Protein AF-A0A812VWY5-F1 (afdb_monomer_lite)

Structure (mmCIF, N/CA/C/O backbone):
data_AF-A0A812VWY5-F1
#
_entry.id   AF-A0A812VWY5-F1
#
loop_
_atom_site.group_PDB
_atom_site.id
_atom_site.type_symbol
_atom_site.label_atom_id
_atom_site.label_alt_id
_atom_site.label_comp_id
_atom_site.label_asym_id
_atom_site.label_entity_id
_atom_site.label_seq_id
_atom_site.pdbx_PDB_ins_code
_atom_site.Cartn_x
_atom_site.Cartn_y
_atom_site.Cartn_z
_atom_site.occupancy
_atom_site.B_iso_or_equiv
_atom_site.auth_seq_id
_atom_site.auth_comp_id
_atom_site.auth_asym_id
_atom_site.auth_atom_id
_atom_site.pdbx_PDB_model_num
ATOM 1 N N . MET A 1 1 ? 41.302 -42.691 -51.510 1.00 43.25 1 MET A N 1
ATOM 2 C CA . MET A 1 1 ? 39.903 -42.638 -51.984 1.00 43.25 1 MET A CA 1
ATOM 3 C C . MET A 1 1 ? 39.260 -41.397 -51.372 1.00 43.25 1 MET A C 1
ATOM 5 O O . MET A 1 1 ? 38.955 -41.439 -50.186 1.00 43.25 1 MET A O 1
ATOM 9 N N . PRO A 1 2 ? 39.190 -40.263 -52.090 1.00 44.53 2 PRO A N 1
ATOM 10 C CA . PRO A 1 2 ? 38.634 -39.023 -51.555 1.00 44.53 2 PRO A CA 1
ATOM 11 C C . PRO A 1 2 ? 37.104 -39.003 -51.685 1.00 44.53 2 PRO A C 1
ATOM 13 O O . PRO A 1 2 ? 36.553 -39.445 -52.690 1.00 44.53 2 PRO A O 1
ATOM 16 N N . ILE A 1 3 ? 36.435 -38.491 -50.652 1.00 48.97 3 ILE A N 1
ATOM 17 C CA . ILE A 1 3 ? 34.984 -38.295 -50.592 1.00 48.97 3 ILE A CA 1
ATOM 18 C C . ILE A 1 3 ? 34.673 -36.928 -51.211 1.00 48.97 3 ILE A C 1
ATOM 20 O O . ILE A 1 3 ? 35.184 -35.904 -50.760 1.00 48.97 3 ILE A O 1
ATOM 24 N N . ILE A 1 4 ? 33.866 -36.942 -52.271 1.00 47.47 4 ILE A N 1
ATOM 25 C CA . ILE A 1 4 ? 33.433 -35.777 -53.046 1.00 47.47 4 ILE A CA 1
ATOM 26 C C . ILE A 1 4 ? 32.285 -35.078 -52.308 1.00 47.47 4 ILE A C 1
ATOM 28 O O . ILE A 1 4 ? 31.286 -35.706 -51.961 1.00 47.47 4 ILE A O 1
ATOM 32 N N . ALA A 1 5 ? 32.437 -33.772 -52.091 1.00 46.66 5 ALA A N 1
ATOM 33 C CA . ALA A 1 5 ? 31.388 -32.870 -51.634 1.00 46.66 5 ALA A CA 1
ATOM 34 C C . ALA A 1 5 ? 30.496 -32.462 -52.820 1.00 46.66 5 ALA A C 1
ATOM 36 O O . ALA A 1 5 ? 31.011 -32.051 -53.856 1.00 46.66 5 ALA A O 1
ATOM 37 N N . SER A 1 6 ? 29.172 -32.557 -52.666 1.00 53.53 6 SER A N 1
ATOM 38 C CA . SER A 1 6 ? 28.199 -31.939 -53.577 1.00 53.53 6 SER A CA 1
ATOM 39 C C . SER A 1 6 ? 27.659 -30.656 -52.954 1.00 53.53 6 SER A C 1
ATOM 41 O O . SER A 1 6 ? 27.082 -30.679 -51.867 1.00 53.53 6 SER A O 1
ATOM 43 N N . GLN A 1 7 ? 27.881 -29.549 -53.656 1.00 49.53 7 GLN A N 1
ATOM 44 C CA . GLN A 1 7 ? 27.210 -28.268 -53.466 1.00 49.53 7 GLN A CA 1
ATOM 45 C C . GLN A 1 7 ? 25.838 -28.340 -54.152 1.00 49.53 7 GLN A C 1
ATOM 47 O O . GLN A 1 7 ? 25.746 -28.801 -55.286 1.00 49.53 7 GLN A O 1
ATOM 52 N N . MET A 1 8 ? 24.781 -27.903 -53.464 1.00 53.16 8 MET A N 1
ATOM 53 C CA . MET A 1 8 ? 23.510 -27.538 -54.094 1.00 53.16 8 MET A CA 1
ATOM 54 C C . MET A 1 8 ? 23.471 -26.016 -54.197 1.00 53.16 8 MET A C 1
ATOM 56 O O . MET A 1 8 ? 23.375 -25.323 -53.183 1.00 53.16 8 MET A O 1
ATOM 60 N N . GLU A 1 9 ? 23.578 -25.532 -55.427 1.00 56.56 9 GLU A N 1
ATOM 61 C CA . GLU A 1 9 ? 23.168 -24.195 -55.841 1.00 56.56 9 GLU A CA 1
ATOM 62 C C . GLU A 1 9 ? 21.633 -24.184 -55.933 1.00 56.56 9 GLU A C 1
ATOM 64 O O . GLU A 1 9 ? 21.024 -25.158 -56.382 1.00 56.56 9 GLU A O 1
ATOM 69 N N . VAL A 1 10 ? 20.997 -23.119 -55.444 1.00 58.97 10 VAL A N 1
ATOM 70 C CA . VAL A 1 10 ? 19.573 -22.857 -55.678 1.00 58.97 10 VAL A CA 1
ATOM 71 C C . VAL A 1 10 ? 19.492 -21.475 -56.290 1.00 58.97 10 VAL A C 1
ATOM 73 O O . VAL A 1 10 ? 19.878 -20.491 -55.657 1.00 58.97 10 VAL A O 1
ATOM 76 N N . ASP A 1 11 ? 19.036 -21.467 -57.535 1.00 51.19 11 ASP A N 1
ATOM 77 C CA . ASP A 1 11 ? 18.917 -20.301 -58.383 1.00 51.19 11 ASP A CA 1
ATOM 78 C C . ASP A 1 11 ? 17.820 -19.333 -57.935 1.00 51.19 11 ASP A C 1
ATOM 80 O O . ASP A 1 11 ? 16.770 -19.687 -57.389 1.00 51.19 11 ASP A O 1
ATOM 84 N N . ASP A 1 12 ? 18.169 -18.085 -58.208 1.00 47.03 12 ASP A N 1
ATOM 85 C CA . ASP A 1 12 ? 17.422 -16.844 -58.218 1.00 47.03 12 ASP A CA 1
ATOM 86 C C . ASP A 1 12 ? 16.347 -16.871 -59.316 1.00 47.03 12 ASP A C 1
ATOM 88 O O . ASP A 1 12 ? 16.646 -17.191 -60.461 1.00 47.03 12 ASP A O 1
ATOM 92 N N . ASP A 1 13 ? 15.109 -16.497 -58.990 1.00 50.06 13 ASP A N 1
ATOM 93 C CA . ASP A 1 13 ? 14.121 -16.113 -60.002 1.00 50.06 13 ASP A CA 1
ATOM 94 C C . ASP A 1 13 ? 13.228 -14.997 -59.454 1.00 50.06 13 ASP A C 1
ATOM 96 O O . ASP A 1 13 ? 12.313 -15.185 -58.642 1.00 50.06 13 ASP A O 1
ATOM 100 N N . GLY A 1 14 ? 13.546 -13.787 -59.906 1.00 44.84 14 GLY A N 1
ATOM 101 C CA . GLY A 1 14 ? 12.793 -12.578 -59.647 1.00 44.84 14 GLY A CA 1
ATOM 102 C C . GLY A 1 14 ? 11.435 -12.563 -60.345 1.00 44.84 14 GLY A C 1
ATOM 103 O O . GLY A 1 14 ? 11.257 -13.041 -61.464 1.00 44.84 14 GLY A O 1
ATOM 104 N N . LYS A 1 15 ? 10.465 -11.903 -59.708 1.00 49.31 15 LYS A N 1
ATOM 105 C CA . LYS A 1 15 ? 9.283 -11.396 -60.408 1.00 49.31 15 LYS A CA 1
ATOM 106 C C . LYS A 1 15 ? 8.720 -10.160 -59.711 1.00 49.31 15 LYS A C 1
ATOM 108 O O . LYS A 1 15 ? 8.025 -10.252 -58.704 1.00 49.31 15 LYS A O 1
ATOM 113 N N . HIS A 1 16 ? 9.029 -8.997 -60.280 1.00 48.53 16 HIS A N 1
ATOM 114 C CA . HIS A 1 16 ? 8.194 -7.801 -60.172 1.00 48.53 16 HIS A CA 1
ATOM 115 C C . HIS A 1 16 ? 6.879 -8.029 -60.938 1.00 48.53 16 HIS A C 1
ATOM 117 O O . HIS A 1 16 ? 6.857 -8.767 -61.927 1.00 48.53 16 HIS A O 1
ATOM 123 N N . PRO A 1 17 ? 5.797 -7.353 -60.530 1.00 59.56 17 PRO A N 1
ATOM 124 C CA . PRO A 1 17 ? 5.301 -6.332 -61.445 1.00 59.56 17 PRO A CA 1
ATOM 125 C C . PRO A 1 17 ? 4.956 -5.017 -60.744 1.00 59.56 17 PRO A C 1
ATOM 127 O O . PRO A 1 17 ? 4.578 -4.971 -59.573 1.00 59.56 17 PRO A O 1
ATOM 130 N N . ALA A 1 18 ? 5.142 -3.955 -61.518 1.00 52.94 18 ALA A N 1
ATOM 131 C CA . ALA A 1 18 ? 4.686 -2.609 -61.252 1.00 52.94 18 ALA A CA 1
ATOM 132 C C . ALA A 1 18 ? 3.252 -2.413 -61.772 1.00 52.94 18 ALA A C 1
ATOM 134 O O . ALA A 1 18 ? 2.797 -3.153 -62.643 1.00 52.94 18 ALA A O 1
ATOM 135 N N . ASP A 1 19 ? 2.644 -1.361 -61.230 1.00 51.44 19 ASP A N 1
ATOM 136 C CA . ASP A 1 19 ? 1.573 -0.531 -61.778 1.00 51.44 19 ASP A CA 1
ATOM 137 C C . ASP A 1 19 ? 0.176 -1.138 -61.942 1.00 51.44 19 ASP A C 1
ATOM 139 O O . ASP A 1 19 ? -0.106 -1.887 -62.869 1.00 51.44 19 ASP A O 1
ATOM 143 N N . ASP A 1 20 ? -0.749 -0.652 -61.106 1.00 45.66 20 ASP A N 1
ATOM 144 C CA . ASP A 1 20 ? -2.004 -0.158 -61.663 1.00 45.66 20 ASP A CA 1
ATOM 145 C C . ASP A 1 20 ? -2.521 1.060 -60.890 1.00 45.66 20 ASP A C 1
ATOM 147 O O . ASP A 1 20 ? -2.548 1.110 -59.655 1.00 45.66 20 ASP A O 1
ATOM 151 N N . ALA A 1 21 ? -2.872 2.074 -61.669 1.00 47.53 21 ALA A N 1
ATOM 152 C CA . ALA A 1 21 ? -3.367 3.365 -61.243 1.00 47.53 21 ALA A CA 1
ATOM 153 C C . ALA A 1 21 ? -4.900 3.383 -61.289 1.00 47.53 21 ALA A C 1
ATOM 155 O O . ALA A 1 21 ? -5.508 2.837 -62.201 1.00 47.53 21 ALA A O 1
ATOM 156 N N . GLY A 1 22 ? -5.509 4.130 -60.367 1.00 43.50 22 GLY A N 1
ATOM 157 C CA . GLY A 1 22 ? -6.857 4.672 -60.543 1.00 43.50 22 GLY A CA 1
ATOM 158 C C . GLY A 1 22 ? -7.900 4.154 -59.557 1.00 43.50 22 GLY A C 1
ATOM 159 O O . GLY A 1 22 ? -8.374 3.034 -59.664 1.00 43.50 22 GLY A O 1
ATOM 160 N N . MET A 1 23 ? -8.335 5.017 -58.640 1.00 47.91 23 MET A N 1
ATOM 161 C CA . MET A 1 23 ? -9.676 5.606 -58.723 1.00 47.91 23 MET A CA 1
ATOM 162 C C . MET A 1 23 ? -9.897 6.576 -57.562 1.00 47.91 23 MET A C 1
ATO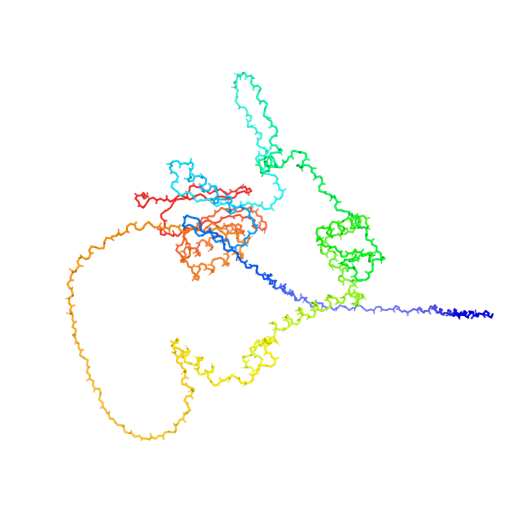M 164 O O . MET A 1 23 ? -9.864 6.223 -56.386 1.00 47.91 23 MET A O 1
ATOM 168 N N . ASP A 1 24 ? -10.118 7.821 -57.958 1.00 52.06 24 ASP A N 1
ATOM 169 C CA . ASP A 1 24 ? -10.844 8.845 -57.228 1.00 52.06 24 ASP A CA 1
ATOM 170 C C . ASP A 1 24 ? -12.307 8.402 -57.045 1.00 52.06 24 ASP A C 1
ATOM 172 O O . ASP A 1 24 ? -12.894 7.888 -57.998 1.00 52.06 24 ASP A O 1
ATOM 176 N N . GLN A 1 25 ? -12.868 8.579 -55.843 1.00 43.62 25 GLN A N 1
ATOM 177 C CA . GLN A 1 25 ? -14.249 9.026 -55.604 1.00 43.62 25 GLN A CA 1
ATOM 178 C C . GLN A 1 25 ? -14.578 9.030 -54.102 1.00 43.62 25 GLN A C 1
ATOM 180 O O . GLN A 1 25 ? -14.714 8.001 -53.444 1.00 43.62 25 GLN A O 1
ATOM 185 N N . SER A 1 26 ? -14.719 10.246 -53.578 1.00 49.78 26 SER A N 1
ATOM 186 C CA . SER A 1 26 ? -15.815 10.685 -52.707 1.00 49.78 26 SER A CA 1
ATOM 187 C C . SER A 1 26 ? -16.719 9.603 -52.092 1.00 49.78 26 SER A C 1
ATOM 189 O O . SER A 1 26 ? -17.563 9.041 -52.784 1.00 49.78 26 SER A O 1
ATOM 191 N N . GLN A 1 27 ? -16.700 9.481 -50.763 1.00 44.38 27 GLN A N 1
ATOM 192 C CA . GLN A 1 27 ? -17.940 9.499 -49.984 1.00 44.38 27 GLN A CA 1
ATOM 193 C C . GLN A 1 27 ? -17.654 9.894 -48.534 1.00 44.38 27 GLN A C 1
ATOM 195 O O . GLN A 1 27 ? -17.022 9.174 -47.762 1.00 44.38 27 GLN A O 1
ATOM 200 N N . GLN A 1 28 ? -18.130 11.089 -48.191 1.00 48.06 28 GLN A N 1
ATOM 201 C CA . GLN A 1 28 ? -18.403 11.494 -46.823 1.00 48.06 28 GLN A CA 1
ATOM 202 C C . GLN A 1 28 ? -19.407 10.500 -46.236 1.00 48.06 28 GLN A C 1
ATOM 204 O O . GLN A 1 28 ? -20.499 10.333 -46.775 1.00 48.06 28 GLN A O 1
ATOM 209 N N . HIS A 1 29 ? -19.034 9.850 -45.139 1.00 38.88 29 HIS A N 1
ATOM 210 C CA . HIS A 1 29 ? -19.986 9.172 -44.276 1.00 38.88 29 HIS A CA 1
ATOM 211 C C . HIS A 1 29 ? -19.902 9.833 -42.903 1.00 38.88 29 HIS A C 1
ATOM 213 O O . HIS A 1 29 ? -19.063 9.490 -42.069 1.00 38.88 29 HIS A O 1
ATOM 219 N N . ASP A 1 30 ? -20.776 10.818 -42.699 1.00 42.16 30 ASP A N 1
ATOM 220 C CA . ASP A 1 30 ? -21.159 11.307 -41.381 1.00 42.16 30 ASP A CA 1
ATOM 221 C C . ASP A 1 30 ? -21.881 10.166 -40.653 1.00 42.16 30 ASP A C 1
ATOM 223 O O . ASP A 1 30 ? -23.080 9.938 -40.802 1.00 42.16 30 ASP A O 1
ATOM 227 N N . GLY A 1 31 ? -21.106 9.371 -39.918 1.00 38.72 31 GLY A N 1
ATOM 228 C CA . GLY A 1 31 ? -21.602 8.372 -38.983 1.00 38.72 31 GLY A CA 1
ATOM 229 C C . GLY A 1 31 ? -21.426 8.889 -37.566 1.00 38.72 31 GLY A C 1
ATOM 230 O O . GLY A 1 31 ? -20.310 8.901 -37.050 1.00 38.72 31 GLY A O 1
ATOM 231 N N . ALA A 1 32 ? -22.527 9.320 -36.949 1.00 45.12 32 ALA A N 1
ATOM 232 C CA . ALA A 1 32 ? -22.609 9.670 -35.539 1.00 45.12 32 ALA A CA 1
ATOM 233 C C . ALA A 1 32 ? -22.042 8.528 -34.674 1.00 45.12 32 ALA A C 1
ATOM 235 O O . ALA A 1 32 ? -22.648 7.468 -34.532 1.00 45.12 32 ALA A O 1
ATOM 236 N N . GLY A 1 33 ? -20.842 8.743 -34.134 1.00 35.28 33 GLY A N 1
ATOM 237 C CA . GLY A 1 33 ? -20.188 7.820 -33.220 1.00 35.28 33 GLY A CA 1
ATOM 238 C C . GLY A 1 33 ? -20.861 7.874 -31.857 1.00 35.28 33 GLY A C 1
ATOM 239 O O . GLY A 1 33 ? -20.739 8.865 -31.140 1.00 35.28 33 GLY A O 1
ATOM 240 N N . GLU A 1 34 ? -21.561 6.798 -31.516 1.00 41.59 34 GLU A N 1
ATOM 241 C CA . GLU A 1 34 ? -22.072 6.533 -30.178 1.00 41.59 34 GLU A CA 1
ATOM 242 C C . GLU A 1 34 ? -20.957 6.645 -29.125 1.00 41.59 34 GLU A C 1
ATOM 244 O O . GLU A 1 34 ? -19.845 6.131 -29.287 1.00 41.59 34 GLU A O 1
ATOM 249 N N . ASP A 1 35 ? -21.293 7.314 -28.024 1.00 45.22 35 ASP A N 1
ATOM 250 C CA . ASP A 1 35 ? -20.456 7.504 -26.846 1.00 45.22 35 ASP A CA 1
ATOM 251 C C . ASP A 1 35 ? -19.872 6.167 -26.345 1.00 45.22 35 ASP A C 1
ATOM 253 O O . ASP A 1 35 ? -20.622 5.263 -25.945 1.00 45.22 35 ASP A O 1
ATOM 257 N N . PRO A 1 36 ? -18.537 6.006 -26.276 1.00 46.16 36 PRO A N 1
ATOM 258 C CA . PRO A 1 36 ? -17.952 4.839 -25.645 1.00 46.16 36 PRO A CA 1
ATOM 259 C C . PRO A 1 36 ? -18.217 4.919 -24.140 1.00 46.16 36 PRO A C 1
ATOM 261 O O . PRO A 1 36 ? -17.525 5.626 -23.401 1.00 46.16 36 PRO A O 1
ATOM 264 N N . LYS A 1 37 ? -19.213 4.151 -23.677 1.00 46.53 37 LYS A N 1
ATOM 265 C CA . LYS A 1 37 ? -19.465 3.865 -22.258 1.00 46.53 37 LYS A CA 1
ATOM 266 C C . LYS A 1 37 ? -18.132 3.640 -21.538 1.00 46.53 37 LYS A C 1
ATOM 268 O O . LYS A 1 37 ? -17.438 2.646 -21.769 1.00 46.53 37 LYS A O 1
ATOM 273 N N . LYS A 1 38 ? -17.785 4.588 -20.659 1.00 39.34 38 LYS A N 1
ATOM 274 C CA . LYS A 1 38 ? -16.665 4.508 -19.716 1.00 39.34 38 LYS A CA 1
ATOM 275 C C . LYS A 1 38 ? -16.757 3.179 -18.971 1.00 39.34 38 LYS A C 1
ATOM 277 O O . LYS A 1 38 ? -17.635 2.977 -18.143 1.00 39.34 38 LYS A O 1
ATOM 282 N N . ARG A 1 39 ? -15.855 2.257 -19.301 1.00 41.47 39 ARG A N 1
ATOM 283 C CA . ARG A 1 39 ? -15.690 0.994 -18.584 1.00 41.47 39 ARG A CA 1
ATOM 284 C C . ARG A 1 39 ? -14.984 1.295 -17.266 1.00 41.47 39 ARG A C 1
ATOM 286 O O . ARG A 1 39 ? -13.870 1.825 -17.288 1.00 41.47 39 ARG A O 1
ATOM 293 N N . ASP A 1 40 ? -15.616 0.951 -16.150 1.00 52.03 40 ASP A N 1
ATOM 294 C CA . ASP A 1 40 ? -15.024 1.117 -14.826 1.00 52.03 40 ASP A CA 1
ATOM 295 C C . ASP A 1 40 ? -13.675 0.383 -14.714 1.00 52.03 40 ASP A C 1
ATOM 297 O O . ASP A 1 40 ? -13.514 -0.732 -15.235 1.00 52.03 40 ASP A O 1
ATOM 301 N N . PRO A 1 41 ? -12.668 0.986 -14.056 1.00 47.81 41 PRO A N 1
ATOM 302 C CA . PRO A 1 41 ? -11.376 0.350 -13.873 1.00 47.81 41 PRO A CA 1
ATOM 303 C C . PRO A 1 41 ? -11.508 -0.894 -12.975 1.00 47.81 41 PRO A C 1
ATOM 305 O O . PRO A 1 41 ? -12.187 -0.857 -11.948 1.00 47.81 41 PRO A O 1
ATOM 308 N N . PRO A 1 42 ? -10.823 -2.005 -13.305 1.00 42.47 42 PRO A N 1
ATOM 309 C CA . PRO A 1 42 ? -10.930 -3.242 -12.543 1.00 42.47 42 PRO A CA 1
ATOM 310 C C . PRO A 1 42 ? -10.393 -3.082 -11.114 1.00 42.47 42 PRO A C 1
ATOM 312 O O . PRO A 1 42 ? -9.271 -2.610 -10.898 1.00 42.47 42 PRO A O 1
ATOM 315 N N . VAL A 1 43 ? -11.185 -3.552 -10.146 1.00 43.38 43 VAL A N 1
ATOM 316 C CA . VAL A 1 43 ? -10.855 -3.620 -8.716 1.00 43.38 43 VAL A CA 1
ATOM 317 C C . VAL A 1 43 ? -9.589 -4.461 -8.513 1.00 43.38 43 VAL A C 1
ATOM 319 O O . VAL A 1 43 ? -9.571 -5.679 -8.718 1.00 43.38 43 VAL A O 1
ATOM 322 N N . LYS A 1 44 ? -8.495 -3.804 -8.114 1.00 40.31 44 LYS A N 1
ATOM 323 C CA . LYS A 1 44 ? -7.211 -4.448 -7.807 1.00 40.31 44 LYS A CA 1
ATOM 324 C C . LYS A 1 44 ? -7.298 -5.125 -6.437 1.00 40.31 44 LYS A C 1
ATOM 326 O O . LYS A 1 44 ? -7.335 -4.445 -5.420 1.00 40.31 44 LYS A O 1
ATOM 331 N N . ASN A 1 45 ? -7.282 -6.457 -6.410 1.00 41.28 45 ASN A N 1
ATOM 332 C CA . ASN A 1 45 ? -7.129 -7.213 -5.165 1.00 41.28 45 ASN A CA 1
ATOM 333 C C . ASN A 1 45 ? -5.646 -7.306 -4.780 1.00 41.28 45 ASN A C 1
ATOM 335 O O . ASN A 1 45 ? -4.797 -7.627 -5.616 1.00 41.28 45 ASN A O 1
ATOM 339 N N . SER A 1 46 ? -5.352 -7.001 -3.518 1.00 37.66 46 SER A N 1
ATOM 340 C CA . SER A 1 46 ? -4.010 -6.989 -2.932 1.00 37.66 46 SER A CA 1
ATOM 341 C C . SER A 1 46 ? -3.387 -8.397 -2.829 1.00 37.66 46 SER A C 1
ATOM 343 O O . SER A 1 46 ? -4.119 -9.388 -2.786 1.00 37.66 46 SER A O 1
ATOM 345 N N . PRO A 1 47 ? -2.044 -8.515 -2.771 1.00 38.09 47 PRO A N 1
ATOM 346 C CA . PRO A 1 47 ? -1.345 -9.798 -2.644 1.00 38.09 47 PRO A CA 1
ATOM 347 C C . PRO A 1 47 ? -1.580 -10.471 -1.275 1.00 38.09 47 PRO A C 1
ATOM 349 O O . PRO A 1 47 ? -1.903 -9.780 -0.306 1.00 38.09 47 PRO A O 1
ATOM 352 N N . PRO A 1 48 ? -1.370 -11.798 -1.158 1.00 35.34 48 PRO A N 1
ATOM 353 C CA . PRO A 1 48 ? -1.558 -12.526 0.094 1.00 35.34 48 PRO A CA 1
ATOM 354 C C . PRO A 1 48 ? -0.530 -12.103 1.154 1.00 35.34 48 PRO A C 1
ATOM 356 O O . PRO A 1 48 ? 0.665 -11.988 0.874 1.00 35.34 48 PRO A O 1
ATOM 359 N N . ARG A 1 49 ? -1.019 -11.863 2.377 1.00 41.53 49 ARG A N 1
ATOM 360 C CA . ARG A 1 49 ? -0.238 -11.410 3.537 1.00 41.53 49 ARG A CA 1
ATOM 361 C C . ARG A 1 49 ? 0.747 -12.488 4.013 1.00 41.53 49 ARG A C 1
ATOM 363 O O . ARG A 1 49 ? 0.405 -13.667 4.087 1.00 41.53 49 ARG A O 1
ATOM 370 N N . LYS A 1 50 ? 1.962 -12.062 4.378 1.00 36.78 50 LYS A N 1
ATOM 371 C CA . LYS A 1 50 ? 2.927 -12.861 5.153 1.00 36.78 50 LYS A CA 1
ATOM 372 C C . LYS A 1 50 ? 2.371 -13.083 6.564 1.00 36.78 50 LYS A C 1
ATOM 374 O O . LYS A 1 50 ? 1.836 -12.150 7.153 1.00 36.78 50 LYS A O 1
ATOM 379 N N . LYS A 1 51 ? 2.525 -14.300 7.095 1.00 35.31 51 LYS A N 1
ATOM 380 C CA . LYS A 1 51 ? 2.214 -14.627 8.495 1.00 35.31 51 LYS A CA 1
ATOM 381 C C . LYS A 1 51 ? 3.084 -13.764 9.419 1.00 35.31 51 LYS A C 1
ATOM 383 O O . LYS A 1 51 ? 4.304 -13.741 9.246 1.00 35.31 51 LYS A O 1
ATOM 388 N N . SER A 1 52 ? 2.450 -13.039 10.338 1.00 37.91 52 SER A N 1
ATOM 389 C CA . SER A 1 52 ? 3.119 -12.289 11.402 1.00 37.91 52 SER A CA 1
ATOM 390 C C . SER A 1 52 ? 3.801 -13.263 12.360 1.00 37.91 52 SER A C 1
ATOM 392 O O . SER A 1 52 ? 3.304 -14.361 12.603 1.00 37.91 52 SER A O 1
ATOM 394 N N . LYS A 1 53 ? 4.974 -12.875 12.853 1.00 34.78 53 LYS A N 1
ATOM 395 C CA . LYS A 1 53 ? 5.729 -13.605 13.869 1.00 34.78 53 LYS A CA 1
ATOM 396 C C . LYS A 1 53 ? 5.498 -12.854 15.177 1.00 34.78 53 LYS A C 1
ATOM 398 O O . LYS A 1 53 ? 5.781 -11.659 15.214 1.00 34.78 53 LYS A O 1
ATOM 403 N N . ASP A 1 54 ? 4.945 -13.517 16.186 1.00 37.09 54 ASP A N 1
ATOM 404 C CA . ASP A 1 54 ? 4.652 -12.879 17.470 1.00 37.09 54 ASP A CA 1
ATOM 405 C C . ASP A 1 54 ? 5.950 -12.384 18.124 1.00 37.09 54 ASP A C 1
ATOM 407 O O . ASP A 1 54 ? 6.951 -13.106 18.188 1.00 37.09 54 ASP A O 1
ATOM 411 N N . ALA A 1 55 ? 5.953 -11.121 18.553 1.00 39.84 55 ALA A N 1
ATOM 412 C CA . ALA A 1 55 ? 7.053 -10.520 19.296 1.00 39.84 55 ALA A CA 1
ATOM 413 C C . ALA A 1 55 ? 6.886 -10.815 20.800 1.00 39.84 55 ALA A C 1
ATOM 415 O O . ALA A 1 55 ? 5.753 -10.895 21.279 1.00 39.84 55 ALA A O 1
ATOM 416 N N . PRO A 1 56 ? 7.982 -10.983 21.562 1.00 32.59 56 PRO A N 1
ATOM 417 C CA . PRO A 1 56 ? 7.902 -11.290 22.986 1.00 32.59 56 PRO A CA 1
ATOM 418 C C . PRO A 1 56 ? 7.219 -10.162 23.773 1.00 32.59 56 PRO A C 1
ATOM 420 O O . PRO A 1 56 ? 7.545 -8.986 23.613 1.00 32.59 56 PRO A O 1
ATOM 423 N N . SER A 1 57 ? 6.286 -10.553 24.644 1.00 34.56 57 SER A N 1
ATOM 424 C CA . SER A 1 57 ? 5.635 -9.689 25.632 1.00 34.56 57 SER A CA 1
ATOM 425 C C . SER A 1 57 ? 6.669 -9.172 26.636 1.00 34.56 57 SER A C 1
ATOM 427 O O . SER A 1 57 ? 7.298 -9.968 27.335 1.00 34.56 57 SER A O 1
ATOM 429 N N . LEU A 1 58 ? 6.827 -7.851 26.735 1.00 32.84 58 LEU A N 1
ATOM 430 C CA . LEU A 1 58 ? 7.653 -7.192 27.747 1.00 32.84 58 LEU A CA 1
ATOM 431 C C . LEU A 1 58 ? 6.745 -6.304 28.619 1.00 32.84 58 LEU A C 1
ATOM 433 O O . LEU A 1 58 ? 6.073 -5.413 28.107 1.00 32.84 58 LEU A O 1
ATOM 437 N N . PHE A 1 59 ? 6.742 -6.541 29.936 1.00 37.53 59 PHE A N 1
ATOM 438 C CA . PHE A 1 59 ? 6.134 -5.673 30.963 1.00 37.53 59 PHE A CA 1
ATOM 439 C C . PHE A 1 59 ? 4.613 -5.430 30.881 1.00 37.53 59 PHE A C 1
ATOM 441 O O . PHE A 1 59 ? 4.149 -4.328 31.148 1.00 37.53 59 PHE A O 1
ATOM 448 N N . GLY A 1 60 ? 3.816 -6.450 30.545 1.00 41.72 60 GLY A N 1
ATOM 449 C CA . GLY A 1 60 ? 2.345 -6.350 30.562 1.00 41.72 60 GLY A CA 1
ATOM 450 C C . GLY A 1 60 ? 1.735 -5.617 29.360 1.00 41.72 60 GLY A C 1
ATOM 451 O O . GLY A 1 60 ? 0.514 -5.535 29.251 1.00 41.72 60 GLY A O 1
ATOM 452 N N . TYR A 1 61 ? 2.562 -5.148 28.422 1.00 40.81 61 TYR A N 1
ATOM 453 C CA . TYR A 1 61 ? 2.122 -4.565 27.159 1.00 40.81 61 TYR A CA 1
ATOM 454 C C . TYR A 1 61 ? 2.181 -5.613 26.042 1.00 40.81 61 TYR A C 1
ATOM 456 O O . TYR A 1 61 ? 3.231 -6.186 25.750 1.00 40.81 61 TYR A O 1
ATOM 464 N N . SER A 1 62 ? 1.049 -5.848 25.377 1.00 39.12 62 SER A N 1
ATOM 465 C CA . SER A 1 62 ? 0.983 -6.684 24.174 1.00 39.12 62 SER A CA 1
ATOM 466 C C . SER A 1 62 ? 1.194 -5.813 22.935 1.00 39.12 62 SER A C 1
ATOM 468 O O . SER A 1 62 ? 0.247 -5.217 22.424 1.00 39.12 62 SER A O 1
ATOM 470 N N . LEU A 1 63 ? 2.421 -5.768 22.412 1.00 41.69 63 LEU A N 1
ATOM 471 C CA . LEU A 1 63 ? 2.707 -5.087 21.149 1.00 41.69 63 LEU A CA 1
ATOM 472 C C . LEU A 1 63 ? 2.258 -5.956 19.963 1.00 41.69 63 LEU A C 1
ATOM 474 O O . LEU A 1 63 ? 2.918 -6.935 19.615 1.00 41.69 63 LEU A O 1
ATOM 478 N N . LYS A 1 64 ? 1.152 -5.580 19.315 1.00 45.75 64 LYS A N 1
ATOM 479 C CA . LYS A 1 64 ? 0.686 -6.219 18.074 1.00 45.75 64 LYS A CA 1
ATOM 480 C C . LYS A 1 64 ? 1.040 -5.358 16.863 1.00 45.75 64 LYS A C 1
ATOM 482 O O . LYS A 1 64 ? 0.412 -4.332 16.617 1.00 45.75 64 LYS A O 1
ATOM 487 N N . ASP A 1 65 ? 2.034 -5.795 16.090 1.00 42.50 65 ASP A N 1
ATOM 488 C CA . ASP A 1 65 ? 2.352 -5.198 14.790 1.00 42.50 65 ASP A CA 1
ATOM 489 C C . ASP A 1 65 ? 1.255 -5.552 13.772 1.00 42.50 65 ASP A C 1
ATOM 491 O O . ASP A 1 65 ? 1.102 -6.704 13.359 1.00 42.50 65 ASP A O 1
ATOM 495 N N . CYS A 1 66 ? 0.475 -4.547 13.371 1.00 43.19 66 CYS A N 1
ATOM 496 C CA . CYS A 1 66 ? -0.606 -4.698 12.396 1.00 43.19 66 CYS A CA 1
ATOM 497 C C . CYS A 1 66 ? -0.145 -4.552 10.928 1.00 43.19 66 CYS A C 1
ATOM 499 O O . CYS A 1 66 ? -0.982 -4.580 10.018 1.00 43.19 66 CYS A O 1
ATOM 501 N N . GLY A 1 67 ? 1.167 -4.473 10.673 1.00 39.50 67 GLY A N 1
ATOM 502 C CA . GLY A 1 67 ? 1.756 -4.744 9.362 1.00 39.50 67 GLY A CA 1
ATOM 503 C C . GLY A 1 67 ? 1.927 -3.536 8.442 1.00 39.50 67 GLY A C 1
ATOM 504 O O . GLY A 1 67 ? 1.440 -3.552 7.307 1.00 39.50 67 GLY A O 1
ATOM 505 N N . ALA A 1 68 ? 2.704 -2.540 8.866 1.00 40.50 68 ALA A N 1
ATOM 506 C CA . ALA A 1 68 ? 3.193 -1.485 7.979 1.00 40.50 68 ALA A CA 1
ATOM 507 C C . ALA A 1 68 ? 4.719 -1.344 8.075 1.00 40.50 68 ALA A C 1
ATOM 509 O O . ALA A 1 68 ? 5.283 -1.171 9.148 1.00 40.50 68 ALA A O 1
ATOM 510 N N . GLU A 1 69 ? 5.399 -1.417 6.930 1.00 39.09 69 GLU A N 1
ATOM 511 C CA . GLU A 1 69 ? 6.844 -1.200 6.820 1.00 39.09 69 GLU A CA 1
ATOM 512 C C . GLU A 1 69 ? 7.201 0.255 7.190 1.00 39.09 69 GLU A C 1
ATOM 514 O O . GLU A 1 69 ? 7.078 1.154 6.363 1.00 39.09 69 GLU A O 1
ATOM 519 N N . GLY A 1 70 ? 7.640 0.500 8.429 1.00 51.34 70 GLY A N 1
ATOM 520 C CA . GLY A 1 70 ? 8.104 1.818 8.874 1.00 51.34 70 GLY A CA 1
ATOM 521 C C . GLY A 1 70 ? 8.544 1.842 10.342 1.00 51.34 70 GLY A C 1
ATOM 522 O O . GLY A 1 70 ? 7.906 1.255 11.206 1.00 51.34 70 GLY A O 1
ATOM 523 N N . ALA A 1 71 ? 9.647 2.536 10.647 1.00 52.09 71 ALA A N 1
ATOM 524 C CA . ALA A 1 71 ? 10.192 2.648 12.010 1.00 52.09 71 ALA A CA 1
ATOM 525 C C . ALA A 1 71 ? 9.490 3.714 12.886 1.00 52.09 71 ALA A C 1
ATOM 527 O O . ALA A 1 71 ? 9.850 3.891 14.048 1.00 52.09 71 ALA A O 1
ATOM 528 N N . CYS A 1 72 ? 8.517 4.461 12.350 1.00 54.22 72 CYS A N 1
ATOM 529 C CA . CYS A 1 72 ? 7.882 5.592 13.041 1.00 54.22 72 CYS A CA 1
ATOM 530 C C . CYS A 1 72 ? 7.040 5.172 14.257 1.00 54.22 72 CYS A C 1
ATOM 532 O O . CYS A 1 72 ? 7.175 5.791 15.312 1.00 54.22 72 CYS A O 1
ATOM 534 N N . GLY A 1 73 ? 6.248 4.095 14.165 1.00 54.91 73 GLY A N 1
ATOM 535 C CA . GLY A 1 73 ? 5.506 3.537 15.309 1.00 54.91 73 GLY A CA 1
ATOM 536 C C . GLY A 1 73 ? 6.418 3.116 16.462 1.00 54.91 73 GLY A C 1
ATOM 537 O O . GLY A 1 73 ? 6.207 3.526 17.602 1.00 54.91 73 GLY A O 1
ATOM 538 N N . TYR A 1 74 ? 7.506 2.409 16.147 1.00 57.41 74 TYR A N 1
ATOM 539 C CA . TYR A 1 74 ? 8.510 2.003 17.133 1.00 57.41 74 TYR A CA 1
ATOM 540 C C . TYR A 1 74 ? 9.213 3.193 17.788 1.00 57.41 74 TYR A C 1
ATOM 542 O O . TYR A 1 74 ? 9.392 3.194 19.000 1.00 57.41 74 TYR A O 1
ATOM 550 N N . ASN A 1 75 ? 9.573 4.224 17.019 1.00 53.81 75 ASN A N 1
ATOM 551 C CA . ASN A 1 75 ? 10.230 5.410 17.570 1.00 53.81 75 ASN A CA 1
ATOM 552 C C . ASN A 1 75 ? 9.294 6.246 18.452 1.00 53.81 75 ASN A C 1
ATOM 554 O O . ASN A 1 75 ? 9.756 6.830 19.424 1.00 53.81 75 ASN A O 1
ATOM 558 N N . SER A 1 76 ? 7.994 6.284 18.142 1.00 57.56 76 SER A N 1
ATOM 559 C CA . SER A 1 76 ? 7.002 7.006 18.954 1.00 57.56 76 SER A CA 1
ATOM 560 C C . SER A 1 76 ? 6.821 6.344 20.319 1.00 57.56 76 SER A C 1
ATOM 562 O O . SER A 1 76 ? 6.873 7.017 21.343 1.00 57.56 76 SER A O 1
ATOM 564 N N . LEU A 1 77 ? 6.697 5.012 20.331 1.00 59.16 77 LEU A N 1
ATOM 565 C CA . LEU A 1 77 ? 6.590 4.227 21.562 1.00 59.16 77 LEU A CA 1
ATOM 566 C C . LEU A 1 77 ? 7.901 4.220 22.356 1.00 59.16 77 LEU A C 1
ATOM 568 O O . LEU A 1 77 ? 7.875 4.369 23.571 1.00 59.16 77 LEU A O 1
ATOM 572 N N . ALA A 1 78 ? 9.052 4.113 21.686 1.00 55.06 78 ALA A N 1
ATOM 573 C CA . ALA A 1 78 ? 10.355 4.199 22.343 1.00 55.06 78 ALA A CA 1
ATOM 574 C C . ALA A 1 78 ? 10.605 5.585 22.957 1.00 55.06 78 ALA A C 1
ATOM 576 O O . ALA A 1 78 ? 11.224 5.676 24.012 1.00 55.06 78 ALA A O 1
ATOM 577 N N . PHE A 1 79 ? 10.117 6.657 22.326 1.00 50.34 79 PHE A N 1
ATOM 578 C CA . PHE A 1 79 ? 10.218 8.016 22.856 1.00 50.34 79 PHE A CA 1
ATOM 579 C C . PHE A 1 79 ? 9.262 8.257 24.029 1.00 50.34 79 PHE A C 1
ATOM 581 O O . PHE A 1 79 ? 9.690 8.785 25.050 1.00 50.34 79 PHE A O 1
ATOM 588 N N . ALA A 1 80 ? 8.010 7.806 23.921 1.00 54.16 80 ALA A N 1
ATOM 589 C CA . ALA A 1 80 ? 7.052 7.796 25.027 1.00 54.16 80 ALA A CA 1
ATOM 590 C C . ALA A 1 80 ? 7.612 7.045 26.250 1.00 54.16 80 ALA A C 1
ATOM 592 O O . ALA A 1 80 ? 7.617 7.571 27.360 1.00 54.16 80 ALA A O 1
ATOM 593 N N . PHE A 1 81 ? 8.195 5.864 26.019 1.00 58.88 81 PHE A N 1
ATOM 594 C CA . PHE A 1 81 ? 8.877 5.073 27.042 1.00 58.88 81 PHE A CA 1
ATOM 595 C C . PHE A 1 81 ? 10.131 5.765 27.596 1.00 58.88 81 PHE A C 1
ATOM 597 O O . PHE A 1 81 ? 10.416 5.696 28.788 1.00 58.88 81 PHE A O 1
ATOM 604 N N . TRP A 1 82 ? 10.919 6.434 26.753 1.00 53.91 82 TRP A N 1
ATOM 605 C CA . TRP A 1 82 ? 12.076 7.193 27.225 1.00 53.91 82 TRP A CA 1
ATOM 606 C C . TRP A 1 82 ? 11.640 8.349 28.134 1.00 53.91 82 TRP A C 1
ATOM 608 O O . TRP A 1 82 ? 12.227 8.525 29.199 1.00 53.91 82 TRP A O 1
ATOM 618 N N . LEU A 1 83 ? 10.579 9.076 27.777 1.00 48.16 83 LEU A N 1
ATOM 619 C CA . LEU A 1 83 ? 10.035 10.158 28.600 1.00 48.16 83 LEU A CA 1
ATOM 620 C C . LEU A 1 83 ? 9.473 9.652 29.933 1.00 48.16 83 LEU A C 1
ATOM 622 O O . LEU A 1 83 ? 9.762 10.257 30.962 1.00 48.16 83 LEU A O 1
ATOM 626 N N . SER A 1 84 ? 8.762 8.520 29.943 1.00 53.31 84 SER A N 1
ATOM 627 C CA . SER A 1 84 ? 8.225 7.942 31.184 1.00 53.31 84 SER A CA 1
ATOM 628 C C . SER A 1 84 ? 9.310 7.468 32.158 1.00 53.31 84 SER A C 1
ATOM 630 O O . SER A 1 84 ? 9.059 7.389 33.353 1.00 53.31 84 SER A O 1
ATOM 632 N N . ASN A 1 85 ? 10.511 7.140 31.666 1.00 51.94 85 ASN A N 1
ATOM 633 C CA . ASN A 1 85 ? 11.624 6.672 32.501 1.00 51.94 85 ASN A CA 1
ATOM 634 C C . ASN A 1 85 ? 12.625 7.767 32.900 1.00 51.94 85 ASN A C 1
ATOM 636 O O . ASN A 1 85 ? 13.460 7.518 33.762 1.00 51.94 85 ASN A O 1
ATOM 640 N N . ASN A 1 86 ? 12.607 8.937 32.252 1.00 42.69 86 ASN A N 1
ATOM 641 C CA . ASN A 1 86 ? 13.604 9.997 32.481 1.00 42.69 86 ASN A CA 1
ATOM 642 C C . ASN A 1 86 ? 13.007 11.293 33.048 1.00 42.69 86 ASN A C 1
ATOM 644 O O . ASN A 1 86 ? 13.737 12.257 33.266 1.00 42.69 86 ASN A O 1
ATOM 648 N N . LEU A 1 87 ? 11.697 11.332 33.289 1.00 48.78 87 LEU A N 1
ATOM 649 C CA . LEU A 1 87 ? 11.038 12.421 33.997 1.00 48.78 87 LEU A CA 1
ATOM 650 C C . LEU A 1 87 ? 10.403 11.843 35.258 1.00 48.78 87 LEU A C 1
ATOM 652 O O . LEU A 1 87 ? 9.440 11.087 35.162 1.00 48.78 87 LEU A O 1
ATOM 656 N N . ASP A 1 88 ? 10.894 12.257 36.429 1.00 43.72 88 ASP A N 1
ATOM 657 C CA . ASP A 1 88 ? 10.463 11.789 37.763 1.00 43.72 88 ASP A CA 1
ATOM 658 C C . ASP A 1 88 ? 8.961 12.007 38.074 1.00 43.72 88 ASP A C 1
ATOM 660 O O . ASP A 1 88 ? 8.497 11.719 39.176 1.00 43.72 88 ASP A O 1
ATOM 664 N N . LYS A 1 89 ? 8.179 12.532 37.121 1.00 43.38 89 LYS A N 1
ATOM 665 C CA . LYS A 1 89 ? 6.740 12.809 37.238 1.00 43.38 89 LYS A CA 1
ATOM 666 C C . LYS A 1 89 ? 5.911 12.467 35.995 1.00 43.38 89 LYS A C 1
ATOM 668 O O . LYS A 1 89 ? 4.733 12.804 35.964 1.00 43.38 89 LYS A O 1
ATOM 673 N N . ALA A 1 90 ? 6.473 11.829 34.967 1.00 43.16 90 ALA A N 1
ATOM 674 C CA . ALA A 1 90 ? 5.694 11.492 33.776 1.00 43.16 90 ALA A CA 1
ATOM 675 C C . ALA A 1 90 ? 4.901 10.194 34.002 1.00 43.16 90 ALA A C 1
ATOM 677 O O . ALA A 1 90 ? 5.301 9.116 33.558 1.00 43.16 90 ALA A O 1
ATOM 678 N N . SER A 1 91 ? 3.771 10.289 34.705 1.00 45.31 91 SER A N 1
ATOM 679 C CA . SER A 1 91 ? 2.753 9.241 34.678 1.00 45.31 91 SER A CA 1
ATOM 680 C C . SER A 1 91 ? 2.189 9.147 33.257 1.00 45.31 91 SER A C 1
ATOM 682 O O . SER A 1 91 ? 1.388 9.975 32.844 1.00 45.31 91 SER A O 1
ATOM 684 N N . GLU A 1 92 ? 2.669 8.150 32.510 1.00 53.72 92 GLU A N 1
ATOM 685 C CA . GLU A 1 92 ? 2.085 7.630 31.267 1.00 53.72 92 GLU A CA 1
ATOM 686 C C . GLU A 1 92 ? 1.847 8.666 30.153 1.00 53.72 92 GLU A C 1
ATOM 688 O O . GLU A 1 92 ? 0.726 9.073 29.864 1.00 53.72 92 GLU A O 1
ATOM 693 N N . LEU A 1 93 ? 2.914 9.051 29.447 1.00 48.59 93 LEU A N 1
ATOM 694 C CA . LEU A 1 93 ? 2.789 9.851 28.228 1.00 48.59 93 LEU A CA 1
ATOM 695 C C . LEU A 1 93 ? 2.629 8.946 26.999 1.00 48.59 93 LEU A C 1
ATOM 697 O O . LEU A 1 93 ? 3.476 8.089 26.750 1.00 48.59 93 LEU A O 1
ATOM 701 N N . PHE A 1 94 ? 1.606 9.186 26.175 1.00 55.66 94 PHE A N 1
ATOM 702 C CA . PHE A 1 94 ? 1.434 8.505 24.886 1.00 55.66 94 PHE A CA 1
ATOM 703 C C . PHE A 1 94 ? 1.748 9.452 23.727 1.00 55.66 94 PHE A C 1
ATOM 705 O O . PHE A 1 94 ? 1.181 10.539 23.625 1.00 55.66 94 PHE A O 1
ATOM 712 N N . VAL A 1 95 ? 2.642 9.023 22.830 1.00 53.16 95 VAL A N 1
ATOM 713 C CA . VAL A 1 95 ? 3.065 9.804 21.660 1.00 53.16 95 VAL A CA 1
ATOM 714 C C . VAL A 1 95 ? 2.758 9.022 20.388 1.00 53.16 95 VAL A C 1
ATOM 716 O O . VAL A 1 95 ? 3.177 7.874 20.235 1.00 53.16 95 VAL A O 1
ATOM 719 N N . CYS A 1 96 ? 2.067 9.658 19.443 1.00 60.44 96 CYS A N 1
ATOM 720 C CA . CYS A 1 96 ? 1.931 9.170 18.073 1.00 60.44 96 CYS A CA 1
ATOM 721 C C . CYS A 1 96 ? 2.731 10.080 17.131 1.00 60.44 96 CYS A C 1
ATOM 723 O O . CYS A 1 96 ? 2.521 11.288 17.138 1.00 60.44 96 CYS A O 1
ATOM 725 N N . CYS A 1 97 ? 3.647 9.526 16.330 1.00 50.31 97 CYS A N 1
ATOM 726 C CA . CYS A 1 97 ? 4.368 10.256 15.283 1.00 50.31 97 CYS A CA 1
ATOM 727 C C . CYS A 1 97 ? 4.121 9.608 13.920 1.00 50.31 97 CYS A C 1
ATOM 729 O O . CYS A 1 97 ? 4.452 8.438 13.709 1.00 50.31 97 CYS A O 1
ATOM 731 N N . ALA A 1 98 ? 3.598 10.385 12.976 1.00 54.28 98 ALA A N 1
ATOM 732 C CA . ALA A 1 98 ? 3.669 10.054 11.558 1.00 54.28 98 ALA A CA 1
ATOM 733 C C . ALA A 1 98 ? 4.882 10.768 10.937 1.00 54.28 98 ALA A C 1
ATOM 735 O O . ALA A 1 98 ? 5.132 11.944 11.205 1.00 54.28 98 ALA A O 1
ATOM 736 N N . LYS A 1 99 ? 5.667 10.047 10.128 1.00 51.56 99 LYS A N 1
ATOM 737 C CA . LYS A 1 99 ? 6.801 10.602 9.377 1.00 51.56 99 LYS A CA 1
ATOM 738 C C . LYS A 1 99 ? 6.623 10.272 7.906 1.00 51.56 99 LYS A C 1
ATOM 740 O O . LYS A 1 99 ? 6.502 9.101 7.563 1.00 51.56 99 LYS A O 1
ATOM 745 N N . GLU A 1 100 ? 6.696 11.278 7.043 1.00 48.09 100 GLU A N 1
ATOM 746 C CA . GLU A 1 100 ? 6.678 11.032 5.603 1.00 48.09 100 GLU A CA 1
ATOM 747 C C . GLU A 1 100 ? 7.903 10.224 5.148 1.00 48.09 100 GLU A C 1
ATOM 749 O O . GLU A 1 100 ? 9.058 10.549 5.450 1.00 48.09 100 GLU A O 1
ATOM 754 N N . THR A 1 101 ? 7.660 9.194 4.336 1.00 43.34 101 THR A N 1
ATOM 755 C CA . THR A 1 101 ? 8.687 8.515 3.539 1.00 43.34 101 THR A CA 1
ATOM 756 C C . THR A 1 101 ? 8.970 9.309 2.257 1.00 43.34 101 THR A C 1
ATOM 758 O O . THR A 1 101 ? 8.816 8.805 1.146 1.00 43.34 101 THR A O 1
ATOM 761 N N . GLY A 1 102 ? 9.344 10.580 2.400 1.00 40.31 102 GLY A N 1
ATOM 762 C CA . GLY A 1 102 ? 9.829 11.442 1.322 1.00 40.31 102 GLY A CA 1
ATOM 763 C C . GLY A 1 102 ? 11.308 11.738 1.545 1.00 40.31 102 GLY A C 1
ATOM 764 O O . GLY A 1 102 ? 11.703 12.115 2.642 1.00 40.31 102 GLY A O 1
ATOM 765 N N . GLY A 1 103 ? 12.152 11.512 0.537 1.00 38.69 103 GLY A N 1
ATOM 766 C CA . GLY A 1 103 ? 13.617 11.585 0.616 1.00 38.69 103 GLY A CA 1
ATOM 767 C C . GLY A 1 103 ? 14.226 12.983 0.804 1.00 38.69 103 GLY A C 1
ATOM 768 O O . GLY A 1 103 ? 15.186 13.311 0.110 1.00 38.69 103 GLY A O 1
ATOM 769 N N . SER A 1 104 ? 13.721 13.794 1.731 1.00 39.44 104 SER A N 1
ATOM 770 C CA . SER A 1 104 ? 14.346 15.047 2.162 1.00 39.44 104 SER A CA 1
ATOM 771 C C . SER A 1 104 ? 15.012 14.877 3.529 1.00 39.44 104 SER A C 1
ATOM 773 O O . SER A 1 104 ? 14.468 14.270 4.453 1.00 39.44 104 SER A O 1
ATOM 775 N N . LYS A 1 105 ? 16.237 15.400 3.652 1.00 36.34 105 LYS A N 1
ATOM 776 C CA . LYS A 1 105 ? 16.951 15.506 4.931 1.00 36.34 105 LYS A CA 1
ATOM 777 C C . LYS A 1 105 ? 16.091 16.295 5.923 1.00 36.34 105 LYS A C 1
ATOM 779 O O . LYS A 1 105 ? 15.369 17.205 5.529 1.00 36.34 105 LYS A O 1
ATOM 784 N N . SER A 1 106 ? 16.159 15.918 7.195 1.00 36.00 106 SER A N 1
ATOM 785 C CA . SER A 1 106 ? 15.396 16.554 8.267 1.00 36.00 106 SER A CA 1
ATOM 786 C C . SER A 1 106 ? 15.669 18.067 8.364 1.00 36.00 106 SER A C 1
ATOM 788 O O . SER A 1 106 ? 16.827 18.458 8.213 1.00 36.00 106 SER A O 1
ATOM 790 N N . PRO A 1 107 ? 14.672 18.899 8.727 1.00 40.62 107 PRO A N 1
ATOM 791 C CA . PRO A 1 107 ? 14.845 20.345 8.932 1.00 40.62 107 PRO A CA 1
ATOM 792 C C . PRO A 1 107 ? 15.810 20.744 10.063 1.00 40.62 107 PRO A C 1
ATOM 794 O O . PRO A 1 107 ? 16.194 21.905 10.150 1.00 40.62 107 PRO A O 1
ATOM 797 N N . TRP A 1 108 ? 16.268 19.797 10.891 1.00 39.03 108 TRP A N 1
ATOM 798 C CA . TRP A 1 108 ? 17.304 20.035 11.908 1.00 39.03 108 TRP A CA 1
ATOM 799 C C . TRP A 1 108 ? 18.658 20.494 11.326 1.00 39.03 108 TRP A C 1
ATOM 801 O O . TRP A 1 108 ? 19.484 21.011 12.066 1.00 39.03 108 TRP A O 1
ATOM 811 N N . ASP A 1 109 ? 18.870 20.359 10.009 1.00 38.50 109 ASP A N 1
ATOM 812 C CA . ASP A 1 109 ? 20.075 20.827 9.303 1.00 38.50 109 ASP A CA 1
ATOM 813 C C . ASP A 1 109 ? 19.978 22.298 8.802 1.00 38.50 109 ASP A C 1
ATOM 815 O O . ASP A 1 109 ? 20.931 22.771 8.182 1.00 38.50 109 ASP A O 1
ATOM 819 N N . GLN A 1 110 ? 18.864 23.031 9.003 1.00 38.69 110 GLN A N 1
ATOM 820 C CA . GLN A 1 110 ? 18.660 24.371 8.396 1.00 38.69 110 GLN A CA 1
ATOM 821 C C . GLN A 1 110 ? 18.195 25.503 9.330 1.00 38.69 110 GLN A C 1
ATOM 823 O O . GLN A 1 110 ? 17.972 26.618 8.857 1.00 38.69 110 GLN A O 1
ATOM 828 N N . LEU A 1 111 ? 18.118 25.294 10.646 1.00 34.88 111 LEU A N 1
ATOM 829 C CA . LEU A 1 111 ? 17.951 26.413 11.580 1.00 34.88 111 LEU A CA 1
ATOM 830 C C . LEU A 1 111 ? 19.310 27.079 11.831 1.00 34.88 111 LEU A C 1
ATOM 832 O O . LEU A 1 111 ? 20.031 26.747 12.769 1.00 34.88 111 LEU A O 1
ATOM 836 N N . GLY A 1 112 ? 19.666 28.028 10.962 1.00 40.91 112 GLY A N 1
ATOM 837 C CA . GLY A 1 112 ? 20.586 29.095 11.348 1.00 40.91 112 GLY A CA 1
ATOM 838 C C . GLY A 1 112 ? 19.982 29.887 12.518 1.00 40.91 112 GLY A C 1
ATOM 839 O O . GLY A 1 112 ? 18.756 30.020 12.587 1.00 40.91 112 GLY A O 1
ATOM 840 N N . PRO A 1 113 ? 20.794 30.384 13.463 1.00 36.16 113 PRO A N 1
ATOM 841 C CA . PRO A 1 113 ? 20.268 31.075 14.631 1.00 36.16 113 PRO A CA 1
ATOM 842 C C . PRO A 1 113 ? 19.588 32.392 14.218 1.00 36.16 113 PRO A C 1
ATOM 844 O O . PRO A 1 113 ? 20.070 33.067 13.300 1.00 36.16 113 PRO A O 1
ATOM 847 N N . PRO A 1 114 ? 18.486 32.790 14.881 1.00 36.00 114 PRO A N 1
ATOM 848 C CA . PRO A 1 114 ? 17.847 34.071 14.625 1.00 36.00 114 PRO A CA 1
ATOM 849 C C . PRO A 1 114 ? 18.793 35.216 14.994 1.00 36.00 114 PRO A C 1
ATOM 851 O O . PRO A 1 114 ? 19.468 35.210 16.024 1.00 36.00 114 PRO A O 1
ATOM 854 N N . ALA A 1 115 ? 18.851 36.206 14.111 1.00 31.92 115 ALA A N 1
ATOM 855 C CA . ALA A 1 115 ? 19.707 37.362 14.260 1.00 31.92 115 ALA A CA 1
ATOM 856 C C . ALA A 1 115 ? 19.136 38.372 15.272 1.00 31.92 115 ALA A C 1
ATOM 858 O O . ALA A 1 115 ? 17.953 38.697 15.244 1.00 31.92 115 ALA A O 1
ATOM 859 N N . ARG A 1 116 ? 20.077 38.962 16.023 1.00 31.77 116 ARG A N 1
ATOM 860 C CA . ARG A 1 116 ? 20.059 40.283 16.679 1.00 31.77 116 ARG A CA 1
ATOM 861 C C . ARG A 1 116 ? 19.303 40.407 18.006 1.00 31.77 116 ARG A C 1
ATOM 863 O O . ARG A 1 116 ? 18.168 40.857 18.056 1.00 31.77 116 ARG A O 1
ATOM 870 N N . TYR A 1 117 ? 20.068 40.250 19.086 1.00 26.97 117 TYR A N 1
ATOM 871 C CA . TYR A 1 117 ? 20.089 41.252 20.151 1.00 26.97 117 TYR A CA 1
ATOM 872 C C . TYR A 1 117 ? 21.542 41.627 20.471 1.00 26.97 117 TYR A C 1
ATOM 874 O O . TYR A 1 117 ? 22.439 40.788 20.501 1.00 26.97 117 TYR A O 1
ATOM 882 N N . THR A 1 118 ? 21.776 42.926 20.591 1.00 36.03 118 THR A N 1
ATOM 883 C CA . THR A 1 118 ? 23.075 43.587 20.727 1.00 36.03 118 THR A CA 1
ATOM 884 C C . THR A 1 118 ? 23.648 43.421 22.134 1.00 36.03 118 THR A C 1
ATOM 886 O O . THR A 1 118 ? 23.012 43.837 23.097 1.00 36.03 118 THR A O 1
ATOM 889 N N . GLY A 1 119 ? 24.872 42.907 22.265 1.00 29.25 119 GLY A N 1
ATOM 890 C CA . GLY A 1 119 ? 25.591 42.908 23.543 1.00 29.25 119 GLY A CA 1
ATOM 891 C C . GLY A 1 119 ? 26.957 42.236 23.447 1.00 29.25 119 GLY A C 1
ATOM 892 O O . GLY A 1 119 ? 27.050 41.038 23.222 1.00 29.25 119 GLY A O 1
ATOM 893 N N . LYS A 1 120 ? 28.023 43.028 23.575 1.00 40.94 120 LYS A N 1
ATOM 894 C CA . LYS A 1 120 ? 29.437 42.626 23.493 1.00 40.94 120 LYS A CA 1
ATOM 895 C C . LYS A 1 120 ? 29.790 41.567 24.551 1.00 40.94 120 LYS A C 1
ATOM 897 O O . LYS A 1 120 ? 29.555 41.804 25.731 1.00 40.94 120 LYS A O 1
ATOM 902 N N . GLY A 1 121 ? 30.467 40.479 24.167 1.00 30.83 121 GLY A N 1
ATOM 903 C CA . GLY A 1 121 ? 31.051 39.555 25.146 1.00 30.83 121 GLY A CA 1
ATOM 904 C C . GLY A 1 121 ? 31.766 38.329 24.570 1.00 30.83 121 GLY A C 1
ATOM 905 O O . GLY A 1 121 ? 31.127 37.326 24.313 1.00 30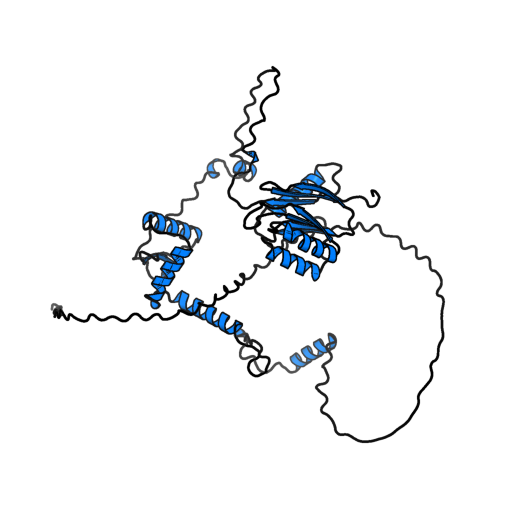.83 121 GLY A O 1
ATOM 906 N N . ARG A 1 122 ? 33.096 38.447 24.436 1.00 34.66 122 ARG A N 1
ATOM 907 C CA . ARG A 1 122 ? 34.176 37.426 24.459 1.00 34.66 122 ARG A CA 1
ATOM 908 C C . ARG A 1 122 ? 34.021 36.120 23.649 1.00 34.66 122 ARG A C 1
ATOM 910 O O . ARG A 1 122 ? 33.232 35.240 23.961 1.00 34.66 122 ARG A O 1
ATOM 917 N N . HIS A 1 123 ? 34.934 35.989 22.686 1.00 32.53 123 HIS A N 1
ATOM 918 C CA . HIS A 1 123 ? 35.280 34.803 21.902 1.00 32.53 123 HIS A CA 1
ATOM 919 C C . HIS A 1 123 ? 35.738 33.644 22.809 1.00 32.53 123 HIS A C 1
ATOM 921 O O . HIS A 1 123 ? 36.696 33.794 23.567 1.00 32.53 123 HIS A O 1
ATOM 927 N N . LEU A 1 124 ? 35.077 32.492 22.702 1.00 35.66 124 LEU A N 1
ATOM 928 C CA . LEU A 1 124 ? 35.566 31.193 23.163 1.00 35.66 124 LEU A CA 1
ATOM 929 C C . LEU A 1 124 ? 35.365 30.225 21.994 1.00 35.66 124 LEU A C 1
ATOM 931 O O . LEU A 1 124 ? 34.248 29.792 21.714 1.00 35.66 124 LEU A O 1
ATOM 935 N N . ASP A 1 125 ? 36.452 29.956 21.272 1.00 37.09 125 ASP A N 1
ATOM 936 C CA . ASP A 1 125 ? 36.502 28.999 20.169 1.00 37.09 125 ASP A CA 1
ATOM 937 C C . ASP A 1 125 ? 36.365 27.570 20.708 1.00 37.09 125 ASP A C 1
ATOM 939 O O . ASP A 1 125 ? 37.337 26.940 21.121 1.00 37.09 125 ASP A O 1
ATOM 943 N N . LEU A 1 126 ? 35.142 27.042 20.696 1.00 37.34 126 LEU A N 1
ATOM 944 C CA . LEU A 1 126 ? 34.875 25.613 20.851 1.00 37.34 126 LEU A CA 1
ATOM 945 C C . LEU A 1 126 ? 34.566 25.025 19.473 1.00 37.34 126 LEU A C 1
ATOM 947 O O . LEU A 1 126 ? 33.432 25.035 18.996 1.00 37.34 126 LEU A O 1
ATOM 951 N N . ALA A 1 127 ? 35.611 24.508 18.827 1.00 41.22 127 ALA A N 1
ATOM 952 C CA . ALA A 1 127 ? 35.500 23.701 17.622 1.00 41.22 127 ALA A CA 1
ATOM 953 C C . ALA A 1 127 ? 34.718 22.411 17.930 1.00 41.22 127 ALA A C 1
ATOM 955 O O . ALA A 1 127 ? 35.233 21.494 18.571 1.00 41.22 127 ALA A O 1
ATOM 956 N N . LEU A 1 128 ? 33.469 22.320 17.468 1.00 41.75 128 LEU A N 1
ATOM 957 C CA . LEU A 1 128 ? 32.717 21.067 17.498 1.00 41.75 128 LEU A CA 1
ATOM 958 C C . LEU A 1 128 ? 33.225 20.129 16.385 1.00 41.75 128 LEU A C 1
ATOM 960 O O . LEU A 1 128 ? 33.269 20.536 15.220 1.00 41.75 128 LEU A O 1
ATOM 964 N N . PRO A 1 129 ? 33.597 18.872 16.697 1.00 41.00 129 PRO A N 1
ATOM 965 C CA . PRO A 1 129 ? 34.089 17.932 15.699 1.00 41.00 129 PRO A CA 1
ATOM 966 C C . PRO A 1 129 ? 32.951 17.398 14.802 1.00 41.00 129 PRO A C 1
ATOM 968 O O . PRO A 1 129 ? 31.791 17.329 15.218 1.00 41.00 129 PRO A O 1
ATOM 971 N N . PRO A 1 130 ? 33.259 16.972 13.562 1.00 45.09 130 PRO A N 1
ATOM 972 C CA . PRO A 1 130 ? 32.267 16.539 12.582 1.00 45.09 130 PRO A CA 1
ATOM 973 C C . PRO A 1 130 ? 31.627 15.192 12.970 1.00 45.09 130 PRO A C 1
ATOM 975 O O . PRO A 1 130 ? 32.170 14.119 12.720 1.00 45.09 130 PRO A O 1
ATOM 978 N N . LEU A 1 131 ? 30.412 15.235 13.520 1.00 51.12 131 LEU A N 1
ATOM 979 C CA . LEU A 1 131 ? 29.627 14.076 13.988 1.00 51.12 131 LEU A CA 1
ATOM 980 C C . LEU A 1 131 ? 29.052 13.159 12.880 1.00 51.12 131 LEU A C 1
ATOM 982 O O . LEU A 1 131 ? 28.223 12.295 13.161 1.00 51.12 131 LEU A O 1
ATOM 986 N N . ARG A 1 132 ? 29.478 13.280 11.613 1.00 52.12 132 ARG A N 1
ATOM 987 C CA . ARG A 1 132 ? 28.903 12.490 10.499 1.00 52.12 132 ARG A CA 1
ATOM 988 C C . ARG A 1 132 ? 29.522 11.102 10.269 1.00 52.12 132 ARG A C 1
ATOM 990 O O . ARG A 1 132 ? 28.971 10.339 9.481 1.00 52.12 132 ARG A O 1
ATOM 997 N N . SER A 1 133 ? 30.598 10.718 10.961 1.00 51.38 133 SER A N 1
ATOM 998 C CA . SER A 1 133 ? 31.266 9.408 10.778 1.00 51.38 133 SER A CA 1
ATOM 999 C C . SER A 1 133 ? 30.881 8.333 11.809 1.00 51.38 133 SER A C 1
ATOM 1001 O O . SER A 1 133 ? 31.397 7.214 11.769 1.00 51.38 133 SER A O 1
ATOM 1003 N N . SER A 1 134 ? 29.967 8.630 12.739 1.00 58.47 134 SER A N 1
ATOM 1004 C CA . SER A 1 134 ? 29.869 7.855 13.981 1.00 58.47 134 SER A CA 1
ATOM 1005 C C . SER A 1 134 ? 29.058 6.549 13.896 1.00 58.47 134 SER A C 1
ATOM 1007 O O . SER A 1 134 ? 29.238 5.681 14.745 1.00 58.47 134 SER A O 1
ATOM 1009 N N . HIS A 1 135 ? 28.225 6.326 12.869 1.00 72.19 135 HIS A N 1
ATOM 1010 C CA . HIS A 1 135 ? 27.361 5.130 12.819 1.00 72.19 135 HIS A CA 1
ATOM 1011 C C . HIS A 1 135 ? 28.155 3.811 12.900 1.00 72.19 135 HIS A C 1
ATOM 1013 O O . HIS A 1 135 ? 27.835 2.940 13.711 1.00 72.19 135 HIS A O 1
ATOM 1019 N N . MET A 1 136 ? 29.234 3.694 12.118 1.00 67.94 136 MET A N 1
ATOM 1020 C CA . MET A 1 136 ? 30.104 2.510 12.128 1.00 67.94 136 MET A CA 1
ATOM 1021 C C . MET A 1 136 ? 30.928 2.399 13.418 1.00 67.94 136 MET A C 1
ATOM 1023 O O . MET A 1 136 ? 31.195 1.297 13.886 1.00 67.94 136 MET A O 1
ATOM 1027 N N . LEU A 1 137 ? 31.296 3.534 14.018 1.00 67.00 137 LEU A N 1
ATOM 1028 C CA . LEU A 1 137 ? 32.048 3.598 15.275 1.00 67.00 137 LEU A CA 1
ATOM 1029 C C . LEU A 1 137 ? 31.206 3.164 16.482 1.00 67.00 137 LEU A C 1
ATOM 1031 O O . LEU A 1 137 ? 31.701 2.450 17.350 1.00 67.00 137 LEU A O 1
ATOM 1035 N N . PHE A 1 138 ? 29.934 3.566 16.531 1.00 70.69 138 PHE A N 1
ATOM 1036 C CA . PHE A 1 138 ? 29.076 3.326 17.690 1.00 70.69 138 PHE A CA 1
ATOM 1037 C C . PHE A 1 138 ? 28.404 1.953 17.679 1.00 70.69 138 PHE A C 1
ATOM 1039 O O . PHE A 1 138 ? 28.275 1.348 18.743 1.00 70.69 138 PHE A O 1
ATOM 1046 N N . ARG A 1 139 ? 27.987 1.443 16.509 1.00 71.12 139 ARG A N 1
ATOM 1047 C CA . ARG A 1 139 ? 27.257 0.162 16.420 1.00 71.12 139 ARG A CA 1
ATOM 1048 C C . ARG A 1 139 ? 28.124 -1.057 16.121 1.00 71.12 139 ARG A C 1
ATOM 1050 O O . ARG A 1 139 ? 27.681 -2.172 16.369 1.00 71.12 139 ARG A O 1
ATOM 1057 N N . HIS A 1 140 ? 29.359 -0.865 15.660 1.00 74.69 140 HIS A N 1
ATOM 1058 C CA . HIS A 1 140 ? 30.259 -1.960 15.295 1.00 74.69 140 HIS A CA 1
ATOM 1059 C C . HIS A 1 140 ? 31.617 -1.842 16.001 1.00 74.69 140 HIS A C 1
ATOM 1061 O O . HIS A 1 140 ? 32.672 -1.906 15.369 1.00 74.69 140 HIS A O 1
ATOM 1067 N N . LYS A 1 141 ? 31.590 -1.689 17.337 1.00 78.44 141 LYS A N 1
ATOM 1068 C CA . LYS A 1 141 ? 32.788 -1.511 18.185 1.00 78.44 141 LYS A CA 1
ATOM 1069 C C . LYS A 1 141 ? 33.838 -2.624 18.023 1.00 78.44 141 LYS A C 1
ATOM 1071 O O . LYS A 1 141 ? 35.015 -2.354 18.215 1.00 78.44 141 LYS A O 1
ATOM 1076 N N . GLY A 1 142 ? 33.425 -3.833 17.630 1.00 81.75 142 GLY A N 1
ATOM 1077 C CA . GLY A 1 142 ? 34.311 -4.985 17.418 1.00 81.75 142 GLY A CA 1
ATOM 1078 C C . GLY A 1 142 ? 34.931 -5.116 16.020 1.00 81.75 142 GLY A C 1
ATOM 1079 O O . GLY A 1 142 ? 35.771 -5.984 15.829 1.00 81.75 142 GLY A O 1
ATOM 1080 N N . ILE A 1 143 ? 34.546 -4.290 15.038 1.00 75.25 143 ILE A N 1
ATOM 1081 C CA . ILE A 1 143 ? 35.151 -4.334 13.694 1.00 75.25 143 ILE A CA 1
ATOM 1082 C C . ILE A 1 143 ? 36.370 -3.410 13.693 1.00 75.25 143 ILE A C 1
ATOM 1084 O O . ILE A 1 143 ? 36.232 -2.222 14.009 1.00 75.25 143 ILE A O 1
ATOM 1088 N N . LEU A 1 144 ? 37.552 -3.927 13.348 1.00 81.12 144 LEU A N 1
ATOM 1089 C CA . LEU A 1 144 ? 38.784 -3.136 13.263 1.00 81.12 144 LEU A CA 1
ATOM 1090 C C . LEU A 1 144 ? 38.642 -2.026 12.214 1.00 81.12 144 LEU A C 1
ATOM 1092 O O . LEU A 1 144 ? 37.961 -2.186 11.205 1.00 81.12 144 LEU A O 1
ATOM 1096 N N . ALA A 1 145 ? 39.283 -0.875 12.440 1.00 76.31 145 ALA A N 1
ATOM 1097 C CA . ALA A 1 145 ? 39.151 0.291 11.560 1.00 76.31 145 ALA A CA 1
ATOM 1098 C C . ALA A 1 145 ? 39.541 0.003 10.097 1.00 76.31 145 ALA A C 1
ATOM 1100 O O . ALA A 1 145 ? 38.929 0.560 9.188 1.00 76.31 145 ALA A O 1
ATOM 1101 N N . VAL A 1 146 ? 40.495 -0.909 9.884 1.00 78.50 146 VAL A N 1
ATOM 1102 C CA . VAL A 1 146 ? 40.927 -1.382 8.559 1.00 78.50 146 VAL A CA 1
ATOM 1103 C C . VAL A 1 146 ? 39.824 -2.142 7.811 1.00 78.50 146 VAL A C 1
ATOM 1105 O O . VAL A 1 146 ? 39.705 -2.015 6.595 1.00 78.50 146 VAL A O 1
ATOM 1108 N N . ASP A 1 147 ? 38.942 -2.828 8.539 1.00 68.31 147 ASP A N 1
ATOM 1109 C CA . ASP A 1 147 ? 37.864 -3.636 7.963 1.00 68.31 147 ASP A CA 1
ATOM 1110 C C . ASP A 1 147 ? 36.577 -2.837 7.752 1.00 68.31 147 ASP A C 1
ATOM 1112 O O . ASP A 1 147 ? 35.765 -3.185 6.893 1.00 68.31 147 ASP A O 1
ATOM 1116 N N . ARG A 1 148 ? 36.405 -1.714 8.469 1.00 71.44 148 ARG A N 1
ATOM 1117 C CA . ARG A 1 148 ? 35.240 -0.808 8.341 1.00 71.44 148 ARG A CA 1
ATOM 1118 C C . ARG A 1 148 ? 35.098 -0.197 6.944 1.00 71.44 148 ARG A C 1
ATOM 1120 O O . ARG A 1 148 ? 34.039 0.337 6.620 1.00 71.44 148 ARG A O 1
ATOM 1127 N N . GLY A 1 149 ? 36.153 -0.277 6.135 1.00 61.62 149 GLY A N 1
ATOM 1128 C CA . GLY A 1 149 ? 36.202 0.184 4.754 1.00 61.62 149 GLY A CA 1
ATOM 1129 C C . GLY A 1 149 ? 36.455 -0.920 3.734 1.00 61.62 149 GLY A C 1
ATOM 1130 O O . GLY A 1 149 ? 36.780 -0.574 2.597 1.00 61.62 149 GLY A O 1
ATOM 1131 N N . THR A 1 150 ? 36.328 -2.210 4.089 1.00 58.06 150 THR A N 1
ATOM 1132 C CA . THR A 1 150 ? 36.447 -3.287 3.093 1.00 58.06 150 THR A CA 1
ATOM 1133 C C . THR A 1 150 ? 35.423 -3.035 1.994 1.00 58.06 150 THR A C 1
ATOM 1135 O O . THR A 1 150 ? 34.208 -3.153 2.160 1.00 58.06 150 THR A O 1
ATOM 1138 N N . ARG A 1 151 ? 35.937 -2.553 0.861 1.00 57.47 151 ARG A N 1
ATOM 1139 C CA . ARG A 1 151 ? 35.161 -2.161 -0.304 1.00 57.47 151 ARG A CA 1
ATOM 1140 C C . ARG A 1 151 ? 34.441 -3.423 -0.737 1.00 57.47 151 ARG A C 1
ATOM 1142 O O . ARG A 1 151 ? 35.092 -4.306 -1.282 1.00 57.47 151 ARG A O 1
ATOM 1149 N N . ILE A 1 152 ? 33.136 -3.522 -0.457 1.00 62.16 152 ILE A N 1
ATOM 1150 C CA . ILE A 1 152 ? 32.305 -4.645 -0.909 1.00 62.16 152 ILE A CA 1
ATOM 1151 C C . ILE A 1 152 ? 32.684 -4.875 -2.363 1.00 62.16 152 ILE A C 1
ATOM 1153 O O . ILE A 1 152 ? 32.519 -3.950 -3.172 1.00 62.16 152 ILE A O 1
ATOM 1157 N N . ASN A 1 153 ? 33.270 -6.045 -2.649 1.00 63.94 153 ASN A N 1
ATOM 1158 C CA . ASN A 1 153 ? 33.778 -6.368 -3.973 1.00 63.94 153 ASN A CA 1
ATOM 1159 C C . ASN A 1 153 ? 32.672 -6.020 -4.954 1.00 63.94 153 ASN A C 1
ATOM 1161 O O . ASN A 1 153 ? 31.565 -6.564 -4.885 1.00 63.94 153 ASN A O 1
ATOM 1165 N N . ARG A 1 154 ? 32.918 -4.986 -5.769 1.00 70.81 154 ARG A N 1
ATOM 1166 C CA . ARG A 1 154 ? 31.897 -4.468 -6.668 1.00 70.81 154 ARG A CA 1
ATOM 1167 C C . ARG A 1 154 ? 31.578 -5.625 -7.586 1.00 70.81 154 ARG A C 1
ATOM 1169 O O . ARG A 1 154 ? 32.408 -5.964 -8.416 1.00 70.81 154 ARG A O 1
ATOM 1176 N N . THR A 1 155 ? 30.391 -6.201 -7.404 1.00 81.00 155 THR A N 1
ATOM 1177 C CA . THR A 1 155 ? 29.891 -7.290 -8.240 1.00 81.00 155 THR A CA 1
ATOM 1178 C C . THR A 1 155 ? 30.210 -6.981 -9.687 1.00 81.00 155 THR A C 1
ATOM 1180 O O . THR A 1 155 ? 29.841 -5.895 -10.172 1.00 81.00 155 THR A O 1
ATOM 1183 N N . GLU A 1 156 ? 30.951 -7.901 -10.304 1.00 91.50 156 GLU A N 1
ATOM 1184 C CA . GLU A 1 156 ? 31.380 -7.789 -11.684 1.00 91.50 156 GLU A CA 1
ATOM 1185 C C . GLU A 1 156 ? 30.148 -7.570 -12.549 1.00 91.50 156 GLU A C 1
ATOM 1187 O O . GLU A 1 156 ? 29.084 -8.180 -12.359 1.00 91.50 156 GLU A O 1
ATOM 1192 N N . ILE A 1 157 ? 30.270 -6.587 -13.430 1.00 94.94 157 ILE A N 1
ATOM 1193 C CA . ILE A 1 157 ? 29.167 -6.205 -14.279 1.00 94.94 157 ILE A CA 1
ATOM 1194 C C . ILE A 1 157 ? 29.291 -6.993 -15.572 1.00 94.94 157 ILE A C 1
ATOM 1196 O O . ILE A 1 157 ? 30.122 -6.673 -16.415 1.00 94.94 157 ILE A O 1
ATOM 1200 N N . VAL A 1 158 ? 28.411 -7.974 -15.711 1.00 97.25 158 VAL A N 1
ATOM 1201 C CA . VAL A 1 158 ? 28.290 -8.805 -16.904 1.00 97.25 158 VAL A CA 1
ATOM 1202 C C . VAL A 1 158 ? 27.535 -8.020 -17.975 1.00 97.25 158 VAL A C 1
ATOM 1204 O O . VAL A 1 158 ? 26.430 -7.521 -17.729 1.00 97.25 158 VAL A O 1
ATOM 1207 N N . GLU A 1 159 ? 28.133 -7.874 -19.157 1.00 97.38 159 GLU A N 1
ATOM 1208 C CA . GLU A 1 159 ? 27.465 -7.247 -20.295 1.00 97.38 159 GLU A CA 1
ATOM 1209 C C . GLU A 1 159 ? 26.463 -8.210 -20.940 1.00 97.38 159 GLU A C 1
ATOM 1211 O O . GLU A 1 159 ? 26.667 -9.417 -20.998 1.00 97.38 159 GLU A O 1
ATOM 1216 N N . SER A 1 160 ? 25.347 -7.673 -21.431 1.00 97.62 160 SER A N 1
ATOM 1217 C CA . SER A 1 160 ? 24.344 -8.474 -22.136 1.00 97.62 160 SER A CA 1
ATOM 1218 C C . SER A 1 160 ? 24.869 -8.940 -23.499 1.00 97.62 160 SER A C 1
ATOM 1220 O O . SER A 1 160 ? 25.359 -8.099 -24.267 1.00 97.62 160 SER A O 1
ATOM 1222 N N . SER A 1 161 ? 24.654 -10.206 -23.849 1.00 98.06 161 SER A N 1
ATOM 1223 C CA . SER A 1 161 ? 25.053 -10.789 -25.138 1.00 98.06 161 SER A CA 1
ATOM 1224 C C . SER A 1 161 ? 23.901 -11.558 -25.793 1.00 98.06 161 SER A C 1
ATOM 1226 O O . SER A 1 161 ? 22.916 -11.906 -25.143 1.00 98.06 161 SER A O 1
ATOM 1228 N N . TRP A 1 162 ? 24.014 -11.792 -27.098 1.00 97.00 162 TRP A N 1
ATOM 1229 C CA . TRP A 1 162 ? 23.144 -12.698 -27.855 1.00 97.00 162 TRP A CA 1
ATOM 1230 C C . TRP A 1 162 ? 23.535 -14.166 -27.662 1.00 97.00 162 TRP A C 1
ATOM 1232 O O . TRP A 1 162 ? 22.700 -15.055 -27.789 1.00 97.00 162 TRP A O 1
ATOM 1242 N N . GLU A 1 163 ? 24.797 -14.393 -27.305 1.00 97.25 163 GLU A N 1
ATOM 1243 C CA . GLU A 1 163 ? 25.442 -15.705 -27.220 1.00 97.25 163 GLU A CA 1
ATOM 1244 C C . GLU A 1 163 ? 25.159 -16.433 -25.901 1.00 97.25 163 GLU A C 1
ATOM 1246 O O . GLU A 1 163 ? 25.675 -17.520 -25.674 1.00 97.25 163 GLU A O 1
ATOM 1251 N N . VAL A 1 164 ? 24.335 -15.860 -25.014 1.00 96.88 164 VAL A N 1
ATOM 1252 C CA . VAL A 1 164 ? 23.960 -16.527 -23.760 1.00 96.88 164 VAL A CA 1
ATOM 1253 C C . VAL A 1 164 ? 23.168 -17.799 -24.101 1.00 96.88 164 VAL A C 1
ATOM 1255 O O . VAL A 1 164 ? 22.117 -17.680 -24.754 1.00 96.88 164 VAL A O 1
ATOM 1258 N N . PRO A 1 165 ? 23.618 -18.995 -23.671 1.00 96.56 165 PRO A N 1
ATOM 1259 C CA . PRO A 1 165 ? 22.913 -20.250 -23.920 1.00 96.56 165 PRO A CA 1
ATOM 1260 C C . PRO A 1 165 ? 21.477 -20.199 -23.402 1.00 96.56 165 PRO A C 1
ATOM 1262 O O . PRO A 1 165 ? 21.219 -19.632 -22.343 1.00 96.56 165 PRO A O 1
ATOM 1265 N N . GLU A 1 166 ? 20.527 -20.795 -24.126 1.00 92.94 166 GLU A N 1
ATOM 1266 C CA . GLU A 1 166 ? 19.095 -20.678 -23.809 1.00 92.94 166 GLU A CA 1
ATOM 1267 C C . GLU A 1 166 ? 18.746 -21.151 -22.389 1.00 92.94 166 GLU A C 1
ATOM 1269 O O . GLU A 1 166 ? 17.946 -20.511 -21.702 1.00 92.94 166 GLU A O 1
ATOM 1274 N N . ALA A 1 167 ? 19.415 -22.205 -21.914 1.00 94.25 167 ALA A N 1
ATOM 1275 C CA . ALA A 1 167 ? 19.255 -22.736 -20.562 1.00 94.25 167 ALA A CA 1
ATOM 1276 C C . ALA A 1 167 ? 19.639 -21.730 -19.458 1.00 94.25 167 ALA A C 1
ATOM 1278 O O . ALA A 1 167 ? 19.099 -21.793 -18.352 1.00 94.25 167 ALA A O 1
ATOM 1279 N N . GLU A 1 168 ? 20.526 -20.781 -19.760 1.00 95.69 168 GLU A N 1
ATOM 1280 C CA . GLU A 1 168 ? 21.056 -19.804 -18.809 1.00 95.69 168 GLU A CA 1
ATOM 1281 C C . GLU A 1 168 ? 20.386 -18.429 -18.915 1.00 95.69 168 GLU A C 1
ATOM 1283 O O . GLU A 1 168 ? 20.725 -17.527 -18.154 1.00 95.69 168 GLU A O 1
ATOM 1288 N N . ARG A 1 169 ? 19.427 -18.220 -19.824 1.00 94.88 169 ARG A N 1
ATOM 1289 C CA . ARG A 1 169 ? 18.781 -16.908 -20.011 1.00 94.88 169 ARG A CA 1
ATOM 1290 C C . ARG A 1 169 ? 17.789 -16.600 -18.886 1.00 94.88 169 ARG A C 1
ATOM 1292 O O . ARG A 1 169 ? 16.815 -17.322 -18.676 1.00 94.88 169 ARG A O 1
ATOM 1299 N N . ASP A 1 170 ? 17.969 -15.460 -18.219 1.00 94.38 170 ASP A N 1
ATOM 1300 C CA . ASP A 1 170 ? 17.080 -14.996 -17.133 1.00 94.38 170 ASP A CA 1
ATOM 1301 C C . ASP A 1 170 ? 16.358 -13.681 -17.445 1.00 94.38 170 ASP A C 1
ATOM 1303 O O . ASP A 1 170 ? 15.316 -13.330 -16.874 1.00 94.38 170 ASP A O 1
ATOM 1307 N N . TRP A 1 171 ? 16.936 -12.892 -18.341 1.00 96.00 171 TRP A N 1
ATOM 1308 C CA . TRP A 1 171 ? 16.380 -11.613 -18.740 1.00 96.00 171 TRP A CA 1
ATOM 1309 C C . TRP A 1 171 ? 16.715 -11.322 -20.194 1.00 96.00 171 TRP A C 1
ATOM 1311 O O . TRP A 1 171 ? 17.819 -11.602 -20.645 1.00 96.00 171 TRP A O 1
ATOM 1321 N N . GLU A 1 172 ? 15.756 -10.730 -20.896 1.00 96.31 172 GLU A N 1
ATOM 1322 C CA . GLU A 1 172 ? 15.866 -10.292 -22.283 1.00 96.31 172 GLU A CA 1
ATOM 1323 C C . GLU A 1 172 ? 15.510 -8.805 -22.357 1.00 96.31 172 GLU A C 1
ATOM 1325 O O . GLU A 1 172 ? 14.510 -8.356 -21.777 1.00 96.31 172 GLU A O 1
ATOM 1330 N N . CYS A 1 173 ? 16.320 -8.036 -23.080 1.00 97.19 173 CYS A N 1
ATOM 1331 C CA . CYS A 1 173 ? 16.022 -6.639 -23.346 1.00 97.19 173 CYS A CA 1
ATOM 1332 C C . CYS A 1 173 ? 14.873 -6.508 -24.358 1.00 97.19 173 CYS A C 1
ATOM 1334 O O . CYS A 1 173 ? 15.005 -6.985 -25.484 1.00 97.19 173 CYS A O 1
ATOM 1336 N N . PRO A 1 174 ? 13.793 -5.765 -24.057 1.00 97.19 174 PRO A N 1
ATOM 1337 C CA . PRO A 1 174 ? 12.662 -5.645 -24.976 1.00 97.19 174 PRO A CA 1
ATOM 1338 C C . PRO A 1 174 ? 12.938 -4.794 -26.227 1.00 97.19 174 PRO A C 1
ATOM 1340 O O . PRO A 1 174 ? 12.064 -4.688 -27.082 1.00 97.19 174 PRO A O 1
ATOM 1343 N N . TRP A 1 175 ? 14.101 -4.148 -26.336 1.00 97.00 175 TRP A N 1
ATOM 1344 C CA . TRP A 1 175 ? 14.424 -3.279 -27.475 1.00 97.00 175 TRP A CA 1
ATOM 1345 C C . TRP A 1 175 ? 15.518 -3.824 -28.377 1.00 97.00 175 TRP A C 1
ATOM 1347 O O . TRP A 1 175 ? 15.452 -3.614 -29.582 1.00 97.00 175 TRP A O 1
ATOM 1357 N N . CYS A 1 176 ? 16.532 -4.473 -27.808 1.00 97.00 176 CYS A N 1
ATOM 1358 C CA . CYS A 1 176 ? 17.635 -5.034 -28.581 1.00 97.00 176 CYS A CA 1
ATOM 1359 C C . CYS A 1 176 ? 17.765 -6.545 -28.445 1.00 97.00 176 CYS A C 1
ATOM 1361 O O . CYS A 1 176 ? 18.764 -7.050 -28.918 1.00 97.00 176 CYS A O 1
ATOM 1363 N N . HIS A 1 177 ? 16.840 -7.242 -27.774 1.00 95.12 177 HIS A N 1
ATOM 1364 C CA . HIS A 1 177 ? 16.791 -8.708 -27.663 1.00 95.12 177 HIS A CA 1
ATOM 1365 C C . HIS A 1 177 ? 18.079 -9.398 -27.164 1.00 95.12 177 HIS A C 1
ATOM 1367 O O . HIS A 1 177 ? 18.227 -10.610 -27.267 1.00 95.12 177 HIS A O 1
ATOM 1373 N N . LYS A 1 178 ? 19.003 -8.644 -26.554 1.00 97.56 178 LYS A N 1
ATOM 1374 C CA . LYS A 1 178 ? 20.158 -9.199 -25.844 1.00 97.56 178 LYS A CA 1
ATOM 1375 C C . LYS A 1 178 ? 19.733 -9.802 -24.514 1.00 97.56 178 LYS A C 1
ATOM 1377 O O . LYS A 1 178 ? 18.826 -9.286 -23.851 1.00 97.56 178 LYS A O 1
ATOM 1382 N N . TYR A 1 179 ? 20.464 -10.822 -24.089 1.00 97.69 179 TYR A N 1
ATOM 1383 C CA . TYR A 1 179 ? 20.166 -11.587 -22.891 1.00 97.69 179 TYR A CA 1
ATOM 1384 C C . TYR A 1 179 ? 21.163 -11.304 -21.771 1.00 97.69 179 TYR A C 1
ATOM 1386 O O . TYR A 1 179 ? 22.308 -10.909 -22.007 1.00 97.69 179 TYR A O 1
ATOM 1394 N N . LEU A 1 180 ? 20.713 -11.510 -20.537 1.00 97.88 180 LEU A N 1
ATOM 1395 C CA . LEU A 1 180 ? 21.574 -11.645 -19.369 1.00 97.88 180 LEU A CA 1
ATOM 1396 C C . LEU A 1 180 ? 21.451 -13.069 -18.802 1.00 97.88 180 LEU A C 1
ATOM 1398 O O . LEU A 1 180 ? 20.341 -13.623 -18.820 1.00 97.88 180 LEU A O 1
ATOM 1402 N N . PRO A 1 181 ? 22.555 -13.636 -18.281 1.00 97.75 181 PRO A N 1
ATOM 1403 C CA . PRO A 1 181 ? 22.540 -14.961 -17.679 1.00 97.75 181 PRO A CA 1
ATOM 1404 C C . PRO A 1 181 ? 21.758 -14.983 -16.355 1.00 97.75 181 PRO A C 1
ATOM 1406 O O . PRO A 1 181 ? 21.459 -13.937 -15.766 1.00 97.75 181 PRO A O 1
ATOM 1409 N N . LEU A 1 182 ? 21.443 -16.184 -15.873 1.00 96.31 182 LEU A N 1
ATOM 1410 C CA . LEU A 1 182 ? 20.890 -16.442 -14.546 1.00 96.31 182 LEU A CA 1
ATOM 1411 C C . LEU A 1 182 ? 21.890 -16.004 -13.475 1.00 96.31 182 LEU A C 1
ATOM 1413 O O . LEU A 1 182 ? 23.003 -16.511 -13.386 1.00 96.31 182 LEU A O 1
ATOM 1417 N N . PHE A 1 183 ? 21.470 -15.064 -12.630 1.00 95.31 183 PHE A N 1
ATOM 1418 C CA . PHE A 1 183 ? 22.245 -14.642 -11.466 1.00 95.31 183 PHE A CA 1
ATOM 1419 C C . PHE A 1 183 ? 21.676 -15.282 -10.202 1.00 95.31 183 PHE A C 1
ATOM 1421 O O . PHE A 1 183 ? 20.470 -15.220 -9.967 1.00 95.31 183 PHE A O 1
ATOM 1428 N N . GLY A 1 184 ? 22.546 -15.783 -9.321 1.00 94.31 184 GLY A N 1
ATOM 1429 C CA . GLY A 1 184 ? 22.135 -16.234 -7.985 1.00 94.31 184 GLY A CA 1
ATOM 1430 C C . GLY A 1 184 ? 21.617 -15.099 -7.089 1.00 94.31 184 GLY A C 1
ATOM 1431 O O . GLY A 1 184 ? 20.877 -15.340 -6.140 1.00 94.31 184 GLY A O 1
ATOM 1432 N N . ASN A 1 185 ? 21.966 -13.843 -7.398 1.00 93.38 185 ASN A N 1
ATOM 1433 C CA . ASN A 1 185 ? 21.567 -12.668 -6.625 1.00 93.38 185 ASN A CA 1
ATOM 1434 C C . ASN A 1 185 ? 20.712 -11.693 -7.453 1.00 93.38 185 ASN A C 1
ATOM 1436 O O . ASN A 1 185 ? 21.169 -11.094 -8.432 1.00 93.38 185 ASN A O 1
ATOM 1440 N N . TYR A 1 186 ? 19.487 -11.442 -6.984 1.00 94.50 186 TYR A N 1
ATOM 1441 C CA . TYR A 1 186 ? 18.552 -10.485 -7.583 1.00 94.50 186 TYR A CA 1
ATOM 1442 C C . TYR A 1 186 ? 19.130 -9.065 -7.718 1.00 94.50 186 TYR A C 1
ATOM 1444 O O . TYR A 1 186 ? 18.903 -8.390 -8.727 1.00 94.50 186 TYR A O 1
ATOM 1452 N N . HIS A 1 187 ? 19.913 -8.597 -6.742 1.00 93.00 187 HIS A N 1
ATOM 1453 C CA . HIS A 1 187 ? 20.502 -7.256 -6.787 1.00 93.00 187 HIS A CA 1
ATOM 1454 C C . HIS A 1 187 ? 21.538 -7.111 -7.906 1.00 93.00 187 HIS A C 1
ATOM 1456 O O . HIS A 1 187 ? 21.606 -6.056 -8.542 1.00 93.00 187 HIS A O 1
ATOM 1462 N N . GLN A 1 188 ? 22.305 -8.169 -8.191 1.00 94.62 188 GLN A N 1
ATOM 1463 C CA . GLN A 1 188 ? 23.261 -8.179 -9.299 1.00 94.62 188 GLN A CA 1
ATOM 1464 C C . GLN A 1 188 ? 22.529 -8.102 -10.642 1.00 94.62 188 GLN A C 1
ATOM 1466 O O . GLN A 1 188 ? 22.866 -7.246 -11.463 1.00 94.62 188 GLN A O 1
ATOM 1471 N N . LYS A 1 189 ? 21.454 -8.886 -10.818 1.00 96.25 189 LYS A N 1
ATOM 1472 C CA . LYS A 1 189 ? 20.572 -8.795 -11.993 1.00 96.25 189 LYS A CA 1
ATOM 1473 C C . LYS A 1 189 ? 20.088 -7.362 -12.217 1.00 96.25 189 LYS A C 1
ATOM 1475 O O . LYS A 1 189 ? 20.281 -6.808 -13.295 1.00 96.25 189 LYS A O 1
ATOM 1480 N N . GLN A 1 190 ? 19.512 -6.727 -11.193 1.00 96.00 190 GLN A N 1
ATOM 1481 C CA . GLN A 1 190 ? 18.987 -5.358 -11.307 1.00 96.00 190 GLN A CA 1
ATOM 1482 C C . GLN A 1 190 ? 20.076 -4.337 -11.656 1.00 96.00 190 GLN A C 1
ATOM 1484 O O . GLN A 1 190 ? 19.841 -3.430 -12.457 1.00 96.00 190 GLN A O 1
ATOM 1489 N N . LYS A 1 191 ? 21.280 -4.486 -11.092 1.00 96.00 191 LYS A N 1
ATOM 1490 C CA . LYS A 1 191 ? 22.430 -3.628 -11.402 1.00 96.00 191 LYS A CA 1
ATOM 1491 C C . LYS A 1 191 ? 22.855 -3.762 -12.871 1.00 96.00 191 LYS A C 1
ATOM 1493 O O . LYS A 1 191 ? 23.044 -2.740 -13.533 1.00 96.00 191 LYS A O 1
ATOM 1498 N N . ASN A 1 192 ? 22.938 -4.989 -13.388 1.00 97.31 192 ASN A N 1
ATOM 1499 C CA . ASN A 1 192 ? 23.292 -5.265 -14.785 1.00 97.31 192 ASN A CA 1
ATOM 1500 C C . ASN A 1 192 ? 22.217 -4.766 -15.762 1.00 97.31 192 ASN A C 1
ATOM 1502 O O . ASN A 1 192 ? 22.549 -4.080 -16.728 1.00 97.31 192 ASN A O 1
ATOM 1506 N N . VAL A 1 193 ? 20.931 -4.989 -15.460 1.00 97.62 193 VAL A N 1
ATOM 1507 C CA . VAL A 1 193 ? 19.802 -4.464 -16.254 1.00 97.62 193 VAL A CA 1
ATOM 1508 C C . VAL A 1 193 ? 19.845 -2.935 -16.333 1.00 97.62 193 VAL A C 1
ATOM 1510 O O . VAL A 1 193 ? 19.750 -2.364 -17.420 1.00 97.62 193 VAL A O 1
ATOM 1513 N N . ARG A 1 194 ? 20.056 -2.247 -15.200 1.00 97.06 194 ARG A N 1
ATOM 1514 C CA . ARG A 1 194 ? 20.167 -0.778 -15.181 1.00 97.06 194 ARG A CA 1
ATOM 1515 C C . ARG A 1 194 ? 21.366 -0.278 -15.981 1.00 97.06 194 ARG A C 1
ATOM 1517 O O . ARG A 1 194 ? 21.219 0.700 -16.714 1.00 97.06 194 ARG A O 1
ATOM 1524 N N . ARG A 1 195 ? 22.539 -0.924 -15.871 1.00 97.31 195 ARG A N 1
ATOM 1525 C CA . ARG A 1 195 ? 23.702 -0.549 -16.696 1.00 97.31 195 ARG A CA 1
ATOM 1526 C C . ARG A 1 195 ? 23.387 -0.739 -18.173 1.00 97.31 195 ARG A C 1
ATOM 1528 O O . ARG A 1 195 ? 23.643 0.185 -18.933 1.00 97.31 195 ARG A O 1
ATOM 1535 N N . HIS A 1 196 ? 22.811 -1.877 -18.561 1.00 98.19 196 HIS A N 1
ATOM 1536 C CA . HIS A 1 196 ? 22.453 -2.154 -19.950 1.00 98.19 196 HIS A CA 1
ATOM 1537 C C . HIS A 1 196 ? 21.537 -1.068 -20.524 1.00 98.19 196 HIS A C 1
ATOM 1539 O O . HIS A 1 196 ? 21.827 -0.508 -21.577 1.00 98.19 196 HIS A O 1
ATOM 1545 N N . TYR A 1 197 ? 20.465 -0.717 -19.812 1.00 98.06 197 TYR A N 1
ATOM 1546 C CA . TYR A 1 197 ? 19.569 0.352 -20.246 1.00 98.06 197 TYR A CA 1
ATOM 1547 C C . TYR A 1 197 ? 20.279 1.701 -20.367 1.00 98.06 197 TYR A C 1
ATOM 1549 O O . TYR A 1 197 ? 20.110 2.391 -21.369 1.00 98.06 197 TYR A O 1
ATOM 1557 N N . ARG A 1 198 ? 21.136 2.048 -19.403 1.00 97.56 198 ARG A N 1
ATOM 1558 C CA . ARG A 1 198 ? 21.899 3.300 -19.437 1.00 97.56 198 ARG A CA 1
ATOM 1559 C C . ARG A 1 198 ? 22.887 3.365 -20.607 1.00 97.56 198 ARG A C 1
ATOM 1561 O O . ARG A 1 198 ? 23.060 4.439 -21.171 1.00 97.56 198 ARG A O 1
ATOM 1568 N N . THR A 1 199 ? 23.542 2.256 -20.960 1.00 97.94 199 THR A N 1
ATOM 1569 C CA . THR A 1 199 ? 24.601 2.243 -21.986 1.00 97.94 199 THR A CA 1
ATOM 1570 C C . THR A 1 199 ? 24.081 1.960 -23.391 1.00 97.94 199 THR A C 1
ATOM 1572 O O . THR A 1 199 ? 24.524 2.601 -24.338 1.00 97.94 199 THR A O 1
ATOM 1575 N N . LYS A 1 200 ? 23.148 1.017 -23.553 1.00 98.12 200 LYS A N 1
ATOM 1576 C CA . LYS A 1 200 ? 22.618 0.611 -24.867 1.00 98.12 200 LYS A CA 1
ATOM 1577 C C . LYS A 1 200 ? 21.348 1.369 -25.258 1.00 98.12 200 LYS A C 1
ATOM 1579 O O . LYS A 1 200 ? 21.018 1.424 -26.441 1.00 98.12 200 LYS A O 1
ATOM 1584 N N . HIS A 1 201 ? 20.649 1.982 -24.298 1.00 97.56 201 HIS A N 1
ATOM 1585 C CA . HIS A 1 201 ? 19.383 2.684 -24.530 1.00 97.56 201 HIS A CA 1
ATOM 1586 C C . HIS A 1 201 ? 19.295 4.067 -23.845 1.00 97.56 201 HIS A C 1
ATOM 1588 O O . HIS A 1 201 ? 18.269 4.374 -23.237 1.00 97.56 201 HIS A O 1
ATOM 1594 N N . PRO A 1 202 ? 20.306 4.952 -23.982 1.00 97.56 202 PRO A N 1
ATOM 1595 C CA . PRO A 1 202 ? 20.375 6.215 -23.234 1.00 97.56 202 PRO A CA 1
ATOM 1596 C C . PRO A 1 202 ? 19.216 7.187 -23.509 1.00 97.56 202 PRO A C 1
ATOM 1598 O O . PRO A 1 202 ? 18.930 8.047 -22.686 1.00 97.56 202 PRO A O 1
ATOM 1601 N N . ARG A 1 203 ? 18.545 7.062 -24.662 1.00 97.75 203 ARG A N 1
ATOM 1602 C CA . ARG A 1 203 ? 17.435 7.933 -25.090 1.00 97.75 203 ARG A CA 1
ATOM 1603 C C . ARG A 1 203 ? 16.056 7.273 -24.991 1.00 97.75 203 ARG A C 1
ATOM 1605 O O . ARG A 1 203 ? 15.073 7.843 -25.456 1.00 97.75 203 ARG A O 1
ATOM 1612 N N . ARG A 1 204 ? 15.964 6.044 -24.475 1.00 97.00 204 ARG A N 1
ATOM 1613 C CA . ARG A 1 204 ? 14.677 5.346 -24.335 1.00 97.00 204 ARG A CA 1
ATOM 1614 C C . ARG A 1 204 ? 14.103 5.586 -22.946 1.00 97.00 204 ARG A C 1
ATOM 1616 O O . ARG A 1 204 ? 14.839 5.635 -21.965 1.00 97.00 204 ARG A O 1
ATOM 1623 N N . ASP A 1 205 ? 12.778 5.662 -22.869 1.00 96.81 205 ASP A N 1
ATOM 1624 C CA . ASP A 1 205 ? 12.088 5.609 -21.587 1.00 96.81 205 ASP A CA 1
ATOM 1625 C C . ASP A 1 205 ? 12.245 4.206 -20.981 1.00 96.81 205 ASP A C 1
ATOM 1627 O O . ASP A 1 205 ? 11.787 3.205 -21.538 1.00 96.81 205 ASP A O 1
ATOM 1631 N N . THR A 1 206 ? 12.931 4.152 -19.842 1.00 96.94 206 THR A N 1
ATOM 1632 C CA . THR A 1 206 ? 13.220 2.930 -19.080 1.00 96.94 206 THR A CA 1
ATOM 1633 C C . THR A 1 206 ? 12.312 2.798 -17.858 1.00 96.94 206 THR A C 1
ATOM 1635 O O . THR A 1 206 ? 12.567 1.977 -16.973 1.00 96.94 206 THR A O 1
ATOM 1638 N N . SER A 1 207 ? 11.224 3.574 -17.812 1.00 96.31 207 SER A N 1
ATOM 1639 C CA . SER A 1 207 ? 10.149 3.391 -16.846 1.00 96.31 207 SER A CA 1
ATOM 1640 C C . SER A 1 207 ? 9.586 1.967 -16.919 1.00 96.31 207 SER A C 1
ATOM 1642 O O . SER A 1 207 ? 9.545 1.321 -17.973 1.00 96.31 207 SER A O 1
ATOM 1644 N N . SER A 1 208 ? 9.118 1.454 -15.780 1.00 93.75 208 SER A N 1
ATOM 1645 C CA . SER A 1 208 ? 8.524 0.114 -15.699 1.00 93.75 208 SER A CA 1
ATOM 1646 C C . SER A 1 208 ? 7.343 -0.053 -16.663 1.00 93.75 208 SER A C 1
ATOM 1648 O O . SER A 1 208 ? 7.198 -1.113 -17.274 1.00 93.75 208 SER A O 1
ATOM 1650 N N . ALA A 1 209 ? 6.546 1.002 -16.856 1.00 94.94 209 ALA A N 1
ATOM 1651 C CA . ALA A 1 209 ? 5.426 1.029 -17.791 1.00 94.94 209 ALA A CA 1
ATOM 1652 C C . ALA A 1 209 ? 5.885 0.915 -19.255 1.00 94.94 209 ALA A C 1
ATOM 1654 O O . ALA A 1 209 ? 5.339 0.100 -20.005 1.00 94.94 209 ALA A O 1
ATOM 1655 N N . ALA A 1 210 ? 6.910 1.673 -19.663 1.00 96.38 210 ALA A N 1
ATOM 1656 C CA . ALA A 1 210 ? 7.458 1.604 -21.017 1.00 96.38 210 ALA A CA 1
ATOM 1657 C C . ALA A 1 210 ? 8.087 0.235 -21.313 1.00 96.38 210 ALA A C 1
ATOM 1659 O O . ALA A 1 210 ? 7.814 -0.352 -22.365 1.00 96.38 210 ALA A O 1
ATOM 1660 N N . ILE A 1 211 ? 8.842 -0.316 -20.356 1.00 96.38 211 ILE A N 1
ATOM 1661 C CA . ILE A 1 211 ? 9.416 -1.666 -20.447 1.00 96.38 211 ILE A CA 1
ATOM 1662 C C . ILE A 1 211 ? 8.301 -2.705 -20.626 1.00 96.38 211 ILE A C 1
ATOM 1664 O O . ILE A 1 211 ? 8.350 -3.503 -21.561 1.00 96.38 211 ILE A O 1
ATOM 1668 N N . GLN A 1 212 ? 7.264 -2.689 -19.781 1.00 94.00 212 GLN A N 1
ATOM 1669 C CA . GLN A 1 212 ? 6.148 -3.640 -19.879 1.00 94.00 212 GLN A CA 1
ATOM 1670 C C . GLN A 1 212 ? 5.383 -3.510 -21.203 1.00 94.00 212 GLN A C 1
ATOM 1672 O O . GLN A 1 212 ? 4.999 -4.523 -21.793 1.00 94.00 212 GLN A O 1
ATOM 1677 N N . LYS A 1 213 ? 5.198 -2.282 -21.704 1.00 96.25 213 LYS A N 1
ATOM 1678 C CA . LYS A 1 213 ? 4.573 -2.022 -23.007 1.00 96.25 213 LYS A CA 1
ATOM 1679 C C . LYS A 1 213 ? 5.406 -2.597 -24.156 1.00 96.25 213 LYS A C 1
ATOM 1681 O O . LYS A 1 213 ? 4.835 -3.211 -25.056 1.00 96.25 213 LYS A O 1
ATOM 1686 N N . ALA A 1 214 ? 6.730 -2.445 -24.115 1.00 96.06 214 ALA A N 1
ATOM 1687 C CA . ALA A 1 214 ? 7.637 -3.007 -25.116 1.00 96.06 214 ALA A CA 1
ATOM 1688 C C . ALA A 1 214 ? 7.647 -4.547 -25.078 1.00 96.06 214 ALA A C 1
ATOM 1690 O O . ALA A 1 214 ? 7.414 -5.182 -26.104 1.00 96.06 214 ALA A O 1
ATOM 1691 N N . VAL A 1 215 ? 7.765 -5.147 -23.887 1.00 93.44 215 VAL A N 1
ATOM 1692 C CA . VAL A 1 215 ? 7.661 -6.609 -23.698 1.00 93.44 215 VAL A CA 1
ATOM 1693 C C . VAL A 1 215 ? 6.326 -7.145 -24.229 1.00 93.44 215 VAL A C 1
ATOM 1695 O O . VAL A 1 215 ? 6.289 -8.170 -24.905 1.00 93.44 215 VAL A O 1
ATOM 1698 N N . SER A 1 216 ? 5.217 -6.453 -23.949 1.00 91.38 216 SER A N 1
ATOM 1699 C CA . SER A 1 216 ? 3.886 -6.836 -24.436 1.00 91.38 216 SER A CA 1
ATOM 1700 C C . SER A 1 216 ? 3.800 -6.816 -25.965 1.00 91.38 216 SER A C 1
ATOM 1702 O O . SER A 1 216 ? 3.240 -7.736 -26.558 1.00 91.38 216 SER A O 1
ATOM 1704 N N . ARG A 1 217 ? 4.396 -5.811 -26.620 1.00 94.94 217 ARG A N 1
ATOM 1705 C CA . ARG A 1 217 ? 4.464 -5.740 -28.089 1.00 94.94 217 ARG A CA 1
ATOM 1706 C C . ARG A 1 217 ? 5.273 -6.894 -28.676 1.00 94.94 217 ARG A C 1
ATOM 1708 O O . ARG A 1 217 ? 4.782 -7.531 -29.600 1.00 94.94 217 ARG A O 1
ATOM 1715 N N . ASN A 1 218 ? 6.447 -7.198 -28.124 1.00 92.19 218 ASN A N 1
ATOM 1716 C CA . ASN A 1 218 ? 7.278 -8.305 -28.616 1.00 92.19 218 ASN A CA 1
ATOM 1717 C C . ASN A 1 218 ? 6.558 -9.646 -28.469 1.00 92.19 218 ASN A C 1
ATOM 1719 O O . ASN A 1 218 ? 6.512 -10.425 -29.411 1.00 92.19 218 ASN A O 1
ATOM 1723 N N . ARG A 1 219 ? 5.881 -9.859 -27.336 1.00 89.31 219 ARG A N 1
ATOM 1724 C CA . ARG A 1 219 ? 5.075 -11.064 -27.106 1.00 89.31 219 ARG A CA 1
ATOM 1725 C C . ARG A 1 219 ? 3.923 -11.219 -28.100 1.00 89.31 219 ARG A C 1
ATOM 1727 O O . ARG A 1 219 ? 3.559 -12.339 -28.431 1.00 89.31 219 ARG A O 1
ATOM 1734 N N . LYS A 1 220 ? 3.301 -10.115 -28.523 1.00 90.81 220 LYS A N 1
ATOM 1735 C CA . LYS A 1 220 ? 2.243 -10.161 -29.542 1.00 90.81 220 LYS A CA 1
ATOM 1736 C C . LYS A 1 220 ? 2.794 -10.532 -30.918 1.00 90.81 220 LYS A C 1
ATOM 1738 O O . LYS A 1 220 ? 2.084 -11.186 -31.665 1.00 90.81 220 LYS A O 1
ATOM 1743 N N . LYS A 1 221 ? 4.022 -10.108 -31.233 1.00 93.69 221 LYS A N 1
ATOM 1744 C CA . LYS A 1 221 ? 4.694 -10.442 -32.495 1.00 93.69 221 LYS A CA 1
ATOM 1745 C C . LYS A 1 221 ? 5.135 -11.903 -32.536 1.00 93.69 221 LYS A C 1
ATOM 1747 O O . LYS A 1 221 ? 4.895 -12.567 -33.530 1.00 93.69 221 LYS A O 1
ATOM 1752 N N . ASP A 1 222 ? 5.727 -12.391 -31.450 1.00 90.88 222 ASP A N 1
ATOM 1753 C CA . ASP A 1 222 ? 6.192 -13.772 -31.333 1.00 90.88 222 ASP A CA 1
ATOM 1754 C C . ASP A 1 222 ? 5.757 -14.370 -29.982 1.00 90.88 222 ASP A C 1
ATOM 1756 O O . ASP A 1 222 ? 6.454 -14.236 -28.969 1.00 90.88 222 ASP A O 1
ATOM 1760 N N . PRO A 1 223 ? 4.587 -15.031 -29.934 1.00 85.75 223 PRO A N 1
ATOM 1761 C CA . PRO A 1 223 ? 4.107 -15.689 -28.724 1.00 85.75 223 PRO A CA 1
ATOM 1762 C C . PRO A 1 223 ? 4.979 -16.869 -28.266 1.00 85.75 223 PRO A C 1
ATOM 1764 O O . PRO A 1 223 ? 4.952 -17.199 -27.074 1.00 85.75 223 PRO A O 1
ATOM 1767 N N . SER A 1 224 ? 5.719 -17.506 -29.181 1.00 86.25 224 SER A N 1
ATOM 1768 C CA . SER A 1 224 ? 6.577 -18.674 -28.916 1.00 86.25 224 SER A CA 1
ATOM 1769 C C . SER A 1 224 ? 7.809 -18.321 -28.095 1.00 86.25 224 SER A C 1
ATOM 1771 O O . SER A 1 224 ? 8.189 -19.106 -27.231 1.00 86.25 224 SER A O 1
ATOM 1773 N N . SER A 1 225 ? 8.365 -17.120 -28.271 1.00 81.94 225 SER A N 1
ATOM 1774 C CA . SER A 1 225 ? 9.563 -16.653 -27.548 1.00 81.94 225 SER A CA 1
ATOM 1775 C C . SER A 1 225 ? 9.422 -16.596 -26.012 1.00 81.94 225 SER A C 1
ATOM 1777 O O . SER A 1 225 ? 10.409 -16.464 -25.295 1.00 81.94 225 SER A O 1
ATOM 1779 N N . HIS A 1 226 ? 8.202 -16.692 -25.461 1.00 79.31 226 HIS A N 1
ATOM 1780 C CA . HIS A 1 226 ? 7.936 -16.525 -24.024 1.00 79.31 226 HIS A CA 1
ATOM 1781 C C . HIS A 1 226 ? 7.093 -17.667 -23.404 1.00 79.31 226 HIS A C 1
ATOM 1783 O O . HIS A 1 226 ? 6.031 -17.402 -22.811 1.00 79.31 226 HIS A O 1
ATOM 1789 N N . PRO A 1 227 ? 7.549 -18.937 -23.439 1.00 73.75 227 PRO A N 1
ATOM 1790 C CA . PRO A 1 227 ? 6.733 -20.092 -23.048 1.00 73.75 227 PRO A CA 1
ATOM 1791 C C . PRO A 1 227 ? 6.333 -20.064 -21.562 1.00 73.75 227 PRO A C 1
ATOM 1793 O O . PRO A 1 227 ? 5.164 -20.263 -21.220 1.00 73.75 227 PRO A O 1
ATOM 1796 N N . LYS A 1 228 ? 7.261 -19.689 -20.666 1.00 74.75 228 LYS A N 1
ATOM 1797 C CA . LYS A 1 228 ? 7.023 -19.623 -19.206 1.00 74.75 228 LYS A CA 1
ATOM 1798 C C . LYS A 1 228 ? 5.926 -18.622 -18.808 1.00 74.75 228 LYS A C 1
ATOM 1800 O O . LYS A 1 228 ? 5.264 -18.796 -17.788 1.00 74.75 228 LYS A O 1
ATOM 1805 N N . LYS A 1 229 ? 5.697 -17.567 -19.601 1.00 70.81 229 LYS A N 1
ATOM 1806 C CA . LYS A 1 229 ? 4.644 -16.572 -19.318 1.00 70.81 229 LYS A CA 1
ATOM 1807 C C . LYS A 1 229 ? 3.271 -17.010 -19.828 1.00 70.81 229 LYS A C 1
ATOM 1809 O O . LYS A 1 229 ? 2.263 -16.558 -19.281 1.00 70.81 229 LYS A O 1
ATOM 1814 N N . LYS A 1 230 ? 3.210 -17.884 -20.842 1.00 76.12 230 LYS A N 1
ATOM 1815 C CA . LYS A 1 230 ? 1.947 -18.430 -21.363 1.00 76.12 230 LYS A CA 1
ATOM 1816 C C . LYS A 1 230 ? 1.238 -19.255 -20.288 1.00 76.12 230 LYS A C 1
ATOM 1818 O O . LYS A 1 230 ? 0.071 -18.989 -20.013 1.00 76.12 230 LYS A O 1
ATOM 1823 N N . SER A 1 231 ? 1.954 -20.147 -19.605 1.00 77.25 231 SER A N 1
ATOM 1824 C CA . SER A 1 231 ? 1.392 -20.958 -18.513 1.00 77.25 231 SER A CA 1
ATOM 1825 C C . SER A 1 231 ? 0.917 -20.106 -17.330 1.00 77.25 231 SER A C 1
ATOM 1827 O O . SER A 1 231 ? -0.193 -20.299 -16.836 1.00 77.25 231 SER A O 1
ATOM 1829 N N . GLY A 1 232 ? 1.697 -19.102 -16.915 1.00 78.44 232 GLY A N 1
ATOM 1830 C CA . GLY A 1 232 ? 1.302 -18.180 -15.844 1.00 78.44 232 GLY A CA 1
ATOM 1831 C C . GLY A 1 232 ? 0.058 -17.354 -16.190 1.00 78.44 232 GLY A C 1
ATOM 1832 O O . GLY A 1 232 ? -0.830 -17.185 -15.349 1.00 78.44 232 GLY A O 1
ATOM 1833 N N . TYR A 1 233 ? -0.038 -16.878 -17.436 1.00 79.56 233 TYR A N 1
ATOM 1834 C CA . TYR A 1 233 ? -1.215 -16.158 -17.923 1.00 79.56 233 TYR A CA 1
ATOM 1835 C C . TYR A 1 233 ? -2.447 -17.064 -17.973 1.00 79.56 233 TYR A C 1
ATOM 1837 O O . TYR A 1 233 ? -3.481 -16.675 -17.444 1.00 79.56 233 TYR A O 1
ATOM 1845 N N . LEU A 1 234 ? -2.325 -18.280 -18.517 1.00 81.00 234 LEU A N 1
ATOM 1846 C CA . LEU A 1 234 ? -3.413 -19.264 -18.543 1.00 81.00 234 LEU A CA 1
ATOM 1847 C C . LEU A 1 234 ? -3.891 -19.612 -17.130 1.00 81.00 234 LEU A C 1
ATOM 1849 O O . LEU A 1 234 ? -5.089 -19.606 -16.872 1.00 81.00 234 LEU A O 1
ATOM 1853 N N . ARG A 1 235 ? -2.969 -19.808 -16.180 1.00 83.44 235 ARG A N 1
ATOM 1854 C CA . ARG A 1 235 ? -3.312 -20.056 -14.772 1.00 83.44 235 ARG A CA 1
ATOM 1855 C C . ARG A 1 235 ? -4.049 -18.875 -14.140 1.00 83.44 235 ARG A C 1
ATOM 1857 O O . ARG A 1 235 ? -4.984 -19.070 -13.370 1.00 83.44 235 ARG A O 1
ATOM 1864 N N . SER A 1 236 ? -3.633 -17.649 -14.450 1.00 79.31 236 SER A N 1
ATOM 1865 C CA . SER A 1 236 ? -4.269 -16.430 -13.930 1.00 79.31 236 SER A CA 1
ATOM 1866 C C . SER A 1 236 ? -5.640 -16.189 -14.567 1.00 79.31 236 SER A C 1
ATOM 1868 O O . SER A 1 236 ? -6.583 -15.834 -13.867 1.00 79.31 236 SER A O 1
ATOM 1870 N N . ALA A 1 237 ? -5.767 -16.439 -15.872 1.00 83.75 237 ALA A N 1
ATOM 1871 C CA . ALA A 1 237 ? -7.025 -16.380 -16.606 1.00 83.75 237 ALA A CA 1
ATOM 1872 C C . ALA A 1 237 ? -8.018 -17.432 -16.091 1.00 83.75 237 ALA A C 1
ATOM 1874 O O . ALA A 1 237 ? -9.154 -17.081 -15.793 1.00 83.75 237 ALA A O 1
ATOM 1875 N N . ALA A 1 238 ? -7.570 -18.673 -15.873 1.00 83.00 238 ALA A N 1
ATOM 1876 C CA . ALA A 1 238 ? -8.378 -19.733 -15.273 1.00 83.00 238 ALA A CA 1
ATOM 1877 C C . ALA A 1 238 ? -8.859 -19.358 -13.862 1.00 83.00 238 ALA A C 1
ATOM 1879 O O . ALA A 1 238 ? -10.032 -19.529 -13.549 1.00 83.00 238 ALA A O 1
ATOM 1880 N N . LYS A 1 239 ? -7.991 -18.769 -13.024 1.00 84.94 239 LYS A N 1
ATOM 1881 C CA . LYS A 1 239 ? -8.388 -18.251 -11.702 1.00 84.94 239 LYS A CA 1
ATOM 1882 C C . LYS A 1 239 ? -9.426 -17.132 -11.793 1.00 84.94 239 LYS A C 1
ATOM 1884 O O . LYS A 1 239 ? -10.335 -17.091 -10.972 1.00 84.94 239 LYS A O 1
ATOM 1889 N N . ARG A 1 240 ? -9.291 -16.222 -12.764 1.00 85.50 240 ARG A N 1
ATOM 1890 C CA . ARG A 1 240 ? -10.259 -15.138 -12.966 1.00 85.50 240 ARG A CA 1
ATOM 1891 C C . ARG A 1 240 ? -11.607 -15.687 -13.428 1.00 85.50 240 ARG A C 1
ATOM 1893 O O . ARG A 1 240 ? -12.606 -15.372 -12.800 1.00 85.50 240 ARG A O 1
ATOM 1900 N N . MET A 1 241 ? -11.616 -16.573 -14.425 1.00 85.69 241 MET A N 1
ATOM 1901 C CA . MET A 1 241 ? -12.835 -17.251 -14.880 1.00 85.69 241 MET A CA 1
ATOM 1902 C C . MET A 1 241 ? -13.498 -18.059 -13.760 1.00 85.69 241 MET A C 1
ATOM 1904 O O . MET A 1 241 ? -14.714 -18.062 -13.652 1.00 85.69 241 MET A O 1
ATOM 1908 N N . ALA A 1 242 ? -12.718 -18.702 -12.887 1.00 84.62 242 ALA A N 1
ATOM 1909 C CA . ALA A 1 242 ? -13.261 -19.406 -11.728 1.00 84.62 242 ALA A CA 1
ATOM 1910 C C . ALA A 1 242 ? -13.907 -18.463 -10.697 1.00 84.62 242 ALA A C 1
ATOM 1912 O O . ALA A 1 242 ? -14.862 -18.861 -10.042 1.00 84.62 242 ALA A O 1
ATOM 1913 N N . LYS A 1 243 ? -13.403 -17.229 -10.551 1.00 84.62 243 LYS A N 1
ATOM 1914 C CA . LYS A 1 243 ? -13.974 -16.211 -9.654 1.00 84.62 243 LYS A CA 1
ATOM 1915 C C . LYS A 1 243 ? -15.206 -15.523 -10.251 1.00 84.62 243 LYS A C 1
ATOM 1917 O O . LYS A 1 243 ? -16.105 -15.156 -9.511 1.00 84.62 243 LYS A O 1
ATOM 1922 N N . GLU A 1 244 ? -15.208 -15.313 -11.564 1.00 86.44 244 GLU A N 1
ATOM 1923 C CA . GLU A 1 244 ? -16.303 -14.682 -12.317 1.00 86.44 244 GLU A CA 1
ATOM 1924 C C . GLU A 1 244 ? -17.415 -15.676 -12.688 1.00 86.44 244 GLU A C 1
ATOM 1926 O O . GLU A 1 244 ? -18.404 -15.279 -13.296 1.00 86.44 244 GLU A O 1
ATOM 1931 N N . ARG A 1 245 ? -17.268 -16.963 -12.345 1.00 83.69 245 ARG A N 1
ATOM 1932 C CA . ARG A 1 245 ? -18.319 -17.960 -12.555 1.00 83.69 245 ARG A CA 1
ATOM 1933 C C . ARG A 1 245 ? -19.527 -17.618 -11.697 1.00 83.69 245 ARG A C 1
ATOM 1935 O O . ARG A 1 245 ? -19.412 -17.527 -10.477 1.00 83.69 245 ARG A O 1
ATOM 1942 N N . ASP A 1 246 ? -20.671 -17.483 -12.354 1.00 84.19 246 ASP A N 1
ATOM 1943 C CA . ASP A 1 246 ? -21.951 -17.403 -11.674 1.00 84.19 246 ASP A CA 1
ATOM 1944 C C . ASP A 1 246 ? -22.199 -18.719 -10.931 1.00 84.19 246 ASP A C 1
ATOM 1946 O O . ASP A 1 246 ? -22.267 -19.796 -11.530 1.00 84.19 246 ASP A O 1
ATOM 1950 N N . LEU A 1 247 ? -22.261 -18.624 -9.606 1.00 84.25 247 LEU A N 1
ATOM 1951 C CA . LEU A 1 247 ? -22.525 -19.758 -8.733 1.00 84.25 247 LEU A CA 1
ATOM 1952 C C . LEU A 1 247 ? -24.026 -20.044 -8.599 1.00 84.25 247 LEU A C 1
ATOM 1954 O O . LEU A 1 247 ? -24.373 -21.026 -7.958 1.00 84.25 247 LEU A O 1
ATOM 1958 N N . ASN A 1 248 ? -24.897 -19.229 -9.198 1.00 83.50 248 ASN A N 1
ATOM 1959 C CA . ASN A 1 248 ? -26.353 -19.368 -9.123 1.00 83.50 248 ASN A CA 1
ATOM 1960 C C . ASN A 1 248 ? -26.986 -19.771 -10.466 1.00 83.50 248 ASN A C 1
ATOM 1962 O O . ASN A 1 248 ? -28.185 -19.575 -10.682 1.00 83.50 248 ASN A O 1
ATOM 1966 N N . LEU A 1 249 ? -26.192 -20.332 -11.383 1.00 80.19 24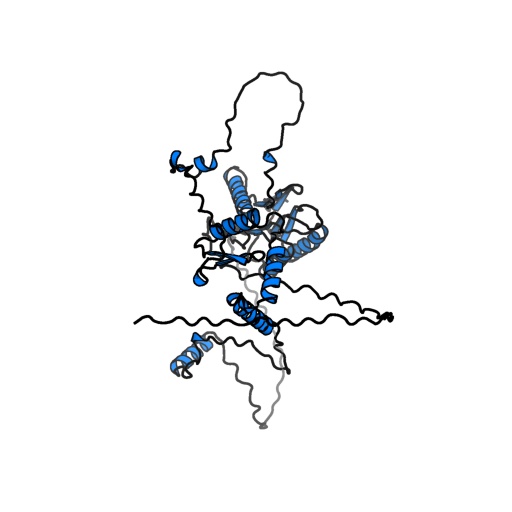9 LEU A N 1
ATOM 1967 C CA . LEU A 1 249 ? -26.674 -20.732 -12.701 1.00 80.19 249 LEU A CA 1
ATOM 1968 C C . LEU A 1 249 ? -27.794 -21.784 -12.566 1.00 80.19 249 LEU A C 1
ATOM 1970 O O . LEU A 1 249 ? -27.575 -22.870 -12.031 1.00 80.19 249 LEU A O 1
ATOM 1974 N N . GLY A 1 250 ? -28.994 -21.462 -13.058 1.00 84.06 250 GLY A N 1
ATOM 1975 C CA . GLY A 1 250 ? -30.145 -22.373 -13.051 1.00 84.06 250 GLY A CA 1
ATOM 1976 C C . GLY A 1 250 ? -30.863 -22.521 -11.703 1.00 84.06 250 GLY A C 1
ATOM 1977 O O . GLY A 1 250 ? -31.544 -23.517 -11.502 1.00 84.06 250 GLY A O 1
ATOM 1978 N N . GLY A 1 251 ? -30.712 -21.574 -10.769 1.00 90.12 251 GLY A N 1
ATOM 1979 C CA . GLY A 1 251 ? -31.414 -21.615 -9.474 1.00 90.12 251 GLY A CA 1
ATOM 1980 C C . GLY A 1 251 ? -30.800 -22.570 -8.444 1.00 90.12 251 GLY A C 1
ATOM 1981 O O . GLY A 1 251 ? -31.332 -22.722 -7.347 1.00 90.12 251 GLY A O 1
ATOM 1982 N N . HIS A 1 252 ? -29.656 -23.181 -8.759 1.00 82.25 252 HIS A N 1
ATOM 1983 C CA . HIS A 1 252 ? -28.898 -24.021 -7.836 1.00 82.25 252 HIS A CA 1
ATOM 1984 C C . HIS A 1 252 ? -27.683 -23.270 -7.284 1.00 82.25 252 HIS A C 1
ATOM 1986 O O . HIS A 1 252 ? -26.997 -22.562 -8.017 1.00 82.25 252 HIS A O 1
ATOM 1992 N N . LYS A 1 253 ? -27.377 -23.471 -5.996 1.00 84.62 253 LYS A N 1
ATOM 1993 C CA . LYS A 1 253 ? -26.174 -22.933 -5.346 1.00 84.62 253 LYS A CA 1
ATOM 1994 C C . LYS A 1 253 ? -24.971 -23.827 -5.655 1.00 84.62 253 LYS A C 1
ATOM 1996 O O . LYS A 1 253 ? -24.741 -24.833 -4.984 1.00 84.62 253 LYS A O 1
ATOM 2001 N N . LEU A 1 254 ? -24.190 -23.462 -6.662 1.00 84.69 254 LEU A N 1
ATOM 2002 C CA . LEU A 1 254 ? -22.927 -24.118 -6.983 1.00 84.69 254 LEU A CA 1
ATOM 2003 C C . LEU A 1 254 ? -21.860 -23.732 -5.950 1.00 84.69 254 LEU A C 1
ATOM 2005 O O . LEU A 1 254 ? -21.658 -22.561 -5.631 1.00 84.69 254 LEU A O 1
ATOM 2009 N N . VAL A 1 255 ? -21.133 -24.723 -5.440 1.00 81.25 255 VAL A N 1
ATOM 2010 C CA . VAL A 1 255 ? -20.001 -24.514 -4.528 1.00 81.25 255 VAL A CA 1
ATOM 2011 C C . VAL A 1 255 ? -18.708 -24.794 -5.285 1.00 81.25 255 VAL A C 1
ATOM 2013 O O . VAL A 1 255 ? -18.595 -25.786 -6.004 1.00 81.25 255 VAL A O 1
ATOM 2016 N N . ALA A 1 256 ? -17.714 -23.916 -5.139 1.00 75.62 256 ALA A N 1
ATOM 2017 C CA . ALA A 1 256 ? -16.410 -24.104 -5.762 1.00 75.62 256 ALA A CA 1
ATOM 2018 C C . ALA A 1 256 ? -15.697 -25.327 -5.155 1.00 75.62 256 ALA A C 1
ATOM 2020 O O . ALA A 1 256 ? -15.085 -25.241 -4.092 1.00 75.62 256 ALA A O 1
ATOM 2021 N N . PHE A 1 257 ? -15.756 -26.464 -5.847 1.00 79.81 257 PHE A N 1
ATOM 2022 C CA . PHE A 1 257 ? -15.035 -27.672 -5.462 1.00 79.81 257 PHE A CA 1
ATOM 2023 C C . PHE A 1 257 ? -13.544 -27.529 -5.803 1.00 79.81 257 PHE A C 1
ATOM 2025 O O . PHE A 1 257 ? -13.165 -27.420 -6.971 1.00 79.81 257 PHE A O 1
ATOM 2032 N N . GLN A 1 258 ? -12.688 -27.515 -4.780 1.00 76.88 258 GLN A N 1
ATOM 2033 C CA . GLN A 1 258 ? -11.237 -27.616 -4.939 1.00 76.88 258 GLN A CA 1
ATOM 2034 C C . GLN A 1 258 ? -10.798 -29.016 -4.503 1.00 76.88 258 GLN A C 1
ATOM 2036 O O . GLN A 1 258 ? -10.618 -29.236 -3.304 1.00 76.88 258 GLN A O 1
ATOM 2041 N N . PRO A 1 259 ? -10.646 -29.975 -5.434 1.00 74.69 259 PRO A N 1
ATOM 2042 C CA . PRO A 1 259 ? -10.181 -31.302 -5.068 1.00 74.69 259 PRO A CA 1
ATOM 2043 C C . PRO A 1 259 ? -8.778 -31.206 -4.470 1.00 74.69 259 PRO A C 1
ATOM 2045 O O . PRO A 1 259 ? -7.871 -30.592 -5.043 1.00 74.69 259 PRO A O 1
ATOM 2048 N N . VAL A 1 260 ? -8.592 -31.844 -3.319 1.00 78.75 260 VAL A N 1
ATOM 2049 C CA . VAL A 1 260 ? -7.264 -32.103 -2.771 1.00 78.75 260 VAL A CA 1
ATOM 2050 C C . VAL A 1 260 ? -6.662 -33.223 -3.617 1.00 78.75 260 VAL A C 1
ATOM 2052 O O . VAL A 1 260 ? -6.894 -34.398 -3.359 1.00 78.75 260 VAL A O 1
ATOM 2055 N N . TRP A 1 261 ? -5.943 -32.858 -4.683 1.00 76.06 261 TRP A N 1
ATOM 2056 C CA . TRP A 1 261 ? -5.417 -33.817 -5.668 1.00 76.06 261 TRP A CA 1
ATOM 2057 C C . TRP A 1 261 ? -4.509 -34.890 -5.058 1.00 76.06 261 TRP A C 1
ATOM 2059 O O . TRP A 1 261 ? -4.446 -35.992 -5.585 1.00 76.06 261 TRP A O 1
ATOM 2069 N N . SER A 1 262 ? -3.841 -34.595 -3.940 1.00 77.69 262 SER A N 1
ATOM 2070 C CA . SER A 1 262 ? -3.040 -35.573 -3.192 1.00 77.69 262 SER A CA 1
ATOM 2071 C C . SER A 1 262 ? -3.876 -36.647 -2.492 1.00 77.69 262 SER A C 1
ATOM 2073 O O . SER A 1 262 ? -3.347 -37.693 -2.144 1.00 77.69 262 SER A O 1
ATOM 2075 N N . GLU A 1 263 ? -5.165 -36.395 -2.276 1.00 76.12 263 GLU A N 1
ATOM 2076 C CA . GLU A 1 263 ? -6.107 -37.315 -1.632 1.00 76.12 263 GLU A CA 1
ATOM 2077 C C . GLU A 1 263 ? -7.079 -37.942 -2.638 1.00 76.12 263 GLU A C 1
ATOM 2079 O O . GLU A 1 263 ? -8.031 -38.600 -2.224 1.00 76.12 263 GLU A O 1
ATOM 2084 N N . TRP A 1 264 ? -6.902 -37.709 -3.945 1.00 72.75 264 TRP A N 1
ATOM 2085 C CA . TRP A 1 264 ? -7.840 -38.161 -4.970 1.00 72.75 264 TRP A CA 1
ATOM 2086 C C . TRP A 1 264 ? -7.291 -39.351 -5.776 1.00 72.75 264 TRP A C 1
ATOM 2088 O O . TRP A 1 264 ? -6.191 -39.243 -6.318 1.00 72.75 264 TRP A O 1
ATOM 2098 N N . PRO A 1 265 ? -8.059 -40.447 -5.946 1.00 70.75 265 PRO A N 1
ATOM 2099 C CA . PRO A 1 265 ? -9.381 -40.701 -5.367 1.00 70.75 265 PRO A CA 1
ATOM 2100 C C . PRO A 1 265 ? -9.283 -40.992 -3.864 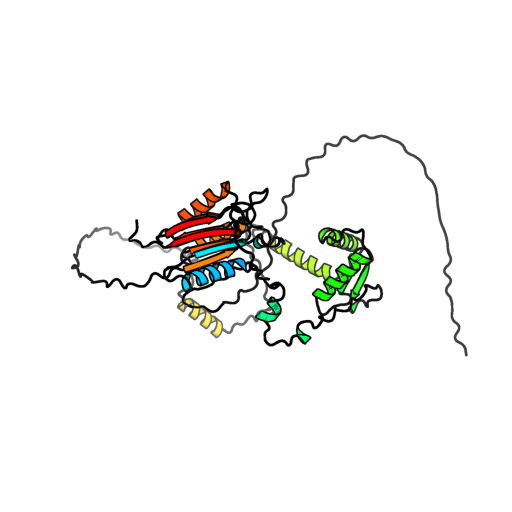1.00 70.75 265 PRO A C 1
ATOM 2102 O O . PRO A 1 265 ? -8.403 -41.736 -3.431 1.00 70.75 265 PRO A O 1
ATOM 2105 N N . ARG A 1 266 ? -10.208 -40.443 -3.060 1.00 67.12 266 ARG A N 1
ATOM 2106 C CA . ARG A 1 266 ? -10.270 -40.820 -1.641 1.00 67.12 266 ARG A CA 1
ATOM 2107 C C . ARG A 1 266 ? -10.623 -42.305 -1.581 1.00 67.12 266 ARG A C 1
ATOM 2109 O O . ARG A 1 266 ? -11.616 -42.691 -2.201 1.00 67.12 266 ARG A O 1
ATOM 2116 N N . PRO A 1 267 ? -9.857 -43.147 -0.868 1.00 69.50 267 PRO A N 1
ATOM 2117 C CA . PRO A 1 267 ? -10.232 -44.541 -0.707 1.00 69.50 267 PRO A CA 1
ATOM 2118 C C . PRO A 1 267 ? -11.627 -44.602 -0.068 1.00 69.50 267 PRO A C 1
ATOM 2120 O O . PRO A 1 267 ? -11.837 -44.116 1.040 1.00 69.50 267 PRO A O 1
ATOM 2123 N N . LEU A 1 268 ? -12.583 -45.190 -0.794 1.00 63.75 268 LEU A N 1
ATOM 2124 C CA . LEU A 1 268 ? -14.024 -45.259 -0.488 1.00 63.75 268 LEU A CA 1
ATOM 2125 C C . LEU A 1 268 ? -14.381 -46.022 0.802 1.00 63.75 268 LEU A C 1
ATOM 2127 O O . LEU A 1 268 ? -15.553 -46.229 1.095 1.00 63.75 268 LEU A O 1
ATOM 2131 N N . LYS A 1 269 ? -13.396 -46.456 1.585 1.00 64.19 269 LYS A N 1
ATOM 2132 C CA . LYS A 1 269 ? -13.606 -47.252 2.793 1.00 64.19 269 LYS A CA 1
ATOM 2133 C C . LYS A 1 269 ? -12.901 -46.591 3.966 1.00 64.19 269 LYS A C 1
ATOM 2135 O O . LYS A 1 269 ? -11.803 -46.990 4.346 1.00 64.19 269 LYS A O 1
ATOM 2140 N N . ARG A 1 270 ? -13.548 -45.594 4.578 1.00 66.69 270 ARG A N 1
ATOM 2141 C CA . ARG A 1 270 ? -13.311 -45.384 6.012 1.00 66.69 270 ARG A CA 1
ATOM 2142 C C . ARG A 1 270 ? -13.809 -46.650 6.703 1.00 66.69 270 ARG A C 1
ATOM 2144 O O . ARG A 1 270 ? -14.909 -47.112 6.407 1.00 66.69 270 ARG A O 1
ATOM 2151 N N . LYS A 1 271 ? -12.974 -47.265 7.541 1.00 82.00 271 LYS A N 1
ATOM 2152 C CA . LYS A 1 271 ? -13.416 -48.399 8.358 1.00 82.00 271 LYS A CA 1
ATOM 2153 C C . LYS A 1 271 ? -14.579 -47.914 9.223 1.00 82.00 271 LYS A C 1
ATOM 2155 O O . LYS A 1 271 ? -14.539 -46.777 9.692 1.00 82.00 271 LYS A O 1
ATOM 2160 N N . LYS A 1 272 ? -15.592 -48.762 9.414 1.00 83.62 272 LYS A N 1
ATOM 2161 C CA . LYS A 1 272 ? -16.788 -48.454 10.215 1.00 83.62 272 LYS A CA 1
ATOM 2162 C C . LYS A 1 272 ? -16.409 -47.827 11.564 1.00 83.62 272 LYS A C 1
ATOM 2164 O O . LYS A 1 272 ? -16.890 -46.758 11.896 1.00 83.62 272 LYS A O 1
ATOM 2169 N N . GLU A 1 273 ? -15.406 -48.399 12.224 1.00 83.81 273 GLU A N 1
ATOM 2170 C CA . GLU A 1 273 ? -14.833 -47.923 13.491 1.00 83.81 273 GLU A CA 1
ATOM 2171 C C . GLU A 1 273 ? -14.427 -46.439 13.472 1.00 83.81 273 GLU A C 1
ATOM 2173 O O . GLU A 1 273 ? -14.670 -45.708 14.424 1.00 83.81 273 GLU A O 1
ATOM 2178 N N . THR A 1 274 ? -13.826 -45.960 12.378 1.00 80.12 274 THR A N 1
ATOM 2179 C CA . THR A 1 274 ? -13.381 -44.562 12.266 1.00 80.12 274 THR A CA 1
ATOM 2180 C C . THR A 1 274 ? -14.543 -43.612 11.979 1.00 80.12 274 THR A C 1
ATOM 2182 O O . THR A 1 274 ? -14.466 -42.433 12.318 1.00 80.12 274 THR A O 1
ATOM 2185 N N . ALA A 1 275 ? -15.604 -44.104 11.331 1.00 82.00 275 ALA A N 1
ATOM 2186 C CA . ALA A 1 275 ? -16.836 -43.347 11.134 1.00 82.00 275 ALA A CA 1
ATOM 2187 C C . ALA A 1 275 ? -17.627 -43.246 12.447 1.00 82.00 275 ALA A C 1
ATOM 2189 O O . ALA A 1 275 ? -18.049 -42.149 12.802 1.00 82.00 275 ALA A O 1
ATOM 2190 N N . ASP A 1 276 ? -17.723 -44.348 13.194 1.00 84.62 276 ASP A N 1
ATOM 2191 C CA . ASP A 1 276 ? -18.403 -44.415 14.491 1.00 84.62 276 ASP A CA 1
ATOM 2192 C C . ASP A 1 276 ? -17.693 -43.534 15.538 1.00 84.62 276 ASP A C 1
ATOM 2194 O O . ASP A 1 276 ? -18.347 -42.781 16.253 1.00 84.62 276 ASP A O 1
ATOM 2198 N N . MET A 1 277 ? -16.351 -43.520 15.577 1.00 87.94 277 MET A N 1
ATOM 2199 C CA . MET A 1 277 ? -15.598 -42.592 16.440 1.00 87.94 277 MET A CA 1
ATOM 2200 C C . MET A 1 277 ? -15.867 -41.118 16.114 1.00 87.94 277 MET A C 1
ATOM 2202 O O . MET A 1 277 ? -15.999 -40.299 17.019 1.00 87.94 277 MET A O 1
ATOM 2206 N N . TYR A 1 278 ? -15.928 -40.769 14.827 1.00 85.00 278 TYR A N 1
ATOM 2207 C CA . TYR A 1 278 ? -16.206 -39.395 14.406 1.00 85.00 278 TYR A CA 1
ATOM 2208 C C . TYR A 1 278 ? -17.648 -38.989 14.731 1.00 85.00 278 TYR A C 1
ATOM 2210 O O . TYR A 1 278 ? -17.891 -37.856 15.134 1.00 85.00 278 TYR A O 1
ATOM 2218 N N . PHE A 1 279 ? -18.592 -39.923 14.594 1.00 85.06 279 PHE A N 1
ATOM 2219 C CA . PHE A 1 279 ? -19.983 -39.721 14.982 1.00 85.06 279 PHE A CA 1
ATOM 2220 C C . PHE A 1 279 ? -20.115 -39.482 16.491 1.00 85.06 279 PHE A C 1
ATOM 2222 O O . PHE A 1 279 ? -20.713 -38.490 16.894 1.00 85.06 279 PHE A O 1
ATOM 2229 N N . ASN A 1 280 ? -19.482 -40.316 17.319 1.00 88.19 280 ASN A N 1
ATOM 2230 C CA . ASN A 1 280 ? -19.508 -40.154 18.776 1.00 88.19 280 ASN A CA 1
ATOM 2231 C C . ASN A 1 280 ? -18.886 -38.823 19.223 1.00 88.19 280 ASN A C 1
ATOM 2233 O O . ASN A 1 280 ? -19.428 -38.169 20.105 1.00 88.19 280 ASN A O 1
ATOM 2237 N N . HIS A 1 281 ? -17.808 -38.377 18.572 1.00 89.25 281 HIS A N 1
ATOM 2238 C CA . HIS A 1 281 ? -17.206 -37.070 18.849 1.00 89.25 281 HIS A CA 1
ATOM 2239 C C . HIS A 1 281 ? -18.160 -35.902 18.549 1.00 89.25 281 HIS A C 1
ATOM 2241 O O . HIS A 1 281 ? -18.216 -34.943 19.308 1.00 89.25 281 HIS A O 1
ATOM 2247 N N . LEU A 1 282 ? -18.932 -35.971 17.458 1.00 84.94 282 LEU A N 1
ATOM 2248 C CA . LEU A 1 282 ? -19.929 -34.942 17.134 1.00 84.94 282 LEU A CA 1
ATOM 2249 C C . LEU A 1 282 ? -21.073 -34.910 18.157 1.00 84.94 282 LEU A C 1
ATOM 2251 O O . LEU A 1 282 ? -21.538 -33.831 18.517 1.00 84.94 282 LEU A O 1
ATOM 2255 N N . VAL A 1 283 ? -21.481 -36.081 18.656 1.00 85.75 283 VAL A N 1
ATOM 2256 C CA . VAL A 1 283 ? -22.469 -36.196 19.739 1.00 85.75 283 VAL A CA 1
ATOM 2257 C C . VAL A 1 283 ? -21.925 -35.593 21.041 1.00 85.75 283 VAL A C 1
ATOM 2259 O O . VAL A 1 283 ? -22.638 -34.840 21.700 1.00 85.75 283 VAL A O 1
ATOM 2262 N N . GLU A 1 284 ? -20.660 -35.848 21.391 1.00 89.94 284 GLU A N 1
ATOM 2263 C CA . GLU A 1 284 ? -20.001 -35.241 22.563 1.00 89.94 284 GLU A CA 1
ATOM 2264 C C . GLU A 1 284 ? -19.862 -33.713 22.451 1.00 89.94 284 GLU A C 1
ATOM 2266 O O . GLU A 1 284 ? -19.999 -33.008 23.450 1.00 89.94 284 GLU A O 1
ATOM 2271 N N . GLU A 1 285 ? -19.646 -33.179 21.245 1.00 88.00 285 GLU A N 1
ATOM 2272 C CA . GLU A 1 285 ? -19.624 -31.731 20.980 1.00 88.00 285 GLU A CA 1
ATOM 2273 C C . GLU A 1 285 ? -21.023 -31.080 21.003 1.00 88.00 285 GLU A C 1
ATOM 2275 O O . GLU A 1 285 ? -21.147 -29.875 20.767 1.00 88.00 285 GLU A O 1
ATOM 2280 N N . GLY A 1 286 ? -22.081 -31.847 21.295 1.00 83.94 286 GLY A N 1
ATOM 2281 C CA . GLY A 1 286 ? -23.461 -31.358 21.342 1.00 83.94 286 GLY A CA 1
ATOM 2282 C C . GLY A 1 286 ? -24.054 -31.068 19.962 1.00 83.94 286 GLY A C 1
ATOM 2283 O O . GLY A 1 286 ? -25.076 -30.390 19.857 1.00 83.94 286 GLY A O 1
ATOM 2284 N N . VAL A 1 287 ? -23.426 -31.566 18.892 1.00 82.56 287 VAL A N 1
ATOM 2285 C CA . VAL A 1 287 ? -23.981 -31.523 17.539 1.00 82.56 287 VAL A CA 1
ATOM 2286 C C . VAL A 1 287 ? -24.928 -32.710 17.409 1.00 82.56 287 VAL A C 1
ATOM 2288 O O . VAL A 1 287 ? -24.575 -33.756 16.861 1.00 82.56 287 VAL A O 1
ATOM 2291 N N . GLU A 1 288 ? -26.137 -32.564 17.956 1.00 78.25 288 GLU A N 1
ATOM 2292 C CA . GLU A 1 288 ? -27.182 -33.560 17.746 1.00 78.25 288 GLU A CA 1
ATOM 2293 C C . GLU A 1 288 ? -27.454 -33.693 16.241 1.00 78.25 288 GLU A C 1
ATOM 2295 O O . GLU A 1 288 ? -27.608 -32.682 15.540 1.00 78.25 288 GLU A O 1
ATOM 2300 N N . PRO A 1 289 ? -27.482 -34.924 15.702 1.00 70.44 289 PRO A N 1
ATOM 2301 C CA . PRO A 1 289 ? -27.889 -35.128 14.329 1.00 70.44 289 PRO A CA 1
ATOM 2302 C C . PRO A 1 289 ? -29.322 -34.622 14.210 1.00 70.44 289 PRO A C 1
ATOM 2304 O O . PRO A 1 289 ? -30.232 -35.193 14.808 1.00 70.44 289 PRO A O 1
ATOM 2307 N N . HIS A 1 290 ? -29.509 -33.540 13.448 1.00 63.97 290 HIS A N 1
ATOM 2308 C CA . HIS A 1 290 ? -30.840 -33.073 13.091 1.00 63.97 290 HIS A CA 1
ATOM 2309 C C . HIS A 1 290 ? -31.621 -34.291 12.593 1.00 63.97 290 HIS A C 1
ATOM 2311 O O . HIS A 1 290 ? -31.139 -34.937 11.648 1.00 63.97 290 HIS A O 1
ATOM 2317 N N . PRO A 1 291 ? -32.767 -34.636 13.217 1.00 69.19 291 PRO A N 1
ATOM 2318 C CA . PRO A 1 291 ? -33.625 -35.666 12.668 1.00 69.19 291 PRO A CA 1
ATOM 2319 C C . PRO A 1 291 ? -33.861 -35.247 11.223 1.00 69.19 291 PRO A C 1
ATOM 2321 O O . PRO A 1 291 ? -34.212 -34.095 10.944 1.00 69.19 291 PRO A O 1
ATOM 2324 N N . GLY A 1 292 ? -33.492 -36.129 10.292 1.00 62.47 292 GLY A N 1
ATOM 2325 C CA . GLY A 1 292 ? -33.711 -35.873 8.877 1.00 62.47 292 GLY A CA 1
ATOM 2326 C C . GLY A 1 292 ? -35.167 -35.450 8.669 1.00 62.47 292 GLY A C 1
ATOM 2327 O O . GLY A 1 292 ? -36.003 -35.803 9.500 1.00 62.47 292 GLY A O 1
ATOM 2328 N N . PRO A 1 293 ? -35.465 -34.676 7.611 1.00 65.62 293 PRO A N 1
ATOM 2329 C CA . PRO A 1 293 ? -36.809 -34.160 7.371 1.00 65.62 293 PRO A CA 1
ATOM 2330 C C . PRO A 1 293 ? -37.818 -35.282 7.580 1.00 65.62 293 PRO A C 1
ATOM 2332 O O . PRO A 1 293 ? -37.713 -36.310 6.908 1.00 65.62 293 PRO A O 1
ATOM 2335 N N . GLU A 1 294 ? -38.704 -35.098 8.563 1.00 60.53 294 GLU A N 1
ATOM 2336 C CA . GLU A 1 294 ? -39.730 -36.076 8.895 1.00 60.53 294 GLU A CA 1
ATOM 2337 C C . GLU A 1 294 ? -40.440 -36.427 7.594 1.00 60.53 294 GLU A C 1
ATOM 2339 O O . GLU A 1 294 ? -40.997 -35.568 6.902 1.00 60.53 294 GLU A O 1
ATOM 2344 N N . THR A 1 295 ? -40.320 -37.689 7.194 1.00 51.72 295 THR A N 1
ATOM 2345 C CA . THR A 1 295 ? -41.171 -38.216 6.143 1.00 51.72 295 THR A CA 1
ATOM 2346 C C . THR A 1 295 ? -42.595 -38.068 6.664 1.00 51.72 295 THR A C 1
ATOM 2348 O O . THR A 1 295 ? -42.840 -38.519 7.781 1.00 51.72 295 THR A O 1
ATOM 2351 N N . PRO A 1 296 ? -43.505 -37.404 5.930 1.00 56.94 296 PRO A N 1
ATOM 2352 C CA . PRO A 1 296 ? -44.875 -37.224 6.380 1.00 56.94 296 PRO A CA 1
ATOM 2353 C C . PRO A 1 296 ? -45.531 -38.604 6.429 1.00 56.94 296 PRO A C 1
ATOM 2355 O O . PRO A 1 296 ? -45.981 -39.125 5.408 1.00 56.94 296 PRO A O 1
ATOM 2358 N N . ASP A 1 297 ? -45.489 -39.211 7.611 1.00 51.31 297 ASP A N 1
ATOM 2359 C CA . ASP A 1 297 ? -46.156 -40.463 7.903 1.00 51.31 297 ASP A CA 1
ATOM 2360 C C . ASP A 1 297 ? -47.653 -40.200 8.019 1.00 51.31 297 ASP A C 1
ATOM 2362 O O . ASP A 1 297 ? -48.109 -39.172 8.528 1.00 51.31 297 ASP A O 1
ATOM 2366 N N . GLY A 1 298 ? -48.399 -41.130 7.434 1.00 48.88 298 GLY A N 1
ATOM 2367 C CA . GLY A 1 298 ? -49.832 -41.047 7.243 1.00 48.88 298 GLY A CA 1
ATOM 2368 C C . GLY A 1 298 ? -50.586 -40.819 8.546 1.00 48.88 298 GLY A C 1
ATOM 2369 O O . GLY A 1 298 ? -50.314 -41.431 9.573 1.00 48.88 298 GLY A O 1
ATOM 2370 N N . SER A 1 299 ? -51.570 -39.937 8.430 1.00 53.38 299 SER A N 1
ATOM 2371 C CA . SER A 1 299 ? -52.680 -39.733 9.346 1.00 53.38 299 SER A CA 1
ATOM 2372 C C . SER A 1 299 ? -53.264 -41.051 9.851 1.00 53.38 299 SER A C 1
ATOM 2374 O O . SER A 1 299 ? -53.803 -41.818 9.050 1.00 53.38 299 SER A O 1
ATOM 2376 N N . ASP A 1 300 ? -53.248 -41.242 11.166 1.00 47.44 300 ASP A N 1
ATOM 2377 C CA . ASP A 1 300 ? -54.230 -42.081 11.838 1.00 47.44 300 ASP A CA 1
ATOM 2378 C C . ASP A 1 300 ? -54.885 -41.276 12.963 1.00 47.44 300 ASP A C 1
ATOM 2380 O O . ASP A 1 300 ? -54.238 -40.541 13.714 1.00 47.44 300 ASP A O 1
ATOM 2384 N N . GLU A 1 301 ? -56.207 -41.340 12.957 1.00 56.50 301 GLU A N 1
ATOM 2385 C CA . GLU A 1 301 ? -57.141 -40.547 13.740 1.00 56.50 301 GLU A CA 1
ATOM 2386 C C . GLU A 1 301 ? -57.166 -40.988 15.211 1.00 56.50 301 GLU A C 1
ATOM 2388 O O . GLU A 1 301 ? -57.052 -42.175 15.513 1.00 56.50 301 GLU A O 1
ATOM 2393 N N . GLY A 1 302 ? -57.447 -40.062 16.137 1.00 42.81 302 GLY A N 1
ATOM 2394 C CA . GLY A 1 302 ? -58.005 -40.468 17.430 1.00 42.81 302 GLY A CA 1
ATOM 2395 C C . GLY A 1 302 ? -57.860 -39.496 18.599 1.00 42.81 302 GLY A C 1
ATOM 2396 O O . GLY A 1 302 ? -56.819 -39.471 19.238 1.00 42.81 302 GLY A O 1
ATOM 2397 N N . GLY A 1 303 ? -58.971 -38.822 18.933 1.00 42.44 303 GLY A N 1
ATOM 2398 C CA . GLY A 1 303 ? -59.419 -38.519 20.310 1.00 42.44 303 GLY A CA 1
ATOM 2399 C C . GLY A 1 303 ? -58.687 -37.398 21.062 1.00 42.44 303 GLY A C 1
ATOM 2400 O O . GLY A 1 303 ? -57.518 -37.530 21.381 1.00 42.44 303 GLY A O 1
ATOM 2401 N N . SER A 1 304 ? -59.326 -36.242 21.308 1.00 49.28 304 SER A N 1
ATOM 2402 C CA . SER A 1 304 ? -60.127 -35.928 22.523 1.00 49.28 304 SER A CA 1
ATOM 2403 C C . SER A 1 304 ? -59.251 -35.891 23.793 1.00 49.28 304 SER A C 1
ATOM 2405 O O . SER A 1 304 ? -58.596 -36.881 24.089 1.00 49.28 304 SER A O 1
ATOM 2407 N N . VAL A 1 305 ? -59.192 -34.849 24.622 1.00 44.12 305 VAL A N 1
ATOM 2408 C CA . VAL A 1 305 ? -60.275 -34.182 25.368 1.00 44.12 305 VAL A CA 1
ATOM 2409 C C . VAL A 1 305 ? -59.725 -32.861 25.949 1.00 44.12 305 VAL A C 1
ATOM 2411 O O . VAL A 1 305 ? -58.521 -32.733 26.169 1.00 44.12 305 VAL A O 1
ATOM 2414 N N . ASP A 1 306 ? -60.638 -31.917 26.163 1.00 55.38 306 ASP A N 1
ATOM 2415 C CA . ASP A 1 306 ? -60.556 -30.651 26.904 1.00 55.38 306 ASP A CA 1
ATOM 2416 C C . ASP A 1 306 ? -59.748 -30.679 28.223 1.00 55.38 306 ASP A C 1
ATOM 2418 O O . ASP A 1 306 ? -59.802 -31.668 28.943 1.00 55.38 306 ASP A O 1
ATOM 2422 N N . ASP A 1 307 ? -59.051 -29.575 28.544 1.00 45.28 307 ASP A N 1
ATOM 2423 C CA . ASP A 1 307 ? -59.048 -28.907 29.867 1.00 45.28 307 ASP A CA 1
ATOM 2424 C C . ASP A 1 307 ? -58.027 -27.737 29.898 1.00 45.28 307 ASP A C 1
ATOM 2426 O O . ASP A 1 307 ? -56.824 -27.910 30.094 1.00 45.28 307 ASP A O 1
ATOM 2430 N N . ASP A 1 308 ? -58.544 -26.522 29.710 1.00 47.88 308 ASP A N 1
ATOM 2431 C CA . ASP A 1 308 ? -58.056 -25.256 30.292 1.00 47.88 308 ASP A CA 1
ATOM 2432 C C . ASP A 1 308 ? -59.016 -24.931 31.465 1.00 47.88 308 ASP A C 1
ATOM 2434 O O . ASP A 1 308 ? -60.158 -25.402 31.408 1.00 47.88 308 ASP A O 1
ATOM 2438 N N . PRO A 1 309 ? -58.724 -24.051 32.450 1.00 65.94 309 PRO A N 1
ATOM 2439 C CA . PRO A 1 309 ? -57.489 -23.315 32.762 1.00 65.94 309 PRO A CA 1
ATOM 2440 C C . PRO A 1 309 ? -57.152 -23.311 34.285 1.00 65.94 309 PRO A C 1
ATOM 2442 O O . PRO A 1 309 ? -57.974 -23.701 35.107 1.00 65.94 309 PRO A O 1
ATOM 2445 N N . ASP A 1 310 ? -56.000 -22.761 34.705 1.00 43.16 310 ASP A N 1
ATOM 2446 C CA . ASP A 1 310 ? -55.995 -21.870 35.888 1.00 43.16 310 ASP A CA 1
ATOM 2447 C C . ASP A 1 310 ? -54.722 -20.997 36.025 1.00 43.16 310 ASP A C 1
ATOM 2449 O O . ASP A 1 310 ? -53.603 -21.483 35.820 1.00 43.16 310 ASP A O 1
ATOM 2453 N N . PRO A 1 311 ? -54.852 -19.712 36.426 1.00 64.56 311 PRO A N 1
ATOM 2454 C CA . PRO A 1 311 ? -53.751 -18.799 36.701 1.00 64.56 311 PRO A CA 1
ATOM 2455 C C . PRO A 1 311 ? -53.474 -18.729 38.215 1.00 64.56 311 PRO A C 1
ATOM 2457 O O . PRO A 1 311 ? -54.124 -17.999 38.964 1.00 64.56 311 PRO A O 1
ATOM 2460 N N . GLY A 1 312 ? -52.476 -19.477 38.684 1.00 38.50 312 GLY A N 1
ATOM 2461 C CA . GLY A 1 312 ? -52.059 -19.492 40.090 1.00 38.50 312 GLY A CA 1
ATOM 2462 C C . GLY A 1 312 ? -50.875 -18.565 40.361 1.00 38.50 312 GLY A C 1
ATOM 2463 O O . GLY A 1 312 ? -49.777 -18.790 39.861 1.00 38.50 312 GLY A O 1
ATOM 2464 N N . GLY A 1 313 ? -51.104 -17.521 41.159 1.00 40.22 313 GLY A N 1
ATOM 2465 C CA . GLY A 1 313 ? -50.084 -16.583 41.621 1.00 40.22 313 GLY A CA 1
ATOM 2466 C C . GLY A 1 313 ? -49.216 -17.081 42.787 1.00 40.22 313 GLY A C 1
ATOM 2467 O O . GLY A 1 313 ? -49.187 -18.259 43.124 1.00 40.22 313 GLY A O 1
ATOM 2468 N N . CYS A 1 314 ? -48.579 -16.097 43.435 1.00 33.38 314 CYS A N 1
ATOM 2469 C CA . CYS A 1 314 ? -47.738 -16.159 44.640 1.00 33.38 314 CYS A CA 1
ATOM 2470 C C . CYS A 1 314 ? -46.299 -16.667 44.443 1.00 33.38 314 CYS A C 1
ATOM 2472 O O . CYS A 1 314 ? -46.045 -17.847 44.263 1.00 33.38 314 CYS A O 1
ATOM 2474 N N . SER A 1 315 ? -45.308 -15.814 44.702 1.00 41.00 315 SER A N 1
ATOM 2475 C CA . SER A 1 315 ? -44.898 -15.560 46.089 1.00 41.00 315 SER A CA 1
ATOM 2476 C C . SER A 1 315 ? -43.635 -14.700 46.122 1.00 41.00 315 SER A C 1
ATOM 2478 O O . SER A 1 315 ? -42.568 -15.079 45.642 1.00 41.00 315 SER A O 1
ATOM 2480 N N . SER A 1 316 ? -43.773 -13.521 46.715 1.00 47.72 316 SER A N 1
ATOM 2481 C CA . SER A 1 316 ? -42.685 -12.621 47.060 1.00 47.72 316 SER A CA 1
ATOM 2482 C C . SER A 1 316 ? -41.955 -13.167 48.288 1.00 47.72 316 SER A C 1
ATOM 2484 O O . SER A 1 316 ? -42.412 -12.981 49.413 1.00 47.72 316 SER A O 1
ATOM 2486 N N . THR A 1 317 ? -40.805 -13.811 48.104 1.00 41.19 317 THR A N 1
ATOM 2487 C CA . THR A 1 317 ? -39.868 -14.083 49.204 1.00 41.19 317 THR A CA 1
ATOM 2488 C C . THR A 1 317 ? -38.750 -13.052 49.199 1.00 41.19 317 THR A C 1
ATOM 2490 O O . THR A 1 317 ? -37.805 -13.127 48.413 1.00 41.19 317 THR A O 1
ATOM 2493 N N . ALA A 1 318 ? -38.881 -12.082 50.105 1.00 46.31 318 ALA A N 1
ATOM 2494 C CA . ALA A 1 318 ? -37.814 -11.192 50.528 1.00 46.31 318 ALA A CA 1
ATOM 2495 C C . ALA A 1 318 ? -36.621 -12.024 51.030 1.00 46.31 318 ALA A C 1
ATOM 2497 O O . ALA A 1 318 ? -36.740 -12.773 51.999 1.00 46.31 318 ALA A O 1
ATOM 2498 N N . SER A 1 319 ? -35.482 -11.903 50.347 1.00 41.59 319 SER A N 1
ATOM 2499 C CA . SER A 1 319 ? -34.202 -12.439 50.809 1.00 41.59 319 SER A CA 1
ATOM 2500 C C . SER A 1 319 ? -33.447 -11.382 51.618 1.00 41.59 319 SER A C 1
ATOM 2502 O O . SER A 1 319 ? -33.496 -10.201 51.271 1.00 41.59 319 SER A O 1
ATOM 2504 N N . PRO A 1 320 ? -32.756 -11.786 52.695 1.00 45.28 320 PRO A N 1
ATOM 2505 C CA . PRO A 1 320 ? -32.126 -10.872 53.632 1.00 45.28 320 PRO A CA 1
ATOM 2506 C C . PRO A 1 320 ? -30.902 -10.190 53.017 1.00 45.28 320 PRO A C 1
ATOM 2508 O O . PRO A 1 320 ? -30.065 -10.829 52.375 1.00 45.28 320 PRO A O 1
ATOM 2511 N N . GLU A 1 321 ? -30.795 -8.890 53.283 1.00 43.06 321 GLU A N 1
ATOM 2512 C CA . GLU A 1 321 ? -29.620 -8.052 53.073 1.00 43.06 321 GLU A CA 1
ATOM 2513 C C . GLU A 1 321 ? -28.383 -8.696 53.714 1.00 43.06 321 GLU A C 1
ATOM 2515 O O . GLU A 1 321 ? -28.097 -8.545 54.902 1.00 43.06 321 GLU A O 1
ATOM 2520 N N . ARG A 1 322 ? -27.612 -9.430 52.911 1.00 40.50 322 ARG A N 1
ATOM 2521 C CA . ARG A 1 322 ? -26.225 -9.749 53.235 1.00 40.50 322 ARG A CA 1
ATOM 2522 C C . ARG A 1 322 ? -25.379 -8.621 52.671 1.00 40.50 322 ARG A C 1
ATOM 2524 O O . ARG A 1 322 ? -25.124 -8.563 51.471 1.00 40.50 322 ARG A O 1
ATOM 2531 N N . ALA A 1 323 ? -24.952 -7.725 53.557 1.00 47.69 323 ALA A N 1
ATOM 2532 C CA . ALA A 1 323 ? -23.892 -6.762 53.302 1.00 47.69 323 ALA A CA 1
ATOM 2533 C C . ALA A 1 323 ? -22.586 -7.522 53.023 1.00 47.69 323 ALA A C 1
ATOM 2535 O O . ALA A 1 323 ? -21.742 -7.728 53.895 1.00 47.69 323 ALA A O 1
ATOM 2536 N N . THR A 1 324 ? -22.444 -8.004 51.793 1.00 44.22 324 THR A N 1
ATOM 2537 C CA . THR A 1 324 ? -21.180 -8.495 51.266 1.00 44.22 324 THR A CA 1
ATOM 2538 C C . THR A 1 324 ? -20.284 -7.275 51.137 1.00 44.22 324 THR A C 1
ATOM 2540 O O . THR A 1 324 ? -20.454 -6.461 50.233 1.00 44.22 324 THR A O 1
ATOM 2543 N N . GLN A 1 325 ? -19.346 -7.121 52.071 1.00 44.41 325 GLN A N 1
ATOM 2544 C CA . GLN A 1 325 ? -18.163 -6.297 51.866 1.00 44.41 325 GLN A CA 1
ATOM 2545 C C . GLN A 1 325 ? -17.400 -6.890 50.677 1.00 44.41 325 GLN A C 1
ATOM 2547 O O . GLN A 1 325 ? -16.494 -7.706 50.836 1.00 44.41 325 GLN A O 1
ATOM 2552 N N . THR A 1 326 ? -17.797 -6.514 49.462 1.00 43.59 326 THR A N 1
ATOM 2553 C CA . THR A 1 326 ? -16.942 -6.599 48.286 1.00 43.59 326 THR A CA 1
ATOM 2554 C C . THR A 1 326 ? -15.793 -5.650 48.552 1.00 43.59 326 THR A C 1
ATOM 2556 O O . THR A 1 326 ? -15.901 -4.439 48.357 1.00 43.59 326 THR A O 1
ATOM 2559 N N . SER A 1 327 ? -14.700 -6.204 49.067 1.00 46.03 327 SER A N 1
ATOM 2560 C CA . SER A 1 327 ? -13.393 -5.588 48.962 1.00 46.03 327 SER A CA 1
ATOM 2561 C C . SER A 1 327 ? -13.190 -5.285 47.481 1.00 46.03 327 SER A C 1
ATOM 2563 O O . SER A 1 327 ? -12.951 -6.178 46.669 1.00 46.03 327 SER A O 1
ATOM 2565 N N . PHE A 1 328 ? -13.382 -4.018 47.107 1.00 43.06 328 PHE A N 1
ATOM 2566 C CA . PHE A 1 328 ? -12.989 -3.510 45.805 1.00 43.06 328 PHE A CA 1
ATOM 2567 C C . PHE A 1 328 ? -11.479 -3.669 45.751 1.00 43.06 328 PHE A C 1
ATOM 2569 O O . PHE A 1 328 ? -10.722 -2.820 46.219 1.00 43.06 328 PHE A O 1
ATOM 2576 N N . SER A 1 329 ? -11.053 -4.832 45.262 1.00 41.31 329 SER A N 1
ATOM 2577 C CA . SER A 1 329 ? -9.690 -5.062 44.842 1.00 41.31 329 SER A CA 1
ATOM 2578 C C . SER A 1 329 ? -9.356 -3.893 43.935 1.00 41.31 329 SER A C 1
ATOM 2580 O O . SER A 1 329 ? -9.980 -3.711 42.888 1.00 41.31 329 SER A O 1
ATOM 2582 N N . THR A 1 330 ? -8.407 -3.067 44.365 1.00 53.81 330 THR A N 1
ATOM 2583 C CA . THR A 1 330 ? -7.723 -2.060 43.555 1.00 53.81 330 THR A CA 1
ATOM 2584 C C . THR A 1 330 ? -6.877 -2.787 42.510 1.00 53.81 330 THR A C 1
ATOM 2586 O O . THR A 1 330 ? -5.658 -2.637 42.430 1.00 53.81 330 THR A O 1
ATOM 2589 N N . ALA A 1 331 ? -7.530 -3.635 41.714 1.00 55.38 331 ALA A N 1
ATOM 2590 C CA . ALA A 1 331 ? -6.991 -4.190 40.502 1.00 55.38 331 ALA A CA 1
ATOM 2591 C C . ALA A 1 331 ? -6.657 -2.980 39.641 1.00 55.38 331 ALA A C 1
ATOM 2593 O O . ALA A 1 331 ? -7.541 -2.272 39.157 1.00 55.38 331 ALA A O 1
ATOM 2594 N N . ARG A 1 332 ? -5.358 -2.681 39.557 1.00 57.41 332 ARG A N 1
ATOM 2595 C CA . ARG A 1 332 ? -4.838 -1.623 38.703 1.00 57.41 332 ARG A CA 1
ATOM 2596 C C . ARG A 1 332 ? -5.429 -1.846 37.318 1.00 57.41 332 ARG A C 1
ATOM 2598 O O . ARG A 1 332 ? -5.166 -2.876 36.702 1.00 57.41 332 ARG A O 1
ATOM 2605 N N . LEU A 1 333 ? -6.258 -0.904 36.875 1.00 71.31 333 LEU A N 1
ATOM 2606 C CA . LEU A 1 333 ? -6.798 -0.880 35.525 1.00 71.31 333 LEU A CA 1
ATOM 2607 C C . LEU A 1 333 ? -5.608 -0.854 34.567 1.00 71.31 333 LEU A C 1
ATOM 2609 O O . LEU A 1 333 ? -4.915 0.152 34.451 1.00 71.31 333 LEU A O 1
ATOM 2613 N N . SER A 1 334 ? -5.323 -1.987 33.929 1.00 86.38 334 SER A N 1
ATOM 2614 C CA . SER A 1 334 ? -4.285 -2.059 32.910 1.00 86.38 334 SER A CA 1
ATOM 2615 C C . SER A 1 334 ? -4.808 -1.383 31.644 1.00 86.38 334 SER A C 1
ATOM 2617 O O . SER A 1 334 ? -5.739 -1.896 31.021 1.00 86.38 334 SER A O 1
ATOM 2619 N N . VAL A 1 335 ? -4.222 -0.251 31.259 1.00 88.06 335 VAL A N 1
ATOM 2620 C CA . VAL A 1 335 ? -4.554 0.444 30.008 1.00 88.06 335 VAL A CA 1
ATOM 2621 C C . VAL A 1 335 ? -3.813 -0.221 28.848 1.00 88.06 335 VAL A C 1
ATOM 2623 O O . VAL A 1 335 ? -2.589 -0.360 28.877 1.00 88.06 335 VAL A O 1
ATOM 2626 N N . ARG A 1 336 ? -4.533 -0.631 27.798 1.00 91.62 336 ARG A N 1
ATOM 2627 C CA . ARG A 1 336 ? -3.924 -1.240 26.604 1.00 91.62 336 ARG A CA 1
ATOM 2628 C C . ARG A 1 336 ? -3.786 -0.225 25.478 1.00 91.62 336 ARG A C 1
ATOM 2630 O O . ARG A 1 336 ? -4.778 0.317 24.994 1.00 91.62 336 ARG A O 1
ATOM 2637 N N . GLY A 1 337 ? -2.555 -0.010 25.025 1.00 93.06 337 GLY A N 1
ATOM 2638 C CA . GLY A 1 337 ? -2.241 0.827 23.869 1.00 93.06 337 GLY A CA 1
ATOM 2639 C C . GLY A 1 337 ? -1.910 0.005 22.624 1.00 93.06 337 GLY A C 1
ATOM 2640 O O . GLY A 1 337 ? -1.153 -0.961 22.698 1.00 93.06 337 GLY A O 1
ATOM 2641 N N . SER A 1 338 ? -2.422 0.426 21.469 1.00 92.88 338 SER A N 1
ATOM 2642 C CA . SER A 1 338 ? -2.078 -0.118 20.149 1.00 92.88 338 SER A CA 1
ATOM 2643 C C . SER A 1 338 ? -1.575 0.991 19.227 1.00 92.88 338 SER A C 1
ATOM 2645 O O . SER A 1 338 ? -2.038 2.126 19.299 1.00 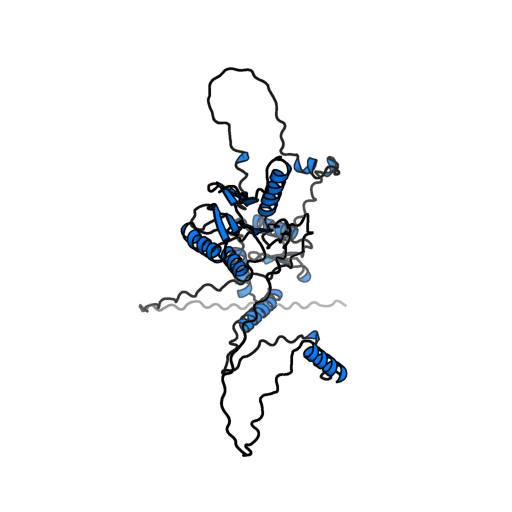92.88 338 SER A O 1
ATOM 2647 N N . CYS A 1 339 ? -0.655 0.676 18.315 1.00 94.56 339 CYS A N 1
ATOM 2648 C CA . CYS A 1 339 ? -0.224 1.602 17.270 1.00 94.56 339 CYS A CA 1
ATOM 2649 C C . CYS A 1 339 ? -0.326 0.930 15.902 1.00 94.56 339 CYS A C 1
ATOM 2651 O O . CYS A 1 339 ? 0.118 -0.204 15.724 1.00 94.56 339 CYS A O 1
ATOM 2653 N N . VAL A 1 340 ? -0.929 1.621 14.937 1.00 94.69 340 VAL A N 1
ATOM 2654 C CA . VAL A 1 340 ? -1.198 1.086 13.603 1.00 94.69 340 VAL A CA 1
ATOM 2655 C C . VAL A 1 340 ? -0.982 2.161 12.551 1.00 94.69 340 VAL A C 1
ATOM 2657 O O . VAL A 1 340 ? -1.481 3.273 12.660 1.00 94.69 340 VAL A O 1
ATOM 2660 N N . ASN A 1 341 ? -0.252 1.823 11.496 1.00 95.06 341 ASN A N 1
ATOM 2661 C CA . ASN A 1 341 ? -0.176 2.651 10.303 1.00 95.06 341 ASN A CA 1
ATOM 2662 C C . ASN A 1 341 ? -1.146 2.080 9.265 1.00 95.06 341 ASN A C 1
ATOM 2664 O O . ASN A 1 341 ? -1.045 0.914 8.870 1.00 95.06 341 ASN A O 1
ATOM 2668 N N . VAL A 1 342 ? -2.122 2.900 8.881 1.00 95.69 342 VAL A N 1
ATOM 2669 C CA . VAL A 1 342 ? -3.222 2.498 7.998 1.00 95.69 342 VAL A CA 1
ATOM 2670 C C . VAL A 1 342 ? -2.967 2.850 6.534 1.00 95.69 342 VAL A C 1
ATOM 2672 O O . VAL A 1 342 ? -3.709 2.371 5.678 1.00 95.69 342 VAL A O 1
ATOM 2675 N N . ARG A 1 343 ? -1.885 3.586 6.239 1.00 92.06 343 ARG A N 1
ATOM 2676 C CA . ARG A 1 343 ? -1.426 4.073 4.924 1.00 92.06 343 ARG A CA 1
ATOM 2677 C C . ARG A 1 343 ? -2.350 5.046 4.200 1.00 92.06 343 ARG A C 1
ATOM 2679 O O . ARG A 1 343 ? -1.862 5.932 3.506 1.00 92.06 343 ARG A O 1
ATOM 2686 N N . ASP A 1 344 ? -3.657 4.826 4.263 1.00 94.69 344 ASP A N 1
ATOM 2687 C CA . ASP A 1 344 ? -4.655 5.631 3.578 1.00 94.69 344 ASP A CA 1
ATOM 2688 C C . ASP A 1 344 ? -6.035 5.587 4.260 1.00 94.69 344 ASP A C 1
ATOM 2690 O O . ASP A 1 344 ? -6.299 4.774 5.152 1.00 94.69 344 ASP A O 1
ATOM 2694 N N . GLY A 1 345 ? -6.949 6.447 3.793 1.00 94.12 345 GLY A N 1
ATOM 2695 C CA . GLY A 1 345 ? -8.342 6.479 4.246 1.00 94.12 345 GLY A CA 1
ATOM 2696 C C . GLY A 1 345 ? -9.051 5.115 4.161 1.00 94.12 345 GLY A C 1
ATOM 2697 O O . GLY A 1 345 ? -9.677 4.695 5.134 1.00 94.12 345 GLY A O 1
ATOM 2698 N N . PRO A 1 346 ? -8.942 4.342 3.060 1.00 95.88 346 PRO A N 1
ATOM 2699 C CA . PRO A 1 346 ? -9.463 2.975 3.013 1.00 95.88 346 PRO A CA 1
ATOM 2700 C C . PRO A 1 346 ? -8.909 2.051 4.105 1.00 95.88 346 PRO A C 1
ATOM 2702 O O . PRO A 1 346 ? -9.650 1.223 4.639 1.00 95.88 346 PRO A O 1
ATOM 2705 N N . GLY A 1 347 ? -7.622 2.155 4.442 1.00 96.00 347 GLY A N 1
ATOM 2706 C CA . GLY A 1 347 ? -7.024 1.439 5.565 1.00 96.00 347 GLY A CA 1
ATOM 2707 C C . GLY A 1 347 ? -7.624 1.843 6.909 1.00 96.00 347 GLY A C 1
ATOM 2708 O O . GLY A 1 347 ? -7.941 0.958 7.709 1.00 96.00 347 GLY A O 1
ATOM 2709 N N . LEU A 1 348 ? -7.858 3.142 7.123 1.00 97.00 348 LEU A N 1
ATOM 2710 C CA . LEU A 1 348 ? -8.530 3.662 8.316 1.00 97.00 348 LEU A CA 1
ATOM 2711 C C . LEU A 1 348 ? -9.927 3.050 8.479 1.00 97.00 348 LEU A C 1
ATOM 2713 O O . LEU A 1 348 ? -10.257 2.534 9.543 1.00 97.00 348 LEU A O 1
ATOM 2717 N N . TRP A 1 349 ? -10.726 3.011 7.412 1.00 97.25 349 TRP A N 1
ATOM 2718 C CA . TRP A 1 349 ? -12.069 2.425 7.463 1.00 97.25 349 TRP A CA 1
ATOM 2719 C C . TRP A 1 349 ? -12.070 0.914 7.720 1.00 97.25 349 TRP A C 1
ATOM 2721 O O . TRP A 1 349 ? -12.983 0.399 8.364 1.00 97.25 349 TRP A O 1
ATOM 2731 N N . ARG A 1 350 ? -11.044 0.179 7.264 1.00 96.75 350 ARG A N 1
ATOM 2732 C CA . ARG A 1 350 ? -10.887 -1.240 7.635 1.00 96.75 350 ARG A CA 1
ATOM 2733 C C . ARG A 1 350 ? -10.588 -1.401 9.123 1.00 96.75 350 ARG A C 1
ATOM 2735 O O . ARG A 1 350 ? -11.128 -2.317 9.731 1.00 96.75 350 ARG A O 1
ATOM 2742 N N . LEU A 1 351 ? -9.756 -0.530 9.697 1.00 96.00 351 LEU A N 1
ATOM 2743 C CA . LEU A 1 351 ? -9.481 -0.528 11.135 1.00 96.00 351 LEU A CA 1
ATOM 2744 C C . LEU A 1 351 ? -10.751 -0.235 11.943 1.00 96.00 351 LEU A C 1
ATOM 2746 O O . LEU A 1 351 ? -11.031 -0.950 12.898 1.00 96.00 351 LEU A O 1
ATOM 2750 N N . VAL A 1 352 ? -11.541 0.758 11.523 1.00 96.81 352 VAL A N 1
ATOM 2751 C CA . VAL A 1 352 ? -12.837 1.072 12.143 1.00 96.81 352 VAL A CA 1
ATOM 2752 C C . VAL A 1 352 ? -13.751 -0.156 12.150 1.00 96.81 352 VAL A C 1
ATOM 2754 O O . VAL A 1 352 ? -14.261 -0.508 13.203 1.00 96.81 352 VAL A O 1
ATOM 2757 N N . LYS A 1 353 ? -13.880 -0.878 11.029 1.00 95.88 353 LYS A N 1
ATOM 2758 C CA . LYS A 1 353 ? -14.686 -2.114 10.979 1.00 95.88 353 LYS A CA 1
ATOM 2759 C C . LYS A 1 353 ? -14.193 -3.218 11.913 1.00 95.88 353 LYS A C 1
ATOM 2761 O O . LYS A 1 353 ? -14.996 -3.974 12.441 1.00 95.88 353 LYS A O 1
ATOM 2766 N N . ILE A 1 354 ? -12.879 -3.336 12.107 1.00 93.75 354 ILE A N 1
ATOM 2767 C CA . ILE A 1 354 ? -12.319 -4.302 13.064 1.00 93.75 354 ILE A CA 1
ATOM 2768 C C . ILE A 1 354 ? -12.728 -3.920 14.493 1.00 93.75 354 ILE A C 1
ATOM 2770 O O . ILE A 1 354 ? -13.124 -4.792 15.259 1.00 93.75 354 ILE A O 1
ATOM 2774 N N . LEU A 1 355 ? -12.681 -2.627 14.822 1.00 94.38 355 LEU A N 1
ATOM 2775 C CA . LEU A 1 355 ? -13.087 -2.099 16.128 1.00 94.38 355 LEU A CA 1
ATOM 2776 C C . LEU A 1 355 ? -14.593 -2.208 16.386 1.00 94.38 355 LEU A C 1
ATOM 2778 O O . LEU A 1 355 ? -14.993 -2.369 17.533 1.00 94.38 355 LEU A O 1
ATOM 2782 N N . GLU A 1 356 ? -15.422 -2.146 15.341 1.00 95.12 356 GLU A N 1
ATOM 2783 C CA . GLU A 1 356 ? -16.862 -2.410 15.456 1.00 95.12 356 GLU A CA 1
ATOM 2784 C C . GLU A 1 356 ? -17.147 -3.861 15.854 1.00 95.12 356 GLU A C 1
ATOM 2786 O O . GLU A 1 356 ? -18.062 -4.112 16.633 1.00 95.12 356 GLU A O 1
ATOM 2791 N N . CYS A 1 357 ? -16.375 -4.814 15.322 1.00 93.56 357 CYS A N 1
ATOM 2792 C CA . CYS A 1 357 ? -16.542 -6.231 15.642 1.00 93.56 357 CYS A CA 1
ATOM 2793 C C . CYS A 1 357 ? -16.017 -6.580 17.038 1.00 93.56 357 CYS A C 1
ATOM 2795 O O . CYS A 1 357 ? -16.578 -7.442 17.707 1.00 93.56 357 CYS A O 1
ATOM 2797 N N . ASP A 1 358 ? -14.925 -5.943 17.456 1.00 92.38 358 ASP A N 1
ATOM 2798 C CA . ASP A 1 358 ? -14.314 -6.158 18.760 1.00 92.38 358 ASP A CA 1
ATOM 2799 C C . ASP A 1 358 ? -13.713 -4.842 19.256 1.00 92.38 358 ASP A C 1
ATOM 2801 O O . ASP A 1 358 ? -12.606 -4.457 18.887 1.00 92.38 358 ASP A O 1
ATOM 2805 N N . SER A 1 359 ? -14.447 -4.129 20.107 1.00 85.06 359 SER A N 1
ATOM 2806 C CA . SER A 1 359 ? -13.929 -2.920 20.749 1.00 85.06 359 SER A CA 1
ATOM 2807 C C . SER A 1 359 ? -13.095 -3.252 21.983 1.00 85.06 359 SER A C 1
ATOM 2809 O O . SER A 1 359 ? -12.469 -2.361 22.553 1.00 85.06 359 SER A O 1
ATOM 2811 N N . SER A 1 360 ? -13.066 -4.513 22.424 1.00 88.00 360 SER A N 1
ATOM 2812 C CA . SER A 1 360 ? -12.489 -4.916 23.700 1.00 88.00 360 SER A CA 1
ATOM 2813 C C . SER A 1 360 ? -10.978 -5.103 23.650 1.00 88.00 360 SER A C 1
ATOM 2815 O O . SER A 1 360 ? -10.392 -5.293 24.707 1.00 88.00 360 SER A O 1
ATOM 2817 N N . PHE A 1 361 ? -10.316 -5.049 22.489 1.00 86.25 361 PHE A N 1
ATOM 2818 C CA . PHE A 1 361 ? -8.890 -5.396 22.401 1.00 86.25 361 PHE A CA 1
ATOM 2819 C C . PHE A 1 361 ? -7.922 -4.279 22.818 1.00 86.25 361 PHE A C 1
ATOM 2821 O O . PHE A 1 361 ? -6.753 -4.563 23.081 1.00 86.25 361 PHE A O 1
ATOM 2828 N N . THR A 1 362 ? -8.364 -3.021 22.862 1.00 93.62 362 THR A N 1
ATOM 2829 C CA . THR A 1 362 ? -7.481 -1.874 23.116 1.00 93.62 362 THR A CA 1
ATOM 2830 C C . THR A 1 362 ? -8.244 -0.714 23.738 1.00 93.62 362 THR A C 1
ATOM 2832 O O . THR A 1 362 ? -9.451 -0.571 23.544 1.00 93.62 362 THR A O 1
ATOM 2835 N N . ASP A 1 363 ? -7.534 0.124 24.479 1.00 95.06 363 ASP A N 1
ATOM 2836 C CA . ASP A 1 363 ? -8.098 1.284 25.165 1.00 95.06 363 ASP A CA 1
ATOM 2837 C C . ASP A 1 363 ? -7.580 2.600 24.574 1.00 95.06 363 ASP A C 1
ATOM 2839 O O . ASP A 1 363 ? -8.313 3.585 24.523 1.00 95.06 363 ASP A O 1
ATOM 2843 N N . ILE A 1 364 ? -6.351 2.593 24.050 1.00 95.81 364 ILE A N 1
ATOM 2844 C CA . ILE A 1 364 ? -5.740 3.699 23.305 1.00 95.81 364 ILE A CA 1
ATOM 2845 C C . ILE A 1 364 ? -5.257 3.182 21.945 1.00 95.81 364 ILE A C 1
ATOM 2847 O O . ILE A 1 364 ? -4.683 2.095 21.863 1.00 95.81 364 ILE A O 1
ATOM 2851 N N . ILE A 1 365 ? -5.469 3.944 20.871 1.00 96.19 365 ILE A N 1
ATOM 2852 C CA . ILE A 1 365 ? -5.025 3.607 19.511 1.00 96.19 365 ILE A CA 1
ATOM 2853 C C . ILE A 1 365 ? -4.337 4.807 18.874 1.00 96.19 365 ILE A C 1
ATOM 2855 O O . ILE A 1 365 ? -4.958 5.842 18.653 1.00 96.19 365 ILE A O 1
ATOM 2859 N N . CYS A 1 366 ? -3.071 4.637 18.511 1.00 96.81 366 CYS A N 1
ATOM 2860 C CA . CYS A 1 366 ? -2.278 5.606 17.764 1.00 96.81 366 CYS A CA 1
ATOM 2861 C C . CYS A 1 366 ? -2.267 5.223 16.277 1.00 96.81 366 CYS A C 1
ATOM 2863 O O . CYS A 1 366 ? -1.595 4.265 15.883 1.00 96.81 366 CYS A O 1
ATOM 2865 N N . ILE A 1 367 ? -3.008 5.957 15.452 1.00 96.50 367 ILE A N 1
ATOM 2866 C CA . ILE A 1 367 ? -3.209 5.693 14.025 1.00 96.50 367 ILE A CA 1
ATOM 2867 C C . ILE A 1 367 ? -2.340 6.640 13.194 1.00 96.50 367 ILE A C 1
ATOM 2869 O O . ILE A 1 367 ? -2.435 7.858 13.327 1.00 96.50 367 ILE A O 1
ATOM 2873 N N . GLN A 1 368 ? -1.518 6.096 12.303 1.00 95.56 368 GLN A N 1
ATOM 2874 C CA . GLN A 1 368 ? -0.606 6.853 11.438 1.00 95.56 368 GLN A CA 1
ATOM 2875 C C . GLN A 1 368 ? -1.004 6.745 9.969 1.00 95.56 368 GLN A C 1
ATOM 2877 O O . GLN A 1 368 ? -1.531 5.713 9.550 1.00 95.56 368 GLN A O 1
ATOM 2882 N N . GLU A 1 369 ? -0.680 7.783 9.195 1.00 94.88 369 GLU A N 1
ATOM 2883 C CA . GLU A 1 369 ? -0.985 7.871 7.761 1.00 94.88 369 GLU A CA 1
ATOM 2884 C C . GLU A 1 369 ? -2.481 7.684 7.493 1.00 94.88 369 GLU A C 1
ATOM 2886 O O . GLU A 1 369 ? -2.883 6.942 6.598 1.00 94.88 369 GLU A O 1
ATOM 2891 N N . SER A 1 370 ? -3.323 8.353 8.290 1.00 95.88 370 SER A N 1
ATOM 2892 C CA . SER A 1 370 ? -4.772 8.311 8.081 1.00 95.88 370 SER A CA 1
ATOM 2893 C C . SER A 1 370 ? -5.157 8.856 6.705 1.00 95.88 370 SER A C 1
ATOM 2895 O O . SER A 1 370 ? -6.122 8.369 6.122 1.00 95.88 370 SER A O 1
ATOM 2897 N N . CYS A 1 371 ? -4.384 9.815 6.174 1.00 95.38 371 CYS A N 1
ATOM 2898 C CA . CYS A 1 371 ? -4.563 10.432 4.859 1.00 95.38 371 CYS A CA 1
ATOM 2899 C C . CYS A 1 371 ? -6.027 10.808 4.571 1.00 95.38 371 CYS A C 1
ATOM 2901 O O . CYS A 1 371 ? -6.518 10.592 3.463 1.00 95.38 371 CYS A O 1
ATOM 2903 N N . ILE A 1 372 ? -6.720 11.327 5.586 1.00 96.06 372 ILE A N 1
ATOM 2904 C CA . ILE A 1 372 ? -8.080 11.857 5.473 1.00 96.06 372 ILE A CA 1
ATOM 2905 C C . ILE A 1 372 ? -8.045 13.379 5.395 1.00 96.06 372 ILE A C 1
ATOM 2907 O O . ILE A 1 372 ? -7.130 14.016 5.924 1.00 96.06 372 ILE A O 1
ATOM 2911 N N . HIS A 1 373 ? -9.048 13.953 4.746 1.00 95.25 373 HIS A N 1
ATOM 2912 C CA . HIS A 1 373 ? -9.246 15.396 4.685 1.00 95.25 373 HIS A CA 1
ATOM 2913 C C . HIS A 1 373 ? -10.032 15.917 5.903 1.00 95.25 373 HIS A C 1
ATOM 2915 O O . HIS A 1 373 ? -10.774 15.174 6.551 1.00 95.25 373 HIS A O 1
ATOM 2921 N N . ALA A 1 374 ? -9.925 17.219 6.190 1.00 94.94 374 ALA A N 1
ATOM 2922 C CA . ALA A 1 374 ? -10.620 17.855 7.316 1.00 94.94 374 ALA A CA 1
ATOM 2923 C C . ALA A 1 374 ? -12.147 17.676 7.291 1.00 94.94 374 ALA A C 1
ATOM 2925 O O . ALA A 1 374 ? -12.772 17.493 8.335 1.00 94.94 374 ALA A O 1
ATOM 2926 N N . ASN A 1 375 ? -12.752 17.661 6.102 1.00 95.25 375 ASN A N 1
ATOM 2927 C CA . ASN A 1 375 ? -14.185 17.413 5.925 1.00 95.25 375 ASN A CA 1
ATOM 2928 C C . ASN A 1 375 ? -14.597 15.953 6.197 1.00 95.25 375 ASN A C 1
ATOM 2930 O O . ASN A 1 375 ? -15.762 15.699 6.489 1.00 95.25 375 ASN A O 1
ATOM 2934 N N . GLU A 1 376 ? -13.669 14.998 6.116 1.00 96.25 376 GLU A N 1
ATOM 2935 C CA . GLU A 1 376 ? -13.921 13.579 6.398 1.00 96.25 376 GLU A CA 1
ATOM 2936 C C . GLU A 1 376 ? -13.736 13.250 7.885 1.00 96.25 376 GLU A C 1
ATOM 2938 O O . GLU A 1 376 ? -14.360 12.314 8.397 1.00 96.25 376 GLU A O 1
ATOM 2943 N N . TYR A 1 377 ? -12.908 14.026 8.597 1.00 97.25 377 TYR A N 1
ATOM 2944 C CA . TYR A 1 377 ? -12.587 13.770 10.001 1.00 97.25 377 TYR A CA 1
ATOM 2945 C C . TYR A 1 377 ? -13.821 13.765 10.906 1.00 97.25 377 TYR A C 1
ATOM 2947 O O . TYR A 1 377 ? -13.929 12.892 11.761 1.00 97.25 377 TYR A O 1
ATOM 2955 N N . SER A 1 378 ? -14.789 14.658 10.691 1.00 97.62 378 SER A N 1
ATOM 2956 C CA . SER A 1 378 ? -16.038 14.683 11.470 1.00 97.62 378 SER A CA 1
ATOM 2957 C C . SER A 1 378 ? -16.791 13.348 11.408 1.00 97.62 378 SER A C 1
ATOM 2959 O O . SER A 1 378 ? -17.284 12.857 12.423 1.00 97.62 378 SER A O 1
ATOM 2961 N N . THR A 1 379 ? -16.815 12.706 10.238 1.00 97.88 379 THR A N 1
ATOM 2962 C CA . THR A 1 379 ? -17.466 11.403 10.040 1.00 97.88 379 THR A CA 1
ATOM 2963 C C . THR A 1 379 ? -16.710 10.299 10.779 1.00 97.88 379 THR A C 1
ATOM 2965 O O . THR A 1 379 ? -17.320 9.462 11.446 1.00 97.88 379 THR A O 1
ATOM 2968 N N . VAL A 1 380 ? -15.376 10.316 10.706 1.00 97.69 380 VAL A N 1
ATOM 2969 C CA . VAL A 1 380 ? -14.508 9.369 11.422 1.00 97.69 380 VAL A CA 1
ATOM 2970 C C . VAL A 1 380 ? -14.640 9.538 12.941 1.00 97.69 380 VAL A C 1
ATOM 2972 O O . VAL A 1 380 ? -14.801 8.548 13.654 1.00 97.69 380 VAL A O 1
ATOM 2975 N N . ALA A 1 381 ? -14.622 10.776 13.434 1.00 98.12 381 ALA A N 1
ATOM 2976 C CA . ALA A 1 381 ? -14.746 11.102 14.851 1.00 98.12 381 ALA A CA 1
ATOM 2977 C C . ALA A 1 381 ? -16.102 10.666 15.414 1.00 98.12 381 ALA A C 1
ATOM 2979 O O . ALA A 1 381 ? -16.149 9.994 16.443 1.00 98.12 381 ALA A O 1
ATOM 2980 N N . ASN A 1 382 ? -17.195 10.944 14.695 1.00 98.19 382 ASN A N 1
ATOM 2981 C CA . ASN A 1 382 ? -18.527 10.459 15.062 1.00 98.19 382 ASN A CA 1
ATOM 2982 C C . ASN A 1 382 ? -18.565 8.931 15.128 1.00 98.19 382 ASN A C 1
ATOM 2984 O O . ASN A 1 382 ? -19.175 8.362 16.031 1.00 98.19 382 ASN A O 1
ATOM 2988 N N . LYS A 1 383 ? -17.869 8.247 14.214 1.00 97.94 383 LYS A N 1
ATOM 2989 C CA . LYS A 1 383 ? -17.820 6.789 14.227 1.00 97.94 383 LYS A CA 1
ATOM 2990 C C . LYS A 1 383 ? -17.079 6.241 15.448 1.00 97.94 383 LYS A C 1
ATOM 2992 O O . LYS A 1 383 ? -17.595 5.339 16.106 1.00 97.94 383 LYS A O 1
ATOM 2997 N N . PHE A 1 384 ? -15.929 6.812 15.805 1.00 97.94 384 PHE A N 1
ATOM 2998 C CA . PHE A 1 384 ? -15.235 6.469 17.052 1.00 97.94 384 PHE A CA 1
ATOM 2999 C C . PHE A 1 384 ? -16.079 6.781 18.293 1.00 97.94 384 PHE A C 1
ATOM 3001 O O . PHE A 1 384 ? -16.146 5.948 19.199 1.00 97.94 384 PHE A O 1
ATOM 3008 N N . LEU A 1 385 ? -16.803 7.902 18.288 1.00 97.69 385 LEU A N 1
ATOM 3009 C CA . LEU A 1 385 ? -17.708 8.280 19.370 1.00 97.69 385 LEU A CA 1
ATOM 3010 C C . LEU A 1 385 ? -18.815 7.241 19.585 1.00 97.69 385 LEU A C 1
ATOM 3012 O O . LEU A 1 385 ? -19.040 6.830 20.722 1.00 97.69 385 LEU A O 1
ATOM 3016 N N . THR A 1 386 ? -19.437 6.736 18.512 1.00 97.25 386 THR A N 1
ATOM 3017 C CA . THR A 1 386 ? -20.453 5.665 18.616 1.00 97.25 386 THR A CA 1
ATOM 3018 C C . THR A 1 386 ? -19.907 4.352 19.181 1.00 97.25 386 THR A C 1
ATOM 3020 O O . THR A 1 386 ? -20.665 3.573 19.746 1.00 97.25 386 THR A O 1
ATOM 3023 N N . MET A 1 387 ? -18.596 4.115 19.071 1.00 97.12 387 MET A N 1
ATOM 3024 C CA . MET A 1 387 ? -17.916 2.947 19.647 1.00 97.12 387 MET A CA 1
ATOM 3025 C C . MET A 1 387 ? -17.410 3.195 21.081 1.00 97.12 387 MET A C 1
ATOM 3027 O O . MET A 1 387 ? -16.716 2.348 21.640 1.00 97.12 387 MET A O 1
ATOM 3031 N N . GLY A 1 388 ? -17.724 4.349 21.682 1.00 96.81 388 GLY A N 1
ATOM 3032 C CA . GLY A 1 388 ? -17.290 4.699 23.035 1.00 96.81 388 GLY A CA 1
ATOM 3033 C C . GLY A 1 388 ? -15.847 5.202 23.116 1.00 96.81 388 GLY A C 1
ATOM 3034 O O . GLY A 1 388 ? -15.198 5.016 24.146 1.00 96.81 388 GLY A O 1
ATOM 3035 N N . PHE A 1 389 ? -15.338 5.832 22.054 1.00 97.75 389 PHE A N 1
ATOM 3036 C CA . PHE A 1 389 ? -14.014 6.452 22.032 1.00 97.75 389 PHE A CA 1
ATOM 3037 C C . PHE A 1 389 ? -14.072 7.963 21.763 1.00 97.75 389 PHE A C 1
ATOM 3039 O O . PHE A 1 389 ? -14.881 8.440 20.972 1.00 97.75 389 PHE A O 1
ATOM 3046 N N . LYS A 1 390 ? -13.139 8.713 22.351 1.00 98.00 390 LYS A N 1
ATOM 3047 C CA . LYS A 1 390 ? -12.786 10.082 21.958 1.00 98.00 390 LYS A CA 1
ATOM 3048 C C . LYS A 1 390 ? -11.647 10.021 20.944 1.00 98.00 390 LYS A C 1
ATOM 3050 O O . LYS A 1 390 ? -10.702 9.259 21.132 1.00 98.00 390 LYS A O 1
ATOM 3055 N N . SER A 1 391 ? -11.722 10.803 19.871 1.00 97.94 391 SER A N 1
ATOM 3056 C CA . SER A 1 391 ? -10.663 10.874 18.860 1.00 97.94 391 SER A CA 1
ATOM 3057 C C . SER A 1 391 ? -10.074 12.274 18.762 1.00 97.94 391 SER A C 1
ATOM 3059 O O . SER A 1 391 ? -10.786 13.273 18.863 1.00 97.94 391 SER A O 1
ATOM 3061 N N . TYR A 1 392 ? -8.778 12.322 18.488 1.00 97.94 392 TYR A N 1
ATOM 3062 C CA . TYR A 1 392 ? -7.993 13.529 18.272 1.00 97.94 392 TYR A CA 1
ATOM 3063 C C . TYR A 1 392 ? -7.225 13.370 16.972 1.00 97.94 392 TYR A C 1
ATOM 3065 O O . TYR A 1 392 ? -6.742 12.276 16.683 1.00 97.94 392 TYR A O 1
ATOM 3073 N N . TRP A 1 393 ? -7.105 14.433 16.187 1.00 97.50 393 TRP A N 1
ATOM 3074 C CA . TRP A 1 393 ? -6.503 14.366 14.861 1.00 97.50 393 TRP A CA 1
ATOM 3075 C C . TRP A 1 393 ? -5.528 15.509 14.651 1.00 97.50 393 TRP A C 1
ATOM 3077 O O . TRP A 1 393 ? -5.854 16.664 14.913 1.00 97.50 393 TRP A O 1
ATOM 3087 N N . ALA A 1 394 ? -4.340 15.154 14.173 1.00 96.50 394 ALA A N 1
ATOM 3088 C CA . ALA A 1 394 ? -3.381 16.088 13.625 1.00 96.50 394 ALA A CA 1
ATOM 3089 C C . ALA A 1 394 ? -3.430 15.979 12.100 1.00 96.50 394 ALA A C 1
ATOM 3091 O O . ALA A 1 394 ? -3.174 14.906 11.531 1.00 96.50 394 ALA A O 1
ATOM 3092 N N . GLU A 1 395 ? -3.786 17.084 11.449 1.00 95.69 395 GLU A N 1
ATOM 3093 C CA . GLU A 1 395 ? -3.944 17.138 10.001 1.00 95.69 395 GLU A CA 1
ATOM 3094 C C . GLU A 1 395 ? -2.602 16.895 9.296 1.00 95.69 395 GLU A C 1
ATOM 3096 O O . GLU A 1 395 ? -1.539 17.352 9.729 1.00 95.69 395 GLU A O 1
ATOM 3101 N N . GLY A 1 396 ? -2.662 16.116 8.213 1.00 93.19 396 GLY A N 1
ATOM 3102 C CA . GLY A 1 396 ? -1.531 15.881 7.321 1.00 93.19 396 GLY A CA 1
ATOM 3103 C C . GLY A 1 396 ? -1.234 17.087 6.428 1.00 93.19 396 GLY A C 1
ATOM 3104 O O . GLY A 1 396 ? -1.695 18.199 6.667 1.00 93.19 396 GLY A O 1
ATOM 3105 N N . PHE A 1 397 ? -0.461 16.882 5.364 1.00 91.56 397 PHE A N 1
ATOM 3106 C CA . PHE A 1 397 ? -0.210 17.960 4.412 1.00 91.56 397 PHE A CA 1
ATOM 3107 C C . PHE A 1 397 ? -1.448 18.178 3.520 1.00 91.56 397 PHE A C 1
ATOM 3109 O O . PHE A 1 397 ? -1.901 17.228 2.865 1.00 91.56 397 PHE A O 1
ATOM 3116 N N . PRO A 1 398 ? -2.003 19.403 3.454 1.00 84.94 398 PRO A N 1
ATOM 3117 C CA . PRO A 1 398 ? -3.143 19.687 2.597 1.00 84.94 398 PRO A CA 1
ATOM 3118 C C . PRO A 1 398 ? -2.697 19.690 1.128 1.00 84.94 398 PRO A C 1
ATOM 3120 O O . PRO A 1 398 ? -1.861 20.482 0.696 1.00 84.94 398 PRO A O 1
ATOM 3123 N N . GLY A 1 399 ? -3.264 18.789 0.329 1.00 86.81 399 GLY A N 1
ATOM 3124 C CA . GLY A 1 399 ? -2.989 18.680 -1.102 1.00 86.81 399 GLY A CA 1
ATOM 3125 C C . GLY A 1 399 ? -4.165 18.075 -1.865 1.00 86.81 399 GLY A C 1
ATOM 3126 O O . GLY A 1 399 ? -5.178 17.707 -1.278 1.00 86.81 399 GLY A O 1
ATOM 3127 N N . LYS A 1 400 ? -4.025 17.910 -3.192 1.00 85.00 400 LYS A N 1
ATOM 3128 C CA . LYS A 1 400 ? -5.037 17.215 -4.027 1.00 85.00 400 LYS A CA 1
ATOM 3129 C C . LYS A 1 400 ? -5.322 15.782 -3.557 1.00 85.00 400 LYS A C 1
ATOM 3131 O O . LYS A 1 400 ? -6.337 15.203 -3.922 1.00 85.00 400 LYS A O 1
ATOM 3136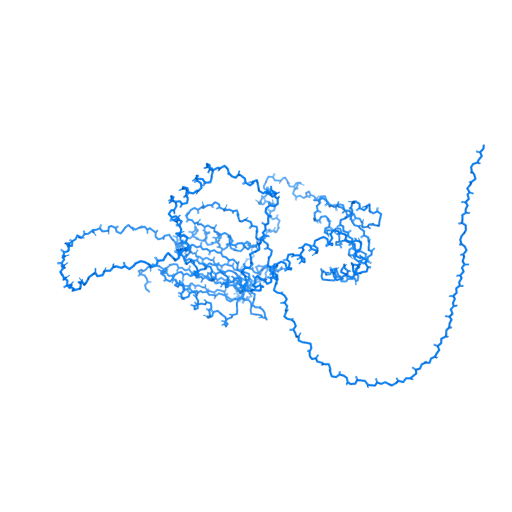 N N . LYS A 1 401 ? -4.383 15.202 -2.814 1.00 87.25 401 LYS A N 1
ATOM 3137 C CA . LYS A 1 401 ? -4.541 13.980 -2.035 1.00 87.25 401 LYS A CA 1
ATOM 3138 C C . LYS A 1 401 ? -4.024 14.304 -0.644 1.00 87.25 401 LYS A C 1
ATOM 3140 O O . LYS A 1 401 ? -2.912 14.825 -0.555 1.00 87.25 401 LYS A O 1
ATOM 3145 N N . ALA A 1 402 ? -4.803 14.021 0.392 1.00 86.94 402 ALA A N 1
ATOM 3146 C CA . ALA A 1 402 ? -4.299 14.085 1.755 1.00 86.94 402 ALA A CA 1
ATOM 3147 C C . ALA A 1 402 ? -3.108 13.124 1.897 1.00 86.94 402 ALA A C 1
ATOM 3149 O O . ALA A 1 402 ? -3.185 11.965 1.478 1.00 86.94 402 ALA A O 1
ATOM 3150 N N . THR A 1 403 ? -1.996 13.612 2.443 1.00 91.44 403 THR A N 1
ATOM 3151 C CA . THR A 1 403 ? -0.818 12.794 2.754 1.00 91.44 403 THR A CA 1
ATOM 3152 C C . THR A 1 403 ? -0.447 12.943 4.221 1.00 91.44 403 THR A C 1
ATOM 3154 O O . THR A 1 403 ? -0.464 14.042 4.775 1.00 91.44 403 THR A O 1
ATOM 3157 N N . GLY A 1 404 ? -0.112 11.823 4.862 1.00 92.75 404 GLY A N 1
ATOM 3158 C CA . GLY A 1 404 ? 0.260 11.793 6.274 1.00 92.75 404 GLY A CA 1
ATOM 3159 C C . GLY A 1 404 ? -0.943 11.926 7.210 1.00 92.75 404 GLY A C 1
ATOM 3160 O O . GLY A 1 404 ? -1.998 11.334 6.970 1.00 92.75 404 GLY A O 1
ATOM 3161 N N . GLY A 1 405 ? -0.752 12.670 8.299 1.00 95.25 405 GLY A N 1
ATOM 3162 C CA . GLY A 1 405 ? -1.742 12.828 9.361 1.00 95.25 405 GLY A CA 1
ATOM 3163 C C . GLY A 1 405 ? -1.727 11.666 10.352 1.00 95.25 405 GLY A C 1
ATOM 3164 O O . GLY A 1 405 ? -1.333 10.535 10.032 1.00 95.25 405 GLY A O 1
ATOM 3165 N N . CYS A 1 406 ? -2.147 11.947 11.581 1.00 96.81 406 CYS A N 1
ATOM 3166 C CA . CYS A 1 406 ? -2.293 10.928 12.612 1.00 96.81 406 CYS A CA 1
ATOM 3167 C C . CYS A 1 406 ? -3.548 11.164 13.452 1.00 96.81 406 CYS A C 1
ATOM 3169 O O . CYS A 1 406 ? -3.986 12.298 13.629 1.00 96.81 406 CYS A O 1
ATOM 3171 N N . ILE A 1 407 ? -4.150 10.076 13.926 1.00 97.69 407 ILE A N 1
ATOM 3172 C CA . ILE A 1 407 ? -5.328 10.096 14.795 1.00 97.69 407 ILE A CA 1
ATOM 3173 C C . ILE A 1 407 ? -4.968 9.333 16.062 1.00 97.69 407 ILE A C 1
ATOM 3175 O O . ILE A 1 407 ? -4.505 8.199 15.973 1.00 97.69 407 ILE A O 1
ATOM 3179 N N . THR A 1 408 ? -5.214 9.915 17.228 1.00 97.75 408 THR A N 1
ATOM 3180 C CA . THR A 1 408 ? -5.156 9.186 18.497 1.00 97.75 408 THR A CA 1
ATOM 3181 C C . THR A 1 408 ? -6.569 9.015 19.022 1.00 97.75 408 THR A C 1
ATOM 3183 O O . THR A 1 408 ? -7.326 9.979 19.113 1.00 97.75 408 THR A O 1
ATOM 3186 N N . VAL A 1 409 ? -6.932 7.780 19.342 1.00 97.56 409 VAL A N 1
ATOM 3187 C CA . VAL A 1 409 ? -8.265 7.395 19.802 1.00 97.56 409 VAL A CA 1
ATOM 3188 C C . VAL A 1 409 ? -8.139 6.831 21.212 1.00 97.56 409 VAL A C 1
ATOM 3190 O O . VAL A 1 409 ? -7.293 5.971 21.441 1.00 97.56 409 VAL A O 1
ATOM 3193 N N . VAL A 1 410 ? -8.949 7.303 22.155 1.00 96.81 410 VAL A N 1
ATOM 3194 C CA . VAL A 1 410 ? -8.899 6.915 23.574 1.00 96.81 410 VAL A CA 1
ATOM 3195 C C . VAL A 1 410 ? -10.297 6.540 24.043 1.00 96.81 410 VAL A C 1
ATOM 3197 O O . VAL A 1 410 ? -11.255 7.261 23.767 1.00 96.81 410 VAL A O 1
ATOM 3200 N N . ARG A 1 411 ? -10.445 5.410 24.739 1.00 96.94 411 ARG A N 1
ATOM 3201 C CA . ARG A 1 411 ? -11.737 4.964 25.276 1.00 96.94 411 ARG A CA 1
ATOM 3202 C C . ARG A 1 411 ? -12.312 6.054 26.184 1.00 96.94 411 ARG A C 1
ATOM 3204 O O . ARG A 1 411 ? -11.621 6.556 27.065 1.00 96.94 411 ARG A O 1
ATOM 3211 N N . SER A 1 412 ? -13.580 6.411 25.992 1.00 96.62 412 SER A N 1
ATOM 3212 C CA . SER A 1 412 ? -14.225 7.532 26.693 1.00 96.62 412 SER A CA 1
ATOM 3213 C C . SER A 1 412 ? -14.254 7.373 28.215 1.00 96.62 412 SER A C 1
ATOM 3215 O O . SER A 1 412 ? -14.355 8.372 28.920 1.00 96.62 412 SER A O 1
ATOM 3217 N N . THR A 1 413 ? -14.157 6.137 28.712 1.00 94.75 413 THR A N 1
ATOM 3218 C CA . THR A 1 413 ? -14.099 5.805 30.142 1.00 94.75 413 THR A CA 1
ATOM 3219 C C . THR A 1 413 ? -12.748 6.105 30.788 1.00 94.75 413 THR A C 1
ATOM 3221 O O . THR A 1 413 ? -12.660 6.082 32.010 1.00 94.75 413 THR A O 1
ATOM 3224 N N . ILE A 1 414 ? -11.692 6.350 30.005 1.00 93.88 414 ILE A N 1
ATOM 3225 C CA . ILE A 1 414 ? -10.377 6.740 30.522 1.00 93.88 414 ILE A CA 1
ATOM 3226 C C . ILE A 1 414 ? -10.367 8.261 30.683 1.00 93.88 414 ILE A C 1
ATOM 3228 O O . ILE A 1 414 ? -10.544 8.960 29.683 1.00 93.88 414 ILE A O 1
ATOM 3232 N N . PRO A 1 415 ? -10.146 8.804 31.890 1.00 93.88 415 PRO A N 1
ATOM 3233 C CA . PRO A 1 415 ? -9.944 10.235 32.075 1.00 93.88 415 PRO A CA 1
ATOM 3234 C C . PRO A 1 415 ? -8.614 10.667 31.442 1.00 93.88 415 PRO A C 1
ATOM 3236 O O . PRO A 1 415 ? -7.567 10.068 31.686 1.00 93.88 415 PRO A O 1
ATOM 3239 N N . HIS A 1 416 ? -8.660 11.669 30.569 1.00 94.69 416 HIS A N 1
ATOM 3240 C CA . HIS A 1 416 ? -7.479 12.201 29.894 1.00 94.69 416 HIS A CA 1
ATOM 3241 C C . HIS A 1 416 ? -7.719 13.624 29.400 1.00 94.69 416 HIS A C 1
ATOM 3243 O O . HIS A 1 416 ? -8.860 14.030 29.152 1.00 94.69 416 HIS A O 1
ATOM 3249 N N . ARG A 1 417 ? -6.622 14.349 29.179 1.00 94.94 417 ARG A N 1
ATOM 3250 C CA . ARG A 1 417 ? -6.601 15.658 28.525 1.00 94.94 417 ARG A CA 1
ATOM 3251 C C . ARG A 1 417 ? -5.620 15.669 27.359 1.00 94.94 417 ARG A C 1
ATOM 3253 O O . ARG A 1 417 ? -4.586 15.005 27.387 1.00 94.94 417 ARG A O 1
ATOM 3260 N N . VAL A 1 418 ? -5.943 16.441 26.328 1.00 95.56 418 VAL A N 1
ATOM 3261 C CA . VAL A 1 418 ? -5.012 16.710 25.227 1.00 95.56 418 VAL A CA 1
ATOM 3262 C C . VAL A 1 418 ? -4.102 17.849 25.643 1.00 95.56 418 VAL A C 1
ATOM 3264 O O . VAL A 1 418 ? -4.589 18.911 26.020 1.00 95.56 418 VAL A O 1
ATOM 3267 N N . ILE A 1 419 ? -2.795 17.625 25.557 1.00 95.56 419 ILE A N 1
ATOM 3268 C CA . ILE A 1 419 ? -1.790 18.645 25.866 1.00 95.56 419 ILE A CA 1
ATOM 3269 C C . ILE A 1 419 ? -1.495 19.478 24.631 1.00 95.56 419 ILE A C 1
ATOM 3271 O O . ILE A 1 419 ? -1.527 20.703 24.678 1.00 95.56 419 ILE A O 1
ATOM 3275 N N . GLU A 1 420 ? -1.232 18.809 23.512 1.00 94.12 420 GLU A N 1
ATOM 3276 C CA . GLU A 1 420 ? -0.818 19.476 22.287 1.00 94.12 420 GLU A CA 1
ATOM 3277 C C . GLU A 1 420 ? -1.162 18.623 21.062 1.00 94.12 420 GLU A C 1
ATOM 3279 O O . GLU A 1 420 ? -1.022 17.395 21.069 1.00 94.12 420 GLU A O 1
ATOM 3284 N N . ILE A 1 421 ? -1.599 19.293 19.994 1.00 95.81 421 ILE A N 1
ATOM 3285 C CA . ILE A 1 421 ? -1.782 18.712 18.663 1.00 95.81 421 ILE A CA 1
ATOM 3286 C C . ILE A 1 421 ? -0.912 19.514 17.702 1.00 95.81 421 ILE A C 1
ATOM 3288 O O . ILE A 1 421 ? -1.198 20.673 17.408 1.00 95.81 421 ILE A O 1
ATOM 3292 N N . PHE A 1 422 ? 0.136 18.884 17.182 1.00 94.00 422 PHE A N 1
ATOM 3293 C CA . PHE A 1 422 ? 1.034 19.507 16.223 1.00 94.00 422 PHE A CA 1
ATOM 3294 C C . PHE A 1 422 ? 0.652 19.093 14.798 1.00 94.00 422 PHE A C 1
ATOM 3296 O O . PHE A 1 422 ? 0.899 17.956 14.381 1.00 94.00 422 PHE A O 1
ATOM 3303 N N . SER A 1 423 ? 0.071 20.041 14.057 1.00 89.31 423 SER A N 1
ATOM 3304 C CA . SER A 1 423 ? -0.286 19.927 12.636 1.00 89.31 423 SER A CA 1
ATOM 3305 C C . SER A 1 423 ? 0.413 21.060 11.882 1.00 89.31 423 SER A C 1
ATOM 3307 O O . SER A 1 423 ? 0.219 22.220 12.230 1.00 89.31 423 SER A O 1
ATOM 3309 N N . GLY A 1 424 ? 1.253 20.764 10.885 1.00 76.50 424 GLY A N 1
ATOM 3310 C CA . GLY A 1 424 ? 1.941 21.823 10.120 1.00 76.50 424 GLY A CA 1
ATOM 3311 C C . GLY A 1 424 ? 3.380 21.545 9.689 1.00 76.50 424 GLY A C 1
ATOM 3312 O O . GLY A 1 424 ? 4.058 22.447 9.204 1.00 76.50 424 GLY A O 1
ATOM 3313 N N . GLY A 1 425 ? 3.871 20.315 9.835 1.00 81.25 425 GLY A N 1
ATOM 3314 C CA . GLY A 1 425 ? 5.224 19.954 9.418 1.00 81.25 425 GLY A CA 1
ATOM 3315 C C . GLY A 1 425 ? 5.323 18.557 8.808 1.00 81.25 425 GLY A C 1
ATOM 3316 O O . GLY A 1 425 ? 4.313 17.869 8.650 1.00 81.25 425 GLY A O 1
ATOM 3317 N N . PRO A 1 426 ? 6.555 18.095 8.513 1.00 81.44 426 PRO A N 1
ATOM 3318 C CA . PRO A 1 426 ? 6.817 16.718 8.074 1.00 81.44 426 PRO A CA 1
ATOM 3319 C C . PRO A 1 426 ? 6.524 15.671 9.164 1.00 81.44 426 PRO A C 1
ATOM 3321 O O . PRO A 1 426 ? 6.624 14.466 8.919 1.00 81.44 426 PRO A O 1
ATOM 3324 N N . HIS A 1 427 ? 6.211 16.140 10.372 1.00 83.88 427 HIS A N 1
ATOM 3325 C CA . HIS A 1 427 ? 5.867 15.347 11.533 1.00 83.88 427 HIS A CA 1
ATOM 3326 C C . HIS A 1 427 ? 4.525 15.824 12.077 1.00 83.88 427 HIS A C 1
ATOM 3328 O O . HIS A 1 427 ? 4.321 17.027 12.232 1.00 83.88 427 HIS A O 1
ATOM 3334 N N . GLN A 1 428 ? 3.626 14.880 12.344 1.00 90.19 428 GLN A N 1
ATOM 3335 C CA . GLN A 1 428 ? 2.345 15.134 12.999 1.00 90.19 428 GLN A CA 1
ATOM 3336 C C . GLN A 1 428 ? 2.320 14.408 14.341 1.00 90.19 428 GLN A C 1
ATOM 3338 O O . GLN A 1 428 ? 2.668 13.219 14.400 1.00 90.19 428 GLN A O 1
ATOM 3343 N N . HIS A 1 429 ? 1.917 15.120 15.396 1.00 89.88 429 HIS A N 1
ATOM 3344 C CA . HIS A 1 429 ? 1.940 14.618 16.768 1.00 89.88 429 HIS A CA 1
ATOM 3345 C C . HIS A 1 429 ? 0.670 14.960 17.534 1.00 89.88 429 HIS A C 1
ATOM 3347 O O . HIS A 1 429 ? 0.108 16.040 17.376 1.00 89.88 429 HIS A O 1
ATOM 3353 N N . ILE A 1 430 ? 0.264 14.043 18.408 1.00 92.94 430 ILE A N 1
ATOM 3354 C CA . ILE A 1 430 ? -0.805 14.249 19.383 1.00 92.94 430 ILE A CA 1
ATOM 3355 C C . ILE A 1 430 ? -0.270 13.781 20.731 1.00 92.94 430 ILE A C 1
ATOM 3357 O O . ILE A 1 430 ? 0.166 12.629 20.847 1.00 92.94 430 ILE A O 1
ATOM 3361 N N . PHE A 1 431 ? -0.314 14.668 21.720 1.00 92.19 431 PHE A N 1
ATOM 3362 C CA . PHE A 1 431 ? 0.092 14.401 23.094 1.00 92.19 431 PHE A CA 1
ATOM 3363 C C . PHE A 1 431 ? -1.138 14.350 23.993 1.00 92.19 431 PHE A C 1
ATOM 3365 O O . PHE A 1 431 ? -1.920 15.302 24.051 1.00 92.19 431 PHE A O 1
ATOM 3372 N N . ILE A 1 432 ? -1.299 13.227 24.689 1.00 92.38 432 ILE A N 1
ATOM 3373 C CA . ILE A 1 432 ? -2.397 12.993 25.625 1.00 92.38 432 ILE A CA 1
ATOM 3374 C C . ILE A 1 432 ? -1.796 12.635 26.975 1.00 92.38 432 ILE A C 1
ATOM 3376 O O . ILE A 1 432 ? -0.885 11.808 27.051 1.00 92.38 432 ILE A O 1
ATOM 3380 N N . GLU A 1 433 ? -2.331 13.256 28.017 1.00 91.12 433 GLU A N 1
ATOM 3381 C CA . GLU A 1 433 ? -1.984 12.985 29.404 1.00 91.12 433 GLU A CA 1
ATOM 3382 C C . GLU A 1 433 ? -3.203 12.373 30.111 1.00 91.12 433 GLU A C 1
ATOM 3384 O O . GLU A 1 433 ? -4.285 12.976 30.086 1.00 91.12 433 GLU A O 1
ATOM 3389 N N . PRO A 1 434 ? -3.071 11.180 30.715 1.00 89.19 434 PRO A N 1
ATOM 3390 C CA . PRO A 1 434 ? -4.088 10.629 31.600 1.00 89.19 434 PRO A CA 1
ATOM 3391 C C . PRO A 1 434 ? -4.330 11.572 32.778 1.00 89.19 434 PRO A C 1
ATOM 3393 O O . PRO A 1 434 ? -3.384 12.076 33.381 1.00 89.19 434 PRO A O 1
ATOM 3396 N N . THR A 1 435 ? -5.592 11.810 33.118 1.00 90.75 435 THR A N 1
ATOM 3397 C CA . THR A 1 435 ? -5.947 12.620 34.288 1.00 90.75 435 THR A CA 1
ATOM 3398 C C . THR A 1 435 ? -6.386 11.717 35.431 1.00 90.75 435 THR A C 1
ATOM 3400 O O . THR A 1 435 ? -6.916 10.623 35.225 1.00 90.75 435 THR A O 1
ATOM 3403 N N . SER A 1 436 ? -6.153 12.157 36.667 1.00 85.88 436 SER A N 1
ATOM 3404 C CA . SER A 1 436 ? -6.775 11.505 37.815 1.00 85.88 436 SER A CA 1
ATOM 3405 C C . SER A 1 436 ? -8.288 11.740 37.746 1.00 85.88 436 SER A C 1
ATOM 3407 O O . SER A 1 436 ? -8.701 12.860 37.446 1.00 85.88 436 SER A O 1
ATOM 3409 N N . PRO A 1 437 ? -9.142 10.750 38.065 1.00 79.19 437 PRO A N 1
ATOM 3410 C CA . PRO A 1 437 ? -10.584 10.979 38.174 1.00 79.19 437 PRO A CA 1
ATOM 3411 C C . PRO A 1 437 ? -10.956 12.019 39.250 1.00 79.19 437 PRO A C 1
ATOM 3413 O O . PRO A 1 437 ? -12.104 12.445 39.297 1.00 79.19 437 PRO A O 1
ATOM 3416 N N . ALA A 1 438 ? -10.008 12.421 40.108 1.00 81.94 438 ALA A N 1
ATOM 3417 C CA . ALA A 1 438 ? -10.191 13.448 41.131 1.00 81.94 438 ALA A CA 1
ATOM 3418 C C . ALA A 1 438 ? -9.942 14.894 40.647 1.00 81.94 438 ALA A C 1
ATOM 3420 O O . ALA A 1 438 ? -10.226 15.813 41.410 1.00 81.94 438 ALA A O 1
ATOM 3421 N N . ASP A 1 439 ? -9.442 15.096 39.421 1.00 63.06 439 ASP A N 1
ATOM 3422 C CA . ASP A 1 439 ? -9.180 16.421 38.839 1.00 63.06 439 ASP A CA 1
ATOM 3423 C C . ASP A 1 439 ? -10.215 16.723 37.728 1.00 63.06 439 ASP A C 1
ATOM 3425 O O . ASP A 1 439 ? -9.990 16.328 36.577 1.00 63.06 439 ASP A O 1
ATOM 3429 N N . PRO A 1 440 ? -11.374 17.336 38.060 1.00 55.59 440 PRO A N 1
ATOM 3430 C CA . PRO A 1 440 ? -12.411 17.701 37.090 1.00 55.59 440 PRO A CA 1
ATOM 3431 C C . PRO A 1 440 ? -12.015 18.837 36.138 1.00 55.59 440 PRO A C 1
ATOM 3433 O O . PRO A 1 440 ? -11.247 19.741 36.546 1.00 55.59 440 PRO A O 1
#

pLDDT: mean 71.35, std 22.91, range [26.97, 98.19]

Foldseek 3Di:
DDDDDDDDDDDDDDDDDDDDDDDDDDDDDPDPDDDDPPDDDDDDDDDDDDDDDQDDDDDLARADAPDDPDCQLVVQVVVQVVCCVPDPPAPGKHKFKFFDPDPDDDCVVPDDDDDDDDDDDDDDDDDDDDPPPCPCVPPVVPQDPVRSPPPPPPPDQDAFAPPADPVQFDDAQLPPRTTDGDDPDPVSVVVNVVVNCVPVPVPDPPPPVSRVVSVVVVCVVPVPVCPVVVVVVVVVVVVVCLVPDDCCPPNDRRDDDDDPVVCPPPPPDDDPVNVVVVVVVCVVVVVPDDPPDPDPDDDDDDDDDDDDDDDDDDDDDDDDDDPPPPPPPPPPPDAHEYEYEQQECVSLVVVLVVCVVPVPPHFKYKYKFNFDDPVCVVVSQVSLVVSQKGKDKAFADDDPTGTMIIMMIGRNPFAKDWDDFDHDDSMTITIIGGDDPPPD

Secondary structure (DSSP, 8-state):
-PPPPPP-------------------------------PPPP--PPPPPPPPPPPPPBTTB-----S---SHHHHHHHHHHHHHHHSTT----EEEEEE-------GGG--PPPP---------------GGGHHHHHH-TTS-TTGGG--------PPPBS-S-GGGEEEE-TTT--EEEPPS-HHHHHHHHHHHHHHH-TTS--SHHHHHHHHHHHHHH-STT-HHHHHHHHHHHHHHHHHSS-TTGGG---------GGG-SPPS---HHHHHHHHHHHHHTT---PPP-------------------------PPP--------------PPEEEEE--SHHHHHHHHHHHHH--TT-SEEEEE-----HHHHHHHHHHHHHTTEEEEEE--B-SSS-B--EEEEEETTS-EEEEEEE-SSSEEEEEEEEPPTT--

Radius of gyration: 37.52 Å; chains: 1; bounding box: 102×92×115 Å

Sequence (440 aa):
MPIIASQMEVDDDGKHPADDAGMDQSQQHDGAGEDPKKRDPPVKNSPPRKKSKDAPSLFGYSLKDCGAEGACGYNSLAFAFWLSNNLDKASELFVCCAKETGGSKSPWDQLGPPARYTGKGRHLDLALPPLRSSHMLFRHKGILAVDRGTRINRTEIVESSWEVPEAERDWECPWCHKYLPLFGNYHQKQKNVRRHYRTKHPRRDTSSAAIQKAVSRNRKKDPSSHPKKKSGYLRSAAKRMAKERDLNLGGHKLVAFQPVWSEWPRPLKRKKETADMYFNHLVEEGVEPHPGPETPDGSDEGGSVDDDPDPGGCSSTASPERATQTSFSTARLSVRGSCVNVRDGPGLWRLVKILECDSSFTDIICIQESCIHANEYSTVANKFLTMGFKSYWAEGFPGKKATGGCITVVRSTIPHRVIEIFSGGPHQHIFIEPTSPADP